Protein AF-A0A9P0IDN2-F1 (afdb_monomer_lite)

Organism: Spodoptera littoralis (NCBI:txid7109)

Secondary structure (DSSP, 8-state):
--------------------------SPPTTEEEEEEEEEEEEEEETTS-EEEEEEEEEEEEEEEETTEEEEEEEEEEEEEEEE---TT-PPPTT---EEPTT----EEEEEETTEEEEEEEETT--HHHHHHHHHHHHHH----SSTTB---TT-EEETTTTEEEEEEEEEETTEEEEEEEEEEE--TTHHHH-GGGTTSPPPEEEEEEEEEEEEEEE------PPTTEESSS--SSSS-EESEEEEEEEEEEE-TTS-EEEEEEEEEEEE-SSTTSS--EEEEEEEEEEEEEEEE--SPPPPPPSSEEEE---SPPSSSPPP----TTS--S--------------------------------TTS--------TTS--HHHHHT--S----HHHHHHHHHHHHHHHHHHHTTGGGGGGGTHHHHHHHHHHHHHT--HHHHHHHHHHHHTTTT-S-HHHHHHHHHHHHHHHHH--HHHHHHHHHHHHTTSS-HHHHHHHHHHHHHH-S---HHHHHHHHHHHHSHHHHTSTTHHHHHHHHHHHHHHTT-

pLDDT: mean 77.58, std 22.06, range [21.7, 98.25]

InterPro domains:
  IPR001747 Vitellogenin, N-terminal [PF01347] (28-548)
  IPR001747 Vitellogenin, N-terminal [PS51211] (28-552)
  IPR001747 Vitellogenin, N-terminal [SM00638] (28-552)
  IPR011030 Lipovitellin-phosvitin complex, superhelical domain [G3DSA:1.25.10.20] (389-549)
  IPR011030 Lipovitellin-phosvitin complex, superhelical domain [SSF48431] (395-548)
  IPR015816 Vitellinogen, beta-sheet N-terminal [G3DSA:2.30.230.10] (28-312)
  IPR015819 Lipid transport protein, beta-sheet shell [SSF56968] (28-318)
  IPR050733 Vitellogenin/Apolipophorin [PTHR23345] (3-548)

Sequence (552 aa):
MKLLVLAAFIAVVSSGNLSEPQQIQWPWQTGKLYRYDVNTHTLARHQEGASSGTAFKGEFIVRVKSPGRLQAKLEKPQHAQIHEQLPNDMAMPKDLKYETVQNLDQIFEISVEGGRVLSVNLPSTLLLSHENLLKGLISTLQVDLSTHSSTNNREDFLDREREQGLFKKMETDVTGNCETMYTIVPVAAEWRRELPQFASEEDPMEITKSKNYGHCHHRVAYHFGVPEGAEWTGTAHSNEEKQFISHSAVSRLLVGKQGPIYKAETTSTVSVHPLIYGKQKAQVHSRVQFTLLSVEQDNAPEWHSPQSTRQINTLLYSVTTKQMAILDKTSNLLQSSESHEHLNNVETQRENALNEDVSRSSSSDSLSAYVNEDVPNMNEPAYAALYMSVQSRGDKKQNAMNVQKLLQDMAQQLQNHNNMPKADFLSKFNILVRIIASMSTEQLAQISRGIEVGKSSNNNVKADMWMIFRDAVVQAGTPPAFAQIKTWIKNKKLQNEEAAQVVSSLARTIRYPSKEIMTQFFDLAMSPEVQQQKGLNTSALIAATRLITWLR

Radius of gyration: 30.21 Å; chains: 1; bounding box: 65×74×119 Å

Foldseek 3Di:
DDDDDDDDDDDDDDPDPPPDPPPQLAQDDAQKKWKKWKKKWKWKDKPPAWIWTKIKIFIKIWHHHDRQKIKIFTHQIWMFIGTGHAPPVRDDDPPTDIDTDPPRGDIKMFGDDQQATQKIKAFPPDDLVSLLVVQQQSQLSRDHPDCPQFPPDPQFDDDLVQQFTWGWGFHFGAFARFIKIKTKHFDPLVVCVVPVVCSVADGWIKIKIKTDQQGGLEGADADADADPQEDDTHDQPDPSYAHQKDKIKMKIWTAGSSHDTQKIKMKIKIWGDPPSPDPIIMIIIIMMMIGTDDMDRRPDDDDDHHPHIDMARGSYRDLDPDHDDDPPPPDDPDDDDDDDDDDDDDDDDDDDDDDDDDPDPPPPPCPPHYDNPDQDDLFAFDSVLVVVQPDDPDPLVRLLVLLVVLLLLLLVVVVVVVCCVVSCSVVSLVNNLSSLSRHGLVSLVVSCVVLLVLCPDPPSSSVSSNVSNLVSLLLNQGSSSLVVLLVCLVVVVAAAPRLLVSLLSSLRRNSRLDPVSLVVLVVSLVDPSQCVHPNSNVSSVVSSVSSVVVSD

Structure (mmCIF, N/CA/C/O backbone):
data_AF-A0A9P0IDN2-F1
#
_entry.id   AF-A0A9P0IDN2-F1
#
loop_
_atom_site.group_PDB
_atom_site.id
_atom_site.type_symbol
_atom_site.label_atom_id
_atom_site.label_alt_id
_atom_site.label_comp_id
_atom_site.label_asym_id
_atom_site.label_entity_id
_atom_site.label_seq_id
_atom_site.pdbx_PDB_ins_code
_atom_site.Cartn_x
_atom_site.Cartn_y
_atom_site.Cartn_z
_atom_site.occupancy
_atom_site.B_iso_or_equiv
_atom_site.auth_seq_id
_atom_site.auth_comp_id
_atom_site.auth_asym_id
_atom_site.auth_atom_id
_atom_site.pdbx_PDB_model_num
ATOM 1 N N . MET A 1 1 ? -13.634 40.346 -80.097 1.00 36.09 1 MET A N 1
ATOM 2 C CA . MET A 1 1 ? -13.607 38.869 -80.028 1.00 36.09 1 MET A CA 1
ATOM 3 C C . MET A 1 1 ? -12.361 38.472 -79.247 1.00 36.09 1 MET A C 1
ATOM 5 O O . MET A 1 1 ? -11.324 39.078 -79.454 1.00 36.09 1 MET A O 1
ATOM 9 N N . LYS A 1 2 ? -12.542 37.578 -78.275 1.00 30.81 2 LYS A N 1
ATOM 10 C CA . LYS A 1 2 ? -11.619 37.077 -77.241 1.00 30.81 2 LYS A CA 1
ATOM 11 C C . LYS A 1 2 ? -10.143 36.931 -77.672 1.00 30.81 2 LYS A C 1
ATOM 13 O O . LYS A 1 2 ? -9.899 36.302 -78.690 1.00 30.81 2 LYS A O 1
ATOM 18 N N . LEU A 1 3 ? -9.191 37.370 -76.840 1.00 31.12 3 LEU A N 1
ATOM 19 C CA . LEU A 1 3 ? -8.437 36.487 -75.928 1.00 31.12 3 LEU A CA 1
ATOM 20 C C . LEU A 1 3 ? -7.430 37.279 -75.070 1.00 31.12 3 LEU A C 1
ATOM 22 O O . LEU A 1 3 ? -6.563 37.983 -75.574 1.00 31.12 3 LEU A O 1
ATOM 26 N N . LEU A 1 4 ? -7.603 37.131 -73.757 1.00 33.19 4 LEU A N 1
ATOM 27 C CA . LEU A 1 4 ? -6.693 37.501 -72.677 1.00 33.19 4 LEU A CA 1
ATOM 28 C C . LEU A 1 4 ? -5.493 36.547 -72.644 1.00 33.19 4 LEU A C 1
ATOM 30 O O . LEU A 1 4 ? -5.703 35.337 -72.669 1.00 33.19 4 LEU A O 1
ATOM 34 N N . VAL A 1 5 ? -4.284 37.072 -72.431 1.00 32.94 5 VAL A N 1
ATOM 35 C CA . VAL A 1 5 ? -3.227 36.356 -71.699 1.00 32.94 5 VAL A CA 1
ATOM 36 C C . VAL A 1 5 ? -2.587 37.343 -70.727 1.00 32.94 5 VAL A C 1
ATOM 38 O O . VAL A 1 5 ? -1.927 38.301 -71.122 1.00 32.94 5 VAL A O 1
ATOM 41 N N . LEU A 1 6 ? -2.865 37.118 -69.445 1.00 31.33 6 LEU A N 1
ATOM 42 C CA . LEU A 1 6 ? -2.316 37.825 -68.297 1.00 31.33 6 LEU A CA 1
ATOM 43 C C . LEU A 1 6 ? -0.974 37.164 -67.943 1.00 31.33 6 LEU A C 1
ATOM 45 O O . LEU A 1 6 ? -0.936 35.961 -67.686 1.00 31.33 6 LEU A O 1
ATOM 49 N N . ALA A 1 7 ? 0.115 37.929 -67.932 1.00 31.64 7 ALA A N 1
ATOM 50 C CA . ALA A 1 7 ? 1.398 37.481 -67.404 1.00 31.64 7 ALA A CA 1
ATOM 51 C C . ALA A 1 7 ? 1.439 37.756 -65.893 1.00 31.64 7 ALA A C 1
ATOM 53 O O . ALA A 1 7 ? 1.370 38.910 -65.474 1.00 31.64 7 ALA A O 1
ATOM 54 N N . ALA A 1 8 ? 1.555 36.704 -65.083 1.00 30.33 8 ALA A N 1
ATOM 55 C CA . ALA A 1 8 ? 1.842 36.798 -63.656 1.00 30.33 8 ALA A CA 1
ATOM 56 C C . ALA A 1 8 ? 3.174 36.090 -63.378 1.00 30.33 8 ALA A C 1
ATOM 58 O O . ALA A 1 8 ? 3.327 34.900 -63.651 1.00 30.33 8 ALA A O 1
ATOM 59 N N . PHE A 1 9 ? 4.143 36.847 -62.867 1.00 29.75 9 PHE A N 1
ATOM 60 C CA . PHE A 1 9 ? 5.413 36.339 -62.357 1.00 29.75 9 PHE A CA 1
ATOM 61 C C . PHE A 1 9 ? 5.162 35.488 -61.105 1.00 29.75 9 PHE A C 1
ATOM 63 O O . PHE A 1 9 ? 4.613 35.986 -60.125 1.00 29.75 9 PHE A O 1
ATOM 70 N N . ILE A 1 10 ? 5.600 34.227 -61.118 1.00 30.41 10 ILE A N 1
ATOM 71 C CA . ILE A 1 10 ? 5.696 33.391 -59.917 1.00 30.41 10 ILE A CA 1
ATOM 72 C C . ILE A 1 10 ? 7.165 33.364 -59.498 1.00 30.41 10 ILE A C 1
ATOM 74 O O . ILE A 1 10 ? 8.006 32.768 -60.170 1.00 30.41 10 ILE A O 1
ATOM 78 N N . ALA A 1 11 ? 7.467 34.022 -58.380 1.00 28.31 11 ALA A N 1
ATOM 79 C CA . ALA A 1 11 ? 8.684 33.776 -57.624 1.00 28.31 11 ALA A CA 1
ATOM 80 C C . ALA A 1 11 ? 8.545 32.411 -56.934 1.00 28.31 11 ALA A C 1
ATOM 82 O O . ALA A 1 11 ? 7.664 32.214 -56.097 1.00 28.31 11 ALA A O 1
ATOM 83 N N . VAL A 1 12 ? 9.399 31.459 -57.304 1.00 27.25 12 VAL A N 1
ATOM 84 C CA . VAL A 1 12 ? 9.523 30.174 -56.612 1.00 27.25 12 VAL A CA 1
ATOM 85 C C . VAL A 1 12 ? 10.277 30.430 -55.309 1.00 27.25 12 VAL A C 1
ATOM 87 O O . VAL A 1 12 ? 11.502 30.501 -55.290 1.00 27.25 12 VAL A O 1
ATOM 90 N N . VAL A 1 13 ? 9.535 30.611 -54.218 1.00 29.92 13 VAL A N 1
ATOM 91 C CA . VAL A 1 13 ? 10.073 30.498 -52.861 1.00 29.92 13 VAL A CA 1
ATOM 92 C C . VAL A 1 13 ? 9.946 29.032 -52.476 1.00 29.92 13 VAL A C 1
ATOM 94 O O . VAL A 1 13 ? 8.844 28.505 -52.341 1.00 29.92 13 VAL A O 1
ATOM 97 N N . SER A 1 14 ? 11.083 28.355 -52.355 1.00 30.89 14 SER A N 1
ATOM 98 C CA . SER A 1 14 ? 11.181 26.989 -51.855 1.00 30.89 14 SER A CA 1
ATOM 99 C C . SER A 1 14 ? 10.753 26.943 -50.387 1.00 30.89 14 SER A C 1
ATOM 101 O O . SER A 1 14 ? 11.559 27.166 -49.484 1.00 30.89 14 SER A O 1
ATOM 103 N N . SER A 1 15 ? 9.480 26.661 -50.137 1.00 29.69 15 SER A N 1
ATOM 104 C CA . SER A 1 15 ? 9.001 26.227 -48.830 1.00 29.69 15 SER A CA 1
ATOM 105 C C . SER A 1 15 ? 9.478 24.794 -48.599 1.00 29.69 15 SER A C 1
ATOM 107 O O . SER A 1 15 ? 8.883 23.839 -49.099 1.00 29.69 15 SER A O 1
ATOM 109 N N . GLY A 1 16 ? 10.595 24.651 -47.882 1.00 27.84 16 GLY A N 1
ATOM 110 C CA . GLY A 1 16 ? 10.983 23.378 -47.290 1.00 27.84 16 GLY A CA 1
ATOM 111 C C . GLY A 1 16 ? 9.866 22.899 -46.367 1.00 27.84 16 GLY A C 1
ATOM 112 O O . GLY A 1 16 ? 9.385 23.660 -45.528 1.00 27.84 16 GLY A O 1
ATOM 113 N N . ASN A 1 17 ? 9.439 21.652 -46.555 1.00 28.58 17 ASN A N 1
ATOM 114 C CA . ASN A 1 17 ? 8.548 20.971 -45.631 1.00 28.58 17 ASN A CA 1
ATOM 115 C C . ASN A 1 17 ? 9.181 21.014 -44.236 1.00 28.58 17 ASN A C 1
ATOM 117 O O . ASN A 1 17 ? 10.202 20.370 -43.996 1.00 28.58 17 ASN A O 1
ATOM 121 N N . LEU A 1 18 ? 8.569 21.776 -43.329 1.00 30.73 18 LEU A N 1
ATOM 122 C CA . LEU A 1 18 ? 8.699 21.569 -41.895 1.00 30.73 18 LEU A CA 1
ATOM 123 C C . LEU A 1 18 ? 8.201 20.150 -41.628 1.00 30.73 18 LEU A C 1
ATOM 125 O O . LEU A 1 18 ? 7.000 19.899 -41.578 1.00 30.73 18 LEU A O 1
ATOM 129 N N . SER A 1 19 ? 9.137 19.212 -41.548 1.00 29.91 19 SER A N 1
ATOM 130 C CA . SER A 1 19 ? 8.902 17.892 -40.986 1.00 29.91 19 SER A CA 1
ATOM 131 C C . SER A 1 19 ? 8.235 18.071 -39.625 1.00 29.91 19 SER A C 1
ATOM 133 O O . SER A 1 19 ? 8.804 18.724 -38.746 1.00 29.91 19 SER A O 1
ATOM 135 N N . GLU A 1 20 ? 7.029 17.519 -39.474 1.00 29.09 20 GLU A N 1
ATOM 136 C CA . GLU A 1 20 ? 6.387 17.328 -38.174 1.00 29.09 20 GLU A CA 1
ATOM 137 C C . GLU A 1 20 ? 7.425 16.750 -37.200 1.00 29.09 20 GLU A C 1
ATOM 139 O O . GLU A 1 20 ? 8.158 15.827 -37.579 1.00 29.09 20 GLU A O 1
ATOM 144 N N . PRO A 1 21 ? 7.552 17.283 -35.971 1.00 34.78 21 PRO A N 1
ATOM 145 C CA . PRO A 1 21 ? 8.484 16.724 -35.010 1.00 34.78 21 PRO A CA 1
ATOM 146 C C . PRO A 1 21 ? 8.082 15.270 -34.764 1.00 34.78 21 PRO A C 1
ATOM 148 O O . PRO A 1 21 ? 6.987 14.999 -34.271 1.00 34.78 21 PRO A O 1
ATOM 151 N N . GLN A 1 22 ? 8.956 14.334 -35.144 1.00 38.22 22 GLN A N 1
ATOM 152 C CA . GLN A 1 22 ? 8.798 12.917 -34.839 1.00 38.22 22 GLN A CA 1
ATOM 153 C C . GLN A 1 22 ? 8.499 12.792 -33.343 1.00 38.22 22 GLN A C 1
ATOM 155 O O . GLN A 1 22 ? 9.340 13.125 -32.509 1.00 38.22 22 GLN A O 1
ATOM 160 N N . GLN A 1 23 ? 7.285 12.355 -33.001 1.00 50.25 23 GLN A N 1
ATOM 161 C CA . GLN A 1 23 ? 6.913 12.027 -31.630 1.00 50.25 23 GLN A CA 1
ATOM 162 C C . GLN A 1 23 ? 7.887 10.955 -31.137 1.00 50.25 23 GLN A C 1
ATOM 164 O O . GLN A 1 23 ? 7.806 9.794 -31.541 1.00 50.25 23 GLN A O 1
ATOM 169 N N . ILE A 1 24 ? 8.839 11.354 -30.296 1.00 56.00 24 ILE A N 1
ATOM 170 C CA . ILE A 1 24 ? 9.791 10.443 -29.669 1.00 56.00 24 ILE A CA 1
ATOM 171 C C . ILE A 1 24 ? 8.974 9.493 -28.784 1.00 56.00 24 ILE A C 1
ATOM 173 O O . ILE A 1 24 ? 8.478 9.885 -27.728 1.00 56.00 24 ILE A O 1
ATOM 177 N N . GLN A 1 25 ? 8.788 8.252 -29.240 1.00 69.88 25 GLN A N 1
ATOM 178 C CA . GLN A 1 25 ? 8.106 7.203 -28.484 1.00 69.88 25 GLN A CA 1
ATOM 179 C C . GLN A 1 25 ? 9.052 6.669 -27.411 1.00 69.88 25 GLN A C 1
ATOM 181 O O . GLN A 1 25 ? 9.829 5.746 -27.642 1.00 69.88 25 GLN A O 1
ATOM 186 N N . TRP A 1 26 ? 9.005 7.299 -26.242 1.00 82.94 26 TRP A N 1
ATOM 187 C CA . TRP A 1 26 ? 9.827 6.962 -25.088 1.00 82.94 26 TRP A CA 1
ATOM 188 C C . TRP A 1 26 ? 8.928 6.754 -23.857 1.00 82.94 26 TRP A C 1
ATOM 190 O O . TRP A 1 26 ? 7.981 7.523 -23.672 1.00 82.94 26 TRP A O 1
ATOM 200 N N . PRO A 1 27 ? 9.175 5.738 -23.009 1.00 88.44 27 PRO A N 1
ATOM 201 C CA . PRO A 1 27 ? 10.176 4.673 -23.163 1.00 88.44 27 PRO A CA 1
ATOM 202 C C . PRO A 1 27 ? 9.713 3.512 -24.076 1.00 88.44 27 PRO A C 1
ATOM 204 O O . PRO A 1 27 ? 10.509 2.661 -24.466 1.00 88.44 27 PRO A O 1
ATOM 207 N N . TRP A 1 28 ? 8.424 3.465 -24.430 1.00 92.81 28 TRP A N 1
ATOM 208 C CA . TRP A 1 28 ? 7.795 2.323 -25.103 1.00 92.81 28 TRP A CA 1
ATOM 209 C C . TRP A 1 28 ? 7.688 2.516 -26.620 1.00 92.81 28 TRP A C 1
ATOM 211 O O . TRP A 1 28 ? 6.954 3.390 -27.080 1.00 92.81 28 TRP A O 1
ATOM 221 N N . GLN A 1 29 ? 8.361 1.663 -27.396 1.00 92.25 29 GLN A N 1
ATOM 222 C CA . GLN A 1 29 ? 8.357 1.713 -28.863 1.00 92.25 29 GLN A CA 1
ATOM 223 C C . GLN A 1 29 ? 7.248 0.839 -29.458 1.00 92.25 29 GLN A C 1
ATOM 225 O O . GLN A 1 29 ? 7.122 -0.335 -29.111 1.00 92.25 29 GLN A O 1
ATOM 230 N N . THR A 1 30 ? 6.476 1.383 -30.400 1.00 92.81 30 THR A N 1
ATOM 231 C CA . THR A 1 30 ? 5.383 0.659 -31.073 1.00 92.81 30 THR A CA 1
ATOM 232 C C . THR A 1 30 ? 5.896 -0.545 -31.866 1.00 92.81 30 THR A C 1
ATOM 234 O O . THR A 1 30 ? 6.924 -0.481 -32.538 1.00 92.81 30 THR A O 1
ATOM 237 N N . GLY A 1 31 ? 5.155 -1.655 -31.813 1.00 92.81 31 GLY A N 1
ATOM 238 C CA . GLY A 1 31 ? 5.500 -2.893 -32.511 1.00 92.81 31 GLY A CA 1
ATOM 239 C C . GLY A 1 31 ? 6.597 -3.702 -31.821 1.00 92.81 31 GLY A C 1
ATOM 240 O O . GLY A 1 31 ? 7.164 -4.599 -32.441 1.00 92.81 31 GLY A O 1
ATOM 241 N N . LYS A 1 32 ? 6.914 -3.401 -30.557 1.00 94.62 32 LYS A N 1
ATOM 242 C CA . LYS A 1 32 ? 7.862 -4.171 -29.746 1.00 94.62 32 LYS A CA 1
ATOM 243 C C . LYS A 1 32 ? 7.163 -4.981 -28.658 1.00 94.62 32 LYS A C 1
ATOM 245 O O . LYS A 1 32 ? 6.127 -4.580 -28.118 1.00 94.62 32 LYS A O 1
ATOM 250 N N . LEU A 1 33 ? 7.777 -6.112 -28.326 1.00 96.38 33 LEU A N 1
ATOM 251 C CA . LEU A 1 33 ? 7.477 -6.934 -27.163 1.00 96.38 33 LEU A CA 1
ATOM 252 C C . LEU A 1 33 ? 8.673 -6.882 -26.216 1.00 96.38 33 LEU A C 1
ATOM 254 O O . LEU A 1 33 ? 9.793 -7.192 -26.606 1.00 96.38 33 LEU A O 1
ATOM 258 N N . TYR A 1 34 ? 8.414 -6.512 -24.969 1.00 97.06 34 TYR A N 1
ATOM 259 C CA . TYR A 1 34 ? 9.388 -6.470 -23.891 1.00 97.06 34 TYR A CA 1
ATOM 260 C C . TYR A 1 34 ? 9.084 -7.600 -22.918 1.00 97.06 34 TYR A C 1
ATOM 262 O O . TYR A 1 34 ? 7.949 -7.735 -22.449 1.00 97.06 34 TYR A O 1
ATOM 270 N N . ARG A 1 35 ? 10.094 -8.406 -22.605 1.00 97.88 35 ARG A N 1
ATOM 271 C CA . ARG A 1 35 ? 10.005 -9.465 -21.598 1.00 97.88 35 ARG A CA 1
ATOM 272 C C . ARG A 1 35 ? 10.885 -9.085 -20.421 1.00 97.88 35 ARG A C 1
ATOM 274 O O . ARG A 1 35 ? 12.077 -8.880 -20.609 1.00 97.88 35 ARG A O 1
ATOM 281 N N . TYR A 1 36 ? 10.314 -9.004 -19.227 1.00 98.25 36 TYR A N 1
ATOM 282 C CA . TYR A 1 36 ? 11.038 -8.691 -17.999 1.00 98.25 36 TYR A CA 1
ATOM 283 C C . TYR A 1 36 ? 11.026 -9.870 -17.038 1.00 98.25 36 TYR A C 1
ATOM 285 O O . TYR A 1 36 ? 9.978 -10.471 -16.828 1.00 98.25 36 TYR A O 1
ATOM 293 N N . ASP A 1 37 ? 12.157 -10.138 -16.398 1.00 97.75 37 ASP A N 1
ATOM 294 C CA . ASP A 1 37 ? 12.207 -10.909 -15.162 1.00 97.75 37 ASP A CA 1
ATOM 295 C C . ASP A 1 37 ? 11.855 -9.991 -13.990 1.00 97.75 37 ASP A C 1
ATOM 297 O O . ASP A 1 37 ? 12.406 -8.891 -13.860 1.00 97.75 37 ASP A O 1
ATOM 301 N N . VAL A 1 38 ? 10.918 -10.429 -13.155 1.00 97.62 38 VAL A N 1
ATOM 302 C CA . VAL A 1 38 ? 10.446 -9.688 -11.987 1.00 97.62 38 VAL A CA 1
ATOM 303 C C . VAL A 1 38 ? 10.819 -10.455 -10.739 1.00 97.62 38 VAL A C 1
ATOM 305 O O . VAL A 1 38 ? 10.417 -11.603 -10.570 1.00 97.62 38 VAL A O 1
ATOM 308 N N . ASN A 1 39 ? 11.520 -9.787 -9.828 1.00 96.19 39 ASN A N 1
ATOM 309 C CA . ASN A 1 39 ? 11.819 -10.305 -8.501 1.00 96.19 39 ASN A CA 1
ATOM 310 C C . ASN A 1 39 ? 11.459 -9.254 -7.463 1.00 96.19 39 ASN A C 1
ATOM 312 O O . ASN A 1 39 ? 11.932 -8.118 -7.517 1.00 96.19 39 ASN A O 1
ATOM 316 N N . THR A 1 40 ? 10.633 -9.631 -6.498 1.00 95.94 40 THR A N 1
ATOM 317 C CA . THR A 1 40 ? 10.236 -8.745 -5.412 1.00 95.94 40 THR A CA 1
ATOM 318 C C . THR A 1 40 ? 10.310 -9.459 -4.075 1.00 95.94 40 THR A C 1
ATOM 320 O O . THR A 1 40 ? 10.190 -10.685 -3.987 1.00 95.94 40 THR A O 1
ATOM 323 N N . HIS A 1 41 ? 10.510 -8.687 -3.016 1.00 94.31 41 HIS A N 1
ATOM 324 C CA . HIS A 1 41 ? 10.332 -9.172 -1.659 1.00 94.31 41 HIS A CA 1
ATOM 325 C C . HIS A 1 41 ? 9.891 -8.047 -0.731 1.00 94.31 41 HIS A C 1
ATOM 327 O O . HIS A 1 41 ? 10.239 -6.883 -0.928 1.00 94.31 41 HIS A O 1
ATOM 333 N N . THR A 1 42 ? 9.171 -8.421 0.318 1.00 94.50 42 THR A N 1
ATOM 334 C CA . THR A 1 42 ? 8.843 -7.559 1.452 1.00 94.50 42 THR A CA 1
ATOM 335 C C . THR A 1 42 ? 9.167 -8.319 2.724 1.00 94.50 42 THR A C 1
ATOM 337 O O . THR A 1 42 ? 8.696 -9.437 2.911 1.00 94.50 42 THR A O 1
ATOM 340 N N . LEU A 1 43 ? 9.974 -7.716 3.589 1.00 92.50 43 LEU A N 1
ATOM 341 C CA . LEU A 1 43 ? 10.551 -8.316 4.783 1.00 92.50 43 LEU A CA 1
ATOM 342 C C . LEU A 1 4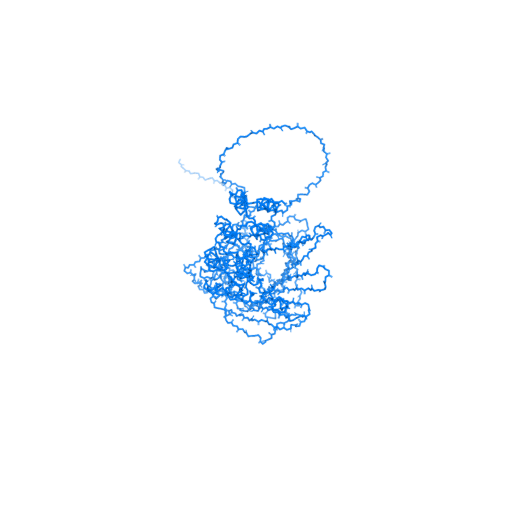3 ? 10.303 -7.408 5.983 1.00 92.50 43 LEU A C 1
ATOM 344 O O . LEU A 1 43 ? 10.711 -6.249 5.983 1.00 92.50 43 LEU A O 1
ATOM 348 N N . ALA A 1 44 ? 9.677 -7.942 7.022 1.00 91.50 44 ALA A N 1
ATOM 349 C CA . ALA A 1 44 ? 9.619 -7.338 8.341 1.00 91.50 44 ALA A CA 1
ATOM 350 C C . ALA A 1 44 ? 10.738 -7.918 9.212 1.00 91.50 44 ALA A C 1
ATOM 352 O O . ALA A 1 44 ? 10.915 -9.136 9.279 1.00 91.50 44 ALA A O 1
ATOM 353 N N . ARG A 1 45 ? 11.485 -7.054 9.899 1.00 85.38 45 ARG A N 1
ATOM 354 C CA . ARG A 1 45 ? 12.569 -7.467 10.792 1.00 85.38 45 ARG A CA 1
ATOM 355 C C . ARG A 1 45 ? 12.684 -6.573 12.016 1.00 85.38 45 ARG A C 1
ATOM 357 O O . ARG A 1 45 ? 12.348 -5.388 11.986 1.00 85.38 45 ARG A O 1
ATOM 364 N N . HIS A 1 46 ? 13.244 -7.148 13.069 1.00 82.19 46 HIS A N 1
ATOM 365 C CA . HIS A 1 46 ? 13.823 -6.409 14.183 1.00 82.19 46 HIS A CA 1
ATOM 366 C C . HIS A 1 46 ? 15.348 -6.377 14.010 1.00 82.19 46 HIS A C 1
ATOM 368 O O . HIS A 1 46 ? 15.909 -7.302 13.427 1.00 82.19 46 HIS A O 1
ATOM 374 N N . GLN A 1 47 ? 16.023 -5.337 14.508 1.00 70.19 47 GLN A N 1
ATOM 375 C CA . GLN A 1 47 ? 17.471 -5.146 14.319 1.00 70.19 47 GLN A CA 1
ATOM 376 C C . GLN A 1 47 ? 18.331 -6.359 14.744 1.00 70.19 47 GLN A C 1
ATOM 378 O O . GLN A 1 47 ? 19.384 -6.593 14.162 1.00 70.19 47 GLN A O 1
ATOM 383 N N . GLU A 1 48 ? 17.864 -7.140 15.719 1.00 71.50 48 GLU A N 1
ATOM 384 C CA . GLU A 1 48 ? 18.564 -8.305 16.288 1.00 71.50 48 GLU A CA 1
ATOM 385 C C . GLU A 1 48 ? 17.843 -9.643 16.008 1.00 71.50 48 GLU A C 1
ATOM 387 O O . GLU A 1 48 ? 18.117 -10.643 16.665 1.00 71.50 48 GLU A O 1
ATOM 392 N N . GLY A 1 49 ? 16.872 -9.670 15.085 1.00 75.25 49 GLY A N 1
ATOM 393 C CA . GLY A 1 49 ? 15.972 -10.814 14.894 1.00 75.25 49 GLY A CA 1
ATOM 394 C C . GLY A 1 49 ? 15.953 -11.399 13.483 1.00 75.25 49 GLY A C 1
ATOM 395 O O . GLY A 1 49 ? 16.471 -10.820 12.528 1.00 75.25 49 GLY A O 1
ATOM 396 N N . ALA A 1 50 ? 15.291 -12.552 13.355 1.00 83.50 50 ALA A N 1
ATOM 397 C CA . ALA A 1 50 ? 14.958 -13.134 12.060 1.00 83.50 50 ALA A CA 1
ATOM 398 C C . ALA A 1 50 ? 14.049 -12.196 11.249 1.00 83.50 50 ALA A C 1
ATOM 400 O O . ALA A 1 50 ? 13.263 -11.419 11.799 1.00 83.50 50 ALA A O 1
ATOM 401 N N . SER A 1 51 ? 14.154 -12.284 9.926 1.00 88.69 51 SER A N 1
ATOM 402 C CA . SER A 1 51 ? 13.279 -11.578 8.997 1.00 88.69 51 SER A CA 1
ATOM 403 C C . SER A 1 51 ? 12.112 -12.480 8.615 1.00 88.69 51 SER A C 1
ATOM 405 O O . SER A 1 51 ? 12.278 -13.677 8.395 1.00 88.69 51 SER A O 1
ATOM 407 N N . SER A 1 52 ? 10.914 -11.910 8.550 1.00 91.31 52 SER A N 1
ATOM 408 C CA . SER A 1 52 ? 9.707 -12.613 8.111 1.00 91.31 52 SER A CA 1
ATOM 409 C C . SER A 1 52 ? 9.034 -11.839 6.997 1.00 91.31 52 SER A C 1
ATOM 411 O O . SER A 1 52 ? 8.948 -10.615 7.070 1.00 91.31 52 SER A O 1
ATOM 413 N N . GLY A 1 53 ? 8.539 -12.517 5.972 1.00 92.31 53 GLY A N 1
ATOM 414 C CA . GLY A 1 53 ? 7.952 -11.816 4.844 1.00 92.31 53 GLY A CA 1
ATOM 415 C C . GLY A 1 53 ? 7.620 -12.702 3.662 1.00 92.31 53 GLY A C 1
ATOM 416 O O . GLY A 1 53 ? 7.478 -13.914 3.794 1.00 92.31 53 GLY A O 1
ATOM 417 N N . THR A 1 54 ? 7.506 -12.078 2.498 1.00 93.19 54 THR A N 1
ATOM 418 C CA . THR A 1 54 ? 7.110 -12.739 1.254 1.00 93.19 54 THR A CA 1
ATOM 419 C C . THR A 1 54 ? 8.033 -12.347 0.117 1.00 93.19 54 THR A C 1
ATOM 421 O O . THR A 1 54 ? 8.373 -11.171 -0.014 1.00 93.19 54 THR A O 1
ATOM 424 N N . ALA A 1 55 ? 8.376 -13.304 -0.738 1.00 95.06 55 ALA A N 1
ATOM 425 C CA . ALA A 1 55 ? 8.975 -13.057 -2.043 1.00 95.06 55 ALA A CA 1
ATOM 426 C C . ALA A 1 55 ? 7.971 -13.362 -3.150 1.00 95.06 55 ALA A C 1
ATOM 428 O O . ALA A 1 55 ? 7.145 -14.266 -3.019 1.00 95.06 55 ALA A O 1
ATOM 429 N N . PHE A 1 56 ? 8.084 -12.642 -4.258 1.00 95.94 56 PHE A N 1
ATOM 430 C CA . PHE A 1 56 ? 7.337 -12.897 -5.480 1.00 95.94 56 PHE A CA 1
ATOM 431 C C . PHE A 1 56 ? 8.281 -12.850 -6.678 1.00 95.94 56 PHE A C 1
ATOM 433 O O . PHE A 1 56 ? 9.211 -12.045 -6.717 1.00 95.94 56 PHE A O 1
ATOM 440 N N . LYS A 1 57 ? 8.047 -13.725 -7.652 1.00 96.38 57 LYS A N 1
ATOM 441 C CA . LYS A 1 57 ? 8.767 -13.717 -8.923 1.00 96.38 57 LYS A CA 1
ATOM 442 C C . LYS A 1 57 ? 7.869 -14.110 -10.087 1.00 96.38 57 LYS A C 1
ATOM 444 O O . LYS A 1 57 ? 6.849 -14.769 -9.889 1.00 96.38 57 LYS A O 1
ATOM 449 N N . GLY A 1 58 ? 8.263 -13.733 -11.293 1.00 96.81 58 GLY A N 1
ATOM 450 C CA . GLY A 1 58 ? 7.569 -14.093 -12.525 1.00 96.81 58 GLY A CA 1
ATOM 451 C C . GLY A 1 58 ? 8.124 -13.327 -13.716 1.00 96.81 58 GLY A C 1
ATOM 452 O O . GLY A 1 58 ? 9.040 -12.523 -13.571 1.00 96.81 58 GLY A O 1
ATOM 453 N N . GLU A 1 59 ? 7.544 -13.545 -14.890 1.00 98.19 59 GLU A N 1
ATOM 454 C CA . GLU A 1 59 ? 7.918 -12.819 -16.102 1.00 98.19 59 GLU A CA 1
ATOM 455 C C . GLU A 1 59 ? 6.825 -11.797 -16.447 1.00 98.19 59 GLU A C 1
ATOM 457 O O . GLU A 1 59 ? 5.658 -12.156 -16.583 1.00 98.19 59 GLU A O 1
ATOM 462 N N . PHE A 1 60 ? 7.171 -10.519 -16.586 1.00 98.25 60 PHE A N 1
ATOM 463 C CA . PHE A 1 60 ? 6.227 -9.458 -16.948 1.00 98.25 60 PHE A CA 1
ATOM 464 C C . PHE A 1 60 ? 6.400 -9.100 -18.420 1.00 98.25 60 PHE A C 1
ATOM 466 O O . PHE A 1 60 ? 7.457 -8.627 -18.841 1.00 98.25 60 PHE A O 1
ATOM 473 N N . ILE A 1 61 ? 5.362 -9.358 -19.212 1.00 97.94 61 ILE A N 1
ATOM 474 C CA . ILE A 1 61 ? 5.389 -9.177 -20.664 1.00 97.94 61 ILE A CA 1
ATOM 475 C C . ILE A 1 61 ? 4.626 -7.912 -21.015 1.00 97.94 61 ILE A C 1
ATOM 477 O O . ILE A 1 61 ? 3.483 -7.764 -20.591 1.00 97.94 61 ILE A O 1
ATOM 481 N N . VAL A 1 62 ? 5.228 -7.041 -21.824 1.00 97.31 62 VAL A N 1
ATOM 482 C CA . VAL A 1 62 ? 4.615 -5.803 -22.322 1.00 97.31 62 VAL A CA 1
ATOM 483 C C . VAL A 1 62 ? 4.674 -5.789 -23.843 1.00 97.31 62 VAL A C 1
ATOM 485 O O . VAL A 1 62 ? 5.747 -5.888 -24.427 1.00 97.31 62 VAL A O 1
ATOM 488 N N . ARG A 1 63 ? 3.525 -5.646 -24.499 1.00 96.00 63 ARG A N 1
ATOM 489 C CA . ARG A 1 63 ? 3.396 -5.478 -25.951 1.00 96.00 63 ARG A CA 1
ATOM 490 C C . ARG A 1 63 ? 2.902 -4.073 -26.245 1.00 96.00 63 ARG A C 1
ATOM 492 O O . ARG A 1 63 ? 1.875 -3.659 -25.709 1.00 96.00 63 ARG A O 1
ATOM 499 N N . VAL A 1 64 ? 3.600 -3.352 -27.113 1.00 94.88 64 VAL A N 1
ATOM 500 C CA . VAL A 1 64 ? 3.241 -1.977 -27.484 1.00 94.88 64 VAL A CA 1
ATOM 501 C C . VAL A 1 64 ? 2.507 -2.009 -28.816 1.00 94.88 64 VAL A C 1
ATOM 503 O O . VAL A 1 64 ? 3.121 -2.171 -29.872 1.00 94.88 64 VAL A O 1
ATOM 506 N N . LYS A 1 65 ? 1.178 -1.902 -28.775 1.00 88.94 65 LYS A N 1
ATOM 507 C CA . LYS A 1 65 ? 0.334 -2.058 -29.971 1.00 88.94 65 LYS A CA 1
ATOM 508 C C . LYS A 1 65 ? 0.142 -0.766 -30.739 1.00 88.94 65 LYS A C 1
ATOM 510 O O . LYS A 1 65 ? 0.190 -0.763 -31.965 1.00 88.94 65 LYS A O 1
ATOM 515 N N . SER A 1 66 ? -0.011 0.329 -30.015 1.00 91.19 66 SER A N 1
ATOM 516 C CA . SER A 1 66 ? -0.079 1.672 -30.571 1.00 91.19 66 SER A CA 1
ATOM 517 C C . SER A 1 66 ? 0.592 2.650 -29.606 1.00 91.19 66 SER A C 1
ATOM 519 O O . SER A 1 66 ? 0.798 2.301 -28.436 1.00 91.19 66 SER A O 1
ATOM 521 N N . PRO A 1 67 ? 0.916 3.876 -30.051 1.00 90.88 67 PRO A N 1
ATOM 522 C CA . PRO A 1 67 ? 1.464 4.898 -29.168 1.00 90.88 67 PRO A CA 1
ATOM 523 C C . PRO A 1 67 ? 0.568 5.066 -27.936 1.00 90.88 67 PRO A C 1
ATOM 525 O O . PRO A 1 67 ? -0.647 5.214 -28.064 1.00 90.88 67 PRO A O 1
ATOM 528 N N . GLY A 1 68 ? 1.157 4.967 -26.745 1.00 89.94 68 GLY A N 1
ATOM 529 C CA . GLY A 1 68 ? 0.438 5.129 -25.481 1.00 89.94 68 GLY A CA 1
ATOM 530 C C . GLY A 1 68 ? -0.470 3.968 -25.048 1.00 89.94 68 GLY A C 1
ATOM 531 O O . GLY A 1 68 ? -1.072 4.066 -23.982 1.00 89.94 68 GLY A O 1
ATOM 532 N N . ARG A 1 69 ? -0.569 2.861 -25.802 1.00 94.00 69 ARG A N 1
ATOM 533 C CA . ARG A 1 69 ? -1.389 1.685 -25.436 1.00 94.00 69 ARG A CA 1
ATOM 534 C C . ARG A 1 69 ? -0.534 0.426 -25.333 1.00 94.00 69 ARG A C 1
ATOM 536 O O . ARG A 1 69 ? -0.016 -0.083 -26.332 1.00 94.00 69 ARG A O 1
ATOM 543 N N . LEU A 1 70 ? -0.431 -0.099 -24.116 1.00 95.25 70 LEU A N 1
ATOM 544 C CA . LEU A 1 70 ? 0.338 -1.297 -23.792 1.00 95.25 70 LEU A CA 1
ATOM 545 C C . LEU A 1 70 ? -0.611 -2.448 -23.438 1.00 95.25 70 LEU A C 1
ATOM 547 O O . LEU A 1 70 ? -1.522 -2.262 -22.635 1.00 95.25 70 LEU A O 1
ATOM 551 N N . GLN A 1 71 ? -0.377 -3.642 -23.979 1.00 95.94 71 GLN A N 1
ATOM 552 C CA . GLN A 1 71 ? -0.984 -4.883 -23.487 1.00 95.94 71 GLN A CA 1
ATOM 553 C C . GLN A 1 71 ? 0.034 -5.617 -22.620 1.00 95.94 71 GLN A C 1
ATOM 555 O O . GLN A 1 71 ? 1.165 -5.834 -23.054 1.00 95.94 71 GLN A O 1
ATOM 560 N N . ALA A 1 72 ? -0.353 -6.021 -21.414 1.00 96.88 72 ALA A N 1
ATOM 561 C CA . ALA A 1 72 ? 0.547 -6.677 -20.481 1.00 96.88 72 ALA A CA 1
ATOM 562 C C . ALA A 1 72 ? -0.073 -7.917 -19.833 1.00 96.88 72 ALA A C 1
ATOM 564 O O . ALA A 1 72 ? -1.293 -8.077 -19.780 1.00 96.88 72 ALA A O 1
ATOM 565 N N . LYS A 1 73 ? 0.795 -8.819 -19.371 1.00 96.12 73 LYS A N 1
ATOM 566 C CA . LYS A 1 73 ? 0.434 -9.990 -18.562 1.00 96.12 73 LYS A CA 1
ATOM 567 C C . LYS A 1 73 ? 1.633 -10.465 -17.743 1.00 96.12 73 LYS A C 1
ATOM 569 O O . LYS A 1 73 ? 2.780 -10.200 -18.106 1.00 96.12 73 LYS A O 1
ATOM 574 N N . LEU A 1 74 ? 1.357 -11.212 -16.679 1.00 96.81 74 LEU A N 1
ATOM 575 C CA . LEU A 1 74 ? 2.365 -11.971 -15.941 1.00 96.81 74 LEU A CA 1
ATOM 576 C C . LEU A 1 74 ? 2.393 -13.421 -16.437 1.00 96.81 74 LEU A C 1
ATOM 578 O O . LEU A 1 74 ? 1.353 -14.049 -16.596 1.00 96.81 74 LEU A O 1
ATOM 582 N N . GLU A 1 75 ? 3.577 -13.978 -16.648 1.00 96.38 75 GLU A N 1
ATOM 583 C CA . GLU A 1 75 ? 3.776 -15.401 -16.909 1.00 96.38 75 GLU A CA 1
ATOM 584 C C . GLU A 1 75 ? 4.466 -16.053 -15.707 1.00 96.38 75 GLU A C 1
ATOM 586 O O . GLU A 1 75 ? 5.379 -15.487 -15.105 1.00 96.38 75 GLU A O 1
ATOM 591 N N . LYS A 1 76 ? 4.008 -17.260 -15.350 1.00 95.19 76 LYS A N 1
ATOM 592 C CA . LYS A 1 76 ? 4.537 -18.070 -14.237 1.00 95.19 76 LYS A CA 1
ATOM 593 C C . LYS A 1 76 ? 4.683 -17.289 -12.911 1.00 95.19 76 LYS A C 1
ATOM 595 O O . LYS A 1 76 ? 5.743 -17.366 -12.287 1.00 95.19 76 LYS A O 1
ATOM 600 N N . PRO A 1 77 ? 3.658 -16.545 -12.453 1.00 96.62 77 PRO A N 1
ATOM 601 C CA . PRO A 1 77 ? 3.747 -15.839 -11.183 1.00 96.62 77 PRO A CA 1
ATOM 602 C C . PRO A 1 77 ? 3.867 -16.837 -10.025 1.00 96.62 77 PRO A C 1
ATOM 604 O O . PRO A 1 77 ? 3.066 -17.764 -9.883 1.00 96.62 77 PRO A O 1
ATOM 607 N N . GLN A 1 78 ? 4.870 -16.640 -9.180 1.00 96.38 78 GLN A N 1
ATOM 608 C CA . GLN A 1 78 ? 5.178 -17.495 -8.043 1.00 96.38 78 GLN A CA 1
ATOM 609 C C . GLN A 1 78 ? 5.434 -16.654 -6.798 1.00 96.38 78 GLN A C 1
ATOM 611 O O . GLN A 1 78 ? 5.998 -15.566 -6.877 1.00 96.38 78 GLN A O 1
ATOM 616 N N . HIS A 1 79 ? 5.072 -17.182 -5.634 1.00 95.31 79 HIS A N 1
ATOM 617 C CA . HIS A 1 79 ? 5.319 -16.544 -4.346 1.00 95.31 79 HIS A CA 1
ATOM 618 C C . HIS A 1 79 ? 5.924 -17.528 -3.346 1.00 95.31 79 HIS A C 1
ATOM 620 O O . HIS A 1 79 ? 5.716 -18.731 -3.462 1.00 95.31 79 HIS A O 1
ATOM 626 N N . ALA A 1 80 ? 6.678 -17.026 -2.376 1.00 94.81 80 ALA A N 1
ATOM 627 C CA . ALA A 1 80 ? 7.259 -17.817 -1.298 1.00 94.81 80 ALA A CA 1
ATOM 628 C C . ALA A 1 80 ? 7.155 -17.056 0.025 1.00 94.81 80 ALA A C 1
ATOM 630 O O . ALA A 1 80 ? 7.261 -15.828 0.052 1.00 94.81 80 ALA A O 1
ATOM 631 N N . GLN A 1 81 ? 6.970 -17.789 1.120 1.00 93.56 81 GLN A N 1
ATOM 632 C CA . GLN A 1 81 ? 7.074 -17.245 2.474 1.00 93.56 81 GLN A CA 1
ATOM 633 C C . GLN A 1 81 ? 8.523 -17.320 2.950 1.00 93.56 81 GLN A C 1
ATOM 635 O O . GLN A 1 81 ? 9.246 -18.259 2.623 1.00 93.56 81 GLN A O 1
ATOM 640 N N . ILE A 1 82 ? 8.934 -16.330 3.732 1.00 90.69 82 ILE A N 1
ATOM 641 C CA . ILE A 1 82 ? 10.282 -16.210 4.286 1.00 90.69 82 ILE A CA 1
ATOM 642 C C . ILE A 1 82 ? 10.142 -16.092 5.797 1.00 90.69 82 ILE A C 1
ATOM 644 O O . ILE A 1 82 ? 9.362 -15.270 6.281 1.00 90.69 82 ILE A O 1
ATOM 648 N N . HIS A 1 83 ? 10.897 -16.895 6.539 1.00 90.31 83 HIS A N 1
ATOM 649 C CA . HIS A 1 83 ? 10.965 -16.813 7.995 1.00 90.31 83 HIS A CA 1
ATOM 650 C C . HIS A 1 83 ? 12.337 -17.282 8.483 1.00 90.31 83 HIS A C 1
ATOM 652 O O . HIS A 1 83 ? 12.484 -18.379 9.017 1.00 90.31 83 HIS A O 1
ATOM 658 N N . GLU A 1 84 ? 13.363 -16.473 8.226 1.00 86.62 84 GLU A N 1
ATOM 659 C CA . GLU A 1 84 ? 14.762 -16.854 8.435 1.00 86.62 84 GLU A CA 1
ATOM 660 C C . GLU A 1 84 ? 15.624 -15.638 8.787 1.00 86.62 84 GLU A C 1
ATOM 662 O O . GLU A 1 84 ? 15.261 -14.484 8.539 1.00 86.62 84 GLU A O 1
ATOM 667 N N . GLN A 1 85 ? 16.789 -15.880 9.386 1.00 85.06 85 GLN A N 1
ATOM 668 C CA . GLN A 1 85 ? 17.761 -14.823 9.638 1.00 85.06 85 GLN A CA 1
ATOM 669 C C . GLN A 1 85 ? 18.553 -14.541 8.362 1.00 85.06 85 GLN A C 1
ATOM 671 O O . GLN A 1 85 ? 19.325 -15.376 7.899 1.00 85.06 85 GLN A O 1
ATOM 676 N N . LEU A 1 86 ? 18.346 -13.352 7.800 1.00 82.75 86 LEU A N 1
ATOM 677 C CA . LEU A 1 86 ? 19.006 -12.931 6.571 1.00 82.75 86 LEU A CA 1
ATOM 678 C C . LEU A 1 86 ? 20.361 -12.270 6.858 1.00 82.75 86 LEU A C 1
ATOM 680 O O . LEU A 1 86 ? 20.534 -11.657 7.917 1.00 82.75 86 LEU A O 1
ATOM 684 N N . PRO A 1 87 ? 21.311 -12.361 5.912 1.00 80.25 87 PRO A N 1
ATOM 685 C CA . PRO A 1 87 ? 22.556 -11.605 5.969 1.00 80.25 87 PRO A CA 1
ATOM 686 C C . PRO A 1 87 ? 22.309 -10.086 5.959 1.00 80.25 87 PRO A C 1
ATOM 688 O O . PRO A 1 87 ? 21.223 -9.602 5.634 1.00 80.25 87 PRO A O 1
ATOM 691 N N . ASN A 1 88 ? 23.335 -9.312 6.326 1.00 73.25 88 ASN A N 1
ATOM 692 C CA . ASN A 1 88 ? 23.232 -7.850 6.445 1.00 73.25 88 ASN A CA 1
ATOM 693 C C . ASN A 1 88 ? 22.865 -7.149 5.128 1.00 73.25 88 ASN A C 1
ATOM 695 O O . ASN A 1 88 ? 22.243 -6.090 5.159 1.00 73.25 88 ASN A O 1
ATOM 699 N N . ASP A 1 89 ? 23.242 -7.739 3.995 1.00 72.69 89 ASP A N 1
ATOM 700 C CA . ASP A 1 89 ? 22.919 -7.272 2.643 1.00 72.69 89 ASP A CA 1
ATOM 701 C C . ASP A 1 89 ? 21.492 -7.642 2.197 1.00 72.69 89 ASP A C 1
ATOM 703 O O . ASP A 1 89 ? 21.084 -7.291 1.093 1.00 72.69 89 ASP A O 1
ATOM 707 N N . MET A 1 90 ? 20.727 -8.332 3.054 1.00 75.44 90 MET A N 1
ATOM 708 C CA . MET A 1 90 ? 19.376 -8.829 2.778 1.00 75.44 90 MET A CA 1
ATOM 709 C C . MET A 1 90 ? 19.297 -9.722 1.534 1.00 75.44 90 MET A C 1
ATOM 711 O O . MET A 1 90 ? 18.256 -9.788 0.876 1.00 75.44 90 MET A O 1
ATOM 715 N N . ALA A 1 91 ? 20.386 -10.419 1.199 1.00 80.56 91 ALA A N 1
ATOM 716 C CA . ALA A 1 91 ? 20.373 -11.371 0.102 1.00 80.56 91 ALA A CA 1
ATOM 717 C C . ALA A 1 91 ? 19.337 -12.480 0.354 1.00 80.56 91 ALA A C 1
ATOM 719 O O . ALA A 1 91 ? 19.261 -13.066 1.436 1.00 80.56 91 ALA A O 1
ATOM 720 N N . MET A 1 92 ? 18.534 -12.764 -0.673 1.00 84.75 92 MET A N 1
ATOM 721 C CA . MET A 1 92 ? 17.470 -13.763 -0.612 1.00 84.75 92 MET A CA 1
ATOM 722 C C . MET A 1 92 ? 18.037 -15.195 -0.560 1.00 84.75 92 MET A C 1
ATOM 724 O O . MET A 1 92 ? 18.962 -15.495 -1.324 1.00 84.75 92 MET A O 1
ATOM 728 N N . PRO A 1 93 ? 17.474 -16.106 0.264 1.00 84.38 93 PRO A N 1
ATOM 729 C CA . PRO A 1 93 ? 17.865 -17.514 0.262 1.00 84.38 93 PRO A CA 1
ATOM 730 C C . PRO A 1 93 ? 17.590 -18.169 -1.096 1.00 84.38 93 PRO A C 1
ATOM 732 O O . PRO A 1 93 ? 16.603 -17.859 -1.769 1.00 84.38 93 PRO A O 1
ATOM 735 N N . LYS A 1 94 ? 18.468 -19.084 -1.518 1.00 83.75 94 LYS A N 1
ATOM 736 C CA . LYS A 1 94 ? 18.375 -19.742 -2.837 1.00 83.75 94 LYS A CA 1
ATOM 737 C C . LYS A 1 94 ? 17.357 -20.886 -2.869 1.00 83.75 94 LYS A C 1
ATOM 739 O O . LYS A 1 94 ? 16.916 -21.281 -3.943 1.00 83.75 94 LYS A O 1
ATOM 744 N N . ASP A 1 95 ? 16.997 -21.412 -1.709 1.00 86.38 95 ASP A N 1
ATOM 745 C CA . ASP A 1 95 ? 16.195 -22.615 -1.480 1.00 86.38 95 ASP A CA 1
ATOM 746 C C . ASP A 1 95 ? 14.747 -22.317 -1.050 1.00 86.38 95 ASP A C 1
ATOM 748 O O . ASP A 1 95 ? 14.041 -23.188 -0.537 1.00 86.38 95 ASP A O 1
ATOM 752 N N . LEU A 1 96 ? 14.266 -21.099 -1.318 1.00 89.44 96 LEU A N 1
ATOM 753 C CA . LEU A 1 96 ? 12.878 -20.724 -1.062 1.00 89.44 96 LEU A CA 1
ATOM 754 C C . LEU A 1 96 ? 11.888 -21.609 -1.828 1.00 89.44 96 LEU A C 1
ATOM 756 O O . LEU A 1 96 ? 12.001 -21.836 -3.036 1.00 89.44 96 LEU A O 1
ATOM 760 N N . LYS A 1 97 ? 10.854 -22.058 -1.114 1.00 93.00 97 LYS A N 1
ATOM 761 C CA . LYS A 1 97 ? 9.767 -22.869 -1.669 1.00 93.00 97 LYS A CA 1
ATOM 762 C C . LYS A 1 97 ? 8.732 -21.966 -2.327 1.00 93.00 97 LYS A C 1
ATOM 764 O O . LYS A 1 97 ? 7.919 -21.345 -1.649 1.00 93.00 97 LYS A O 1
ATOM 769 N N . TYR A 1 98 ? 8.791 -21.897 -3.651 1.00 94.62 98 TYR A N 1
ATOM 770 C CA . TYR A 1 98 ? 7.869 -21.106 -4.456 1.00 94.62 98 TYR A CA 1
ATOM 771 C C . TYR A 1 98 ? 6.602 -21.884 -4.816 1.00 94.62 98 TYR A C 1
ATOM 773 O O . TYR A 1 98 ? 6.663 -23.007 -5.315 1.00 94.62 98 TYR A O 1
ATOM 781 N N . GLU A 1 99 ? 5.458 -21.233 -4.642 1.00 95.81 99 GLU A N 1
ATOM 782 C CA . GLU A 1 99 ? 4.129 -21.715 -4.998 1.00 95.81 99 GLU A CA 1
ATOM 783 C C . GLU A 1 99 ? 3.507 -20.823 -6.075 1.00 95.81 99 GLU A C 1
ATOM 785 O O . GLU A 1 99 ? 3.618 -19.594 -6.035 1.00 95.81 99 GLU A O 1
ATOM 790 N N . THR A 1 100 ? 2.826 -21.439 -7.041 1.00 95.12 100 THR A N 1
ATOM 791 C CA . THR A 1 100 ? 2.204 -20.722 -8.166 1.00 95.12 100 THR A CA 1
ATOM 792 C C . THR A 1 100 ? 1.011 -19.895 -7.697 1.00 95.12 100 THR A C 1
ATOM 794 O O . THR A 1 100 ? 0.135 -20.400 -6.994 1.00 95.12 100 THR A O 1
ATOM 797 N N . VAL A 1 101 ? 0.945 -18.638 -8.134 1.00 93.06 101 VAL A N 1
ATOM 798 C CA . VAL A 1 101 ? -0.180 -17.739 -7.861 1.00 93.06 101 VAL A CA 1
ATOM 799 C C . VAL A 1 101 ? -1.239 -17.911 -8.948 1.00 93.06 101 VAL A C 1
ATOM 801 O O . VAL A 1 101 ? -0.990 -17.655 -10.122 1.00 93.06 101 VAL A O 1
ATOM 804 N N . GLN A 1 102 ? -2.434 -18.350 -8.562 1.00 90.81 102 GLN A N 1
ATOM 805 C CA . GLN A 1 102 ? -3.532 -18.602 -9.499 1.00 90.81 102 GLN A CA 1
ATOM 806 C C . GLN A 1 102 ? -4.201 -17.297 -9.958 1.00 90.81 102 GLN A C 1
ATOM 808 O O . GLN A 1 102 ? -4.342 -16.360 -9.173 1.00 90.81 102 GLN A O 1
ATOM 813 N N . ASN A 1 103 ? -4.695 -17.261 -11.201 1.00 87.44 103 ASN A N 1
ATOM 814 C CA . ASN A 1 103 ? -5.500 -16.166 -11.769 1.00 87.44 103 ASN A CA 1
ATOM 815 C C . ASN A 1 103 ? -4.814 -14.783 -11.826 1.00 87.44 103 ASN A C 1
ATOM 817 O O . ASN A 1 103 ? -5.508 -13.760 -11.861 1.00 87.44 103 ASN A O 1
ATOM 821 N N . LEU A 1 104 ? -3.479 -14.731 -11.811 1.00 91.31 104 LEU A N 1
ATOM 822 C CA . LEU A 1 104 ? -2.685 -13.498 -11.940 1.00 91.31 104 LEU A CA 1
ATOM 823 C C . LEU A 1 104 ? -2.047 -13.344 -13.339 1.00 91.31 104 LEU A C 1
ATOM 825 O O . LEU A 1 104 ? -1.486 -12.304 -13.659 1.00 91.31 104 LEU A O 1
ATOM 829 N N . ASP A 1 105 ? -2.180 -14.356 -14.192 1.00 91.12 105 ASP A N 1
ATOM 830 C CA . ASP A 1 105 ? -1.675 -14.434 -15.568 1.00 91.12 105 ASP A CA 1
ATOM 831 C C . ASP A 1 105 ? -2.623 -13.837 -16.625 1.00 91.12 105 ASP A C 1
ATOM 833 O O . ASP A 1 105 ? -2.371 -13.902 -17.831 1.00 91.12 105 ASP A O 1
ATOM 837 N N . GLN A 1 106 ? -3.723 -13.234 -16.172 1.00 92.19 106 GLN A N 1
ATOM 838 C CA . GLN A 1 106 ? -4.710 -12.596 -17.032 1.00 92.19 106 GLN A CA 1
ATOM 839 C C . GLN A 1 106 ? -4.126 -11.368 -17.742 1.00 92.19 106 GLN A C 1
ATOM 841 O O . GLN A 1 106 ? -3.310 -10.629 -17.191 1.00 92.19 106 GLN A O 1
ATOM 846 N N . ILE A 1 107 ? -4.593 -11.134 -18.968 1.00 94.31 107 ILE A N 1
ATOM 847 C CA . ILE A 1 107 ? -4.193 -9.988 -19.787 1.00 94.31 107 ILE A CA 1
ATOM 848 C C . ILE A 1 107 ? -4.891 -8.719 -19.293 1.00 94.31 107 ILE A C 1
ATOM 850 O O . ILE A 1 107 ? -6.077 -8.737 -18.956 1.00 94.31 107 ILE A O 1
ATOM 854 N N . PHE A 1 108 ? -4.161 -7.610 -19.306 1.00 95.38 108 PHE A N 1
ATOM 855 C CA . PHE A 1 108 ? -4.665 -6.277 -18.999 1.00 95.38 108 PHE A CA 1
ATOM 856 C C . PHE A 1 108 ? -4.021 -5.225 -19.906 1.00 95.38 108 PHE A C 1
ATOM 858 O O . PHE A 1 108 ? -3.016 -5.490 -20.568 1.00 95.38 108 PHE A O 1
ATOM 865 N N . GLU A 1 109 ? -4.603 -4.028 -19.949 1.00 95.88 109 GLU A N 1
ATOM 866 C CA . GLU A 1 109 ? -4.071 -2.919 -20.749 1.00 95.88 109 GLU A CA 1
ATOM 867 C C . GLU A 1 109 ? -3.638 -1.754 -19.867 1.00 95.88 109 GLU A C 1
ATOM 869 O O . GLU A 1 109 ? -4.269 -1.471 -18.851 1.00 95.88 109 GLU A O 1
ATOM 874 N N . ILE A 1 110 ? -2.566 -1.073 -20.265 1.00 96.44 110 ILE A N 1
ATOM 875 C CA . ILE A 1 110 ? -2.033 0.114 -19.598 1.00 96.44 110 ILE A CA 1
ATOM 876 C C . ILE A 1 110 ? -2.033 1.253 -20.616 1.00 96.44 110 ILE A C 1
ATOM 878 O O . ILE A 1 110 ? -1.429 1.138 -21.685 1.00 96.44 110 ILE A O 1
ATOM 882 N N . SER A 1 111 ? -2.689 2.354 -20.266 1.00 95.62 111 SER A N 1
ATOM 883 C CA . SER A 1 111 ? -2.653 3.599 -21.031 1.00 95.62 111 SER A CA 1
ATOM 884 C C . SER A 1 111 ? -1.557 4.495 -20.472 1.00 95.62 111 SER A C 1
ATOM 886 O O . SER A 1 111 ? -1.535 4.758 -19.267 1.00 95.62 111 SER A O 1
ATOM 888 N N . VAL A 1 112 ? -0.660 4.970 -21.333 1.00 93.94 112 VAL A N 1
ATOM 889 C CA . VAL A 1 112 ? 0.495 5.786 -20.948 1.00 93.94 112 VAL A CA 1
ATOM 890 C C . VAL A 1 112 ? 0.655 7.025 -21.824 1.00 93.94 112 VAL A C 1
ATOM 892 O O . VAL A 1 112 ? 0.352 7.004 -23.013 1.00 93.94 112 VAL A O 1
ATOM 895 N N . GLU A 1 113 ? 1.204 8.087 -21.248 1.00 90.88 113 GLU A N 1
ATOM 896 C CA . GLU A 1 113 ? 1.553 9.330 -21.938 1.00 90.88 113 GLU A CA 1
ATOM 897 C C . GLU A 1 113 ? 2.933 9.792 -21.468 1.00 90.88 113 GLU A C 1
ATOM 899 O O . GLU A 1 113 ? 3.142 10.008 -20.278 1.00 90.88 113 GLU A O 1
ATOM 904 N N . GLY A 1 114 ? 3.911 9.873 -22.375 1.00 84.19 114 GLY A N 1
ATOM 905 C CA . GLY A 1 114 ? 5.290 10.247 -22.017 1.00 84.19 114 GLY A CA 1
ATOM 906 C C . GLY A 1 114 ? 5.952 9.334 -20.970 1.00 84.19 114 GLY A C 1
ATOM 907 O O . GLY A 1 114 ? 6.911 9.746 -20.325 1.00 84.19 114 GLY A O 1
ATOM 908 N N . GLY A 1 115 ? 5.415 8.120 -20.778 1.00 88.56 115 GLY A N 1
ATOM 909 C CA . GLY A 1 115 ? 5.825 7.152 -19.755 1.00 88.56 115 GLY A CA 1
ATOM 910 C C . GLY A 1 115 ? 5.098 7.269 -18.402 1.00 88.56 115 GLY A C 1
ATOM 911 O O . GLY A 1 115 ? 5.272 6.400 -17.545 1.00 88.56 115 GLY A O 1
ATOM 912 N N . ARG A 1 116 ? 4.212 8.262 -18.234 1.00 92.19 116 ARG A N 1
ATOM 913 C CA . ARG A 1 116 ? 3.246 8.362 -17.125 1.00 92.19 116 ARG A CA 1
ATOM 914 C C . ARG A 1 116 ? 2.069 7.428 -17.368 1.00 92.19 116 ARG A C 1
ATOM 916 O O . ARG A 1 116 ? 1.552 7.384 -18.480 1.00 92.19 116 ARG A O 1
ATOM 923 N N . VAL A 1 117 ? 1.601 6.725 -16.341 1.00 94.94 117 VAL A N 1
ATOM 924 C CA . VAL A 1 117 ? 0.409 5.875 -16.438 1.00 94.94 117 VAL A CA 1
ATOM 925 C C . VAL A 1 117 ? -0.845 6.715 -16.218 1.00 94.94 117 VAL A C 1
ATOM 927 O O . VAL A 1 117 ? -0.975 7.392 -15.203 1.00 94.94 117 VAL A O 1
ATOM 930 N N . LEU A 1 118 ? -1.773 6.658 -17.172 1.00 92.06 118 LEU A N 1
ATOM 931 C CA . LEU A 1 118 ? -3.061 7.355 -17.112 1.00 92.06 118 LEU A CA 1
ATOM 932 C C . LEU A 1 118 ? -4.159 6.460 -16.539 1.00 92.06 118 LEU A C 1
ATOM 934 O O . LEU A 1 118 ? -4.946 6.874 -15.694 1.00 92.06 118 LEU A O 1
ATOM 938 N N . SER A 1 119 ? -4.221 5.217 -17.015 1.00 93.94 119 SER A N 1
ATOM 939 C CA . SER A 1 119 ? -5.233 4.255 -16.592 1.00 93.94 119 SER A CA 1
ATOM 940 C C . SER A 1 119 ? -4.784 2.824 -16.844 1.00 93.94 119 SER A C 1
ATOM 942 O O . SER A 1 119 ? -3.946 2.570 -17.709 1.00 93.94 119 SER A O 1
ATOM 944 N N . VAL A 1 120 ? -5.393 1.877 -16.137 1.00 94.94 120 VAL A N 1
ATOM 945 C CA . VAL A 1 120 ? -5.208 0.440 -16.356 1.00 94.94 120 VAL A CA 1
ATOM 946 C C . VAL A 1 120 ? -6.576 -0.211 -16.552 1.00 94.94 120 VAL A C 1
ATOM 948 O O . VAL A 1 120 ? -7.486 -0.010 -15.752 1.00 94.94 120 VAL A O 1
ATOM 951 N N . ASN A 1 121 ? -6.737 -1.004 -17.605 1.00 94.31 121 ASN A N 1
ATOM 952 C CA . ASN A 1 121 ? -7.943 -1.789 -17.855 1.00 94.31 121 ASN A CA 1
ATOM 953 C C . ASN A 1 121 ? -7.710 -3.221 -17.384 1.00 94.31 121 ASN A C 1
ATOM 955 O O . ASN A 1 121 ? -6.946 -3.964 -17.998 1.00 94.31 121 ASN A O 1
ATOM 959 N N . LEU A 1 122 ? -8.370 -3.603 -16.291 1.00 93.06 122 LEU A N 1
ATOM 960 C CA . LEU A 1 122 ? -8.198 -4.896 -15.630 1.00 93.06 122 LEU A CA 1
ATOM 961 C C . LEU A 1 122 ? -9.418 -5.804 -15.851 1.00 93.06 122 LEU A C 1
ATOM 963 O O . LEU A 1 122 ? -10.542 -5.301 -15.932 1.00 93.06 122 LEU A O 1
ATOM 967 N N . PRO A 1 123 ? -9.252 -7.138 -15.866 1.00 92.19 123 PRO A N 1
ATOM 968 C CA . PRO A 1 123 ? -10.378 -8.067 -15.817 1.00 92.19 123 PRO A CA 1
ATOM 969 C C . PRO A 1 123 ? -11.257 -7.826 -14.582 1.00 92.19 123 PRO A C 1
ATOM 971 O O . PRO A 1 123 ? -10.757 -7.681 -13.462 1.00 92.19 123 PRO A O 1
ATOM 974 N N . SER A 1 124 ? -12.582 -7.837 -14.747 1.00 88.31 124 SER A N 1
ATOM 975 C CA . SER A 1 124 ? -13.520 -7.641 -13.626 1.00 88.31 124 SER A CA 1
ATOM 976 C C . SER A 1 124 ? -13.455 -8.762 -12.578 1.00 88.31 124 SER A C 1
ATOM 978 O O . SER A 1 124 ? -13.852 -8.556 -11.435 1.00 88.31 124 SER A O 1
ATOM 980 N N . THR A 1 125 ? -12.939 -9.935 -12.950 1.00 88.69 125 THR A N 1
ATOM 981 C CA . THR A 1 125 ? -12.734 -11.104 -12.078 1.00 88.69 125 THR A CA 1
ATOM 982 C C . THR A 1 125 ? -11.460 -11.018 -11.230 1.00 88.69 125 THR A C 1
ATOM 984 O O . THR A 1 125 ? -11.261 -11.852 -10.345 1.00 88.69 125 THR A O 1
ATOM 987 N N . LEU A 1 126 ? -10.579 -10.042 -11.487 1.00 88.75 126 LEU A N 1
ATOM 988 C CA . LEU A 1 126 ? -9.298 -9.915 -10.797 1.00 88.75 126 LEU A CA 1
ATOM 989 C C . LEU A 1 126 ? -9.490 -9.486 -9.333 1.00 88.75 126 LEU A C 1
ATOM 991 O O . LEU A 1 126 ? -10.152 -8.486 -9.043 1.00 88.75 126 LEU A O 1
ATOM 995 N N . LEU A 1 127 ? -8.856 -10.218 -8.413 1.00 88.75 127 LEU A N 1
ATOM 996 C CA . LEU A 1 127 ? -8.864 -9.905 -6.983 1.00 88.75 127 LEU A CA 1
ATOM 997 C C . LEU A 1 127 ? -8.202 -8.547 -6.699 1.00 88.75 127 LEU A C 1
ATOM 999 O O . LEU A 1 127 ? -7.198 -8.193 -7.311 1.00 88.75 127 LEU A O 1
ATOM 1003 N N . LEU A 1 128 ? -8.707 -7.824 -5.696 1.00 84.69 128 LEU A N 1
ATOM 1004 C CA . LEU A 1 128 ? -8.162 -6.523 -5.281 1.00 84.69 128 LEU A CA 1
ATOM 1005 C C . LEU A 1 128 ? -6.682 -6.597 -4.855 1.00 84.69 128 LEU A C 1
ATOM 1007 O O . LEU A 1 128 ? -5.901 -5.701 -5.155 1.00 84.69 128 LEU A O 1
ATOM 1011 N N . SER A 1 129 ? -6.266 -7.686 -4.201 1.00 86.94 129 SER A N 1
ATOM 1012 C CA . SER A 1 129 ? -4.857 -7.910 -3.846 1.00 86.94 129 SER A CA 1
ATOM 1013 C C . SER A 1 129 ? -3.961 -8.038 -5.080 1.00 86.94 129 SER A C 1
ATOM 1015 O O . SER A 1 129 ? -2.848 -7.520 -5.084 1.00 86.94 129 SER A O 1
ATOM 1017 N N . HIS A 1 130 ? -4.453 -8.692 -6.135 1.00 91.88 130 HIS A N 1
ATOM 1018 C CA . HIS A 1 130 ? -3.749 -8.821 -7.409 1.00 91.88 130 HIS A CA 1
ATOM 1019 C C . HIS A 1 130 ? -3.692 -7.484 -8.150 1.00 91.88 130 HIS A C 1
ATOM 1021 O O . HIS A 1 130 ? -2.644 -7.136 -8.678 1.00 91.88 130 HIS A O 1
ATOM 1027 N N . GLU A 1 131 ? -4.771 -6.697 -8.130 1.00 92.06 131 GLU A N 1
ATOM 1028 C CA . GLU A 1 131 ? -4.749 -5.320 -8.638 1.00 92.06 131 GLU A CA 1
ATOM 1029 C C . GLU A 1 131 ? -3.671 -4.482 -7.941 1.00 92.06 131 GLU A C 1
ATOM 1031 O O . GLU A 1 131 ? -2.866 -3.851 -8.618 1.00 92.06 131 GLU A O 1
ATOM 1036 N N . ASN A 1 132 ? -3.627 -4.482 -6.607 1.00 92.38 132 ASN A N 1
ATOM 1037 C CA . ASN A 1 132 ? -2.648 -3.687 -5.864 1.00 92.38 132 ASN A CA 1
ATOM 1038 C C . ASN A 1 132 ? -1.207 -4.158 -6.106 1.00 92.38 132 ASN A C 1
ATOM 1040 O O . ASN A 1 132 ? -0.298 -3.331 -6.181 1.00 92.38 132 ASN A O 1
ATOM 1044 N N . LEU A 1 133 ? -0.996 -5.466 -6.291 1.00 94.25 133 LEU A N 1
ATOM 1045 C CA . LEU A 1 133 ? 0.292 -6.002 -6.730 1.00 94.25 133 LEU A CA 1
ATOM 1046 C C . LEU A 1 133 ? 0.669 -5.459 -8.117 1.00 94.25 133 LEU A C 1
ATOM 1048 O O . LEU A 1 133 ? 1.771 -4.941 -8.281 1.00 94.25 133 LEU A O 1
ATOM 1052 N N . LEU A 1 134 ? -0.246 -5.516 -9.093 1.00 96.12 134 LEU A N 1
ATOM 1053 C CA . LEU A 1 134 ? -0.012 -4.970 -10.435 1.00 96.12 134 LEU A CA 1
ATOM 1054 C C . LEU A 1 134 ? 0.267 -3.465 -10.392 1.00 96.12 134 LEU A C 1
ATOM 1056 O O . LEU A 1 134 ? 1.201 -3.013 -11.043 1.00 96.12 134 LEU A O 1
ATOM 1060 N N . LYS A 1 135 ? -0.469 -2.692 -9.587 1.00 95.69 135 LYS A N 1
ATOM 1061 C CA . LYS A 1 135 ? -0.206 -1.260 -9.377 1.00 95.69 135 LYS A CA 1
ATOM 1062 C C . LYS A 1 135 ? 1.207 -1.009 -8.857 1.00 95.69 135 LYS A C 1
ATOM 1064 O O . LYS A 1 135 ? 1.884 -0.122 -9.371 1.00 95.69 135 LYS A O 1
ATOM 1069 N N . GLY A 1 136 ? 1.672 -1.800 -7.888 1.00 95.50 136 GLY A N 1
ATOM 1070 C CA . GLY A 1 136 ? 3.042 -1.719 -7.376 1.00 95.50 136 GLY A CA 1
ATOM 1071 C C . GLY A 1 136 ? 4.095 -2.047 -8.438 1.00 95.50 136 GLY A C 1
ATOM 1072 O O . GLY A 1 136 ? 5.061 -1.307 -8.592 1.00 95.50 136 GLY A O 1
ATOM 1073 N N . LEU A 1 137 ? 3.870 -3.102 -9.222 1.00 97.62 137 LEU A N 1
ATOM 1074 C CA . LEU A 1 137 ? 4.743 -3.496 -10.332 1.00 97.62 137 LEU A CA 1
ATOM 1075 C C . LEU A 1 137 ? 4.818 -2.420 -11.430 1.00 97.62 137 LEU A C 1
ATOM 1077 O O . LEU A 1 137 ? 5.905 -2.031 -11.851 1.00 97.62 137 LEU A O 1
ATOM 1081 N N . ILE A 1 138 ? 3.666 -1.902 -11.859 1.00 97.38 138 ILE A N 1
ATOM 1082 C CA . ILE A 1 138 ? 3.555 -0.861 -12.888 1.00 97.38 138 ILE A CA 1
ATOM 1083 C C . ILE A 1 138 ? 4.198 0.448 -12.405 1.00 97.38 138 ILE A C 1
ATOM 1085 O O . ILE A 1 138 ? 4.889 1.111 -13.175 1.00 97.38 138 ILE A O 1
ATOM 1089 N N . SER A 1 139 ? 4.040 0.787 -11.122 1.00 96.50 139 SER A N 1
ATOM 1090 C CA . SER A 1 139 ? 4.653 1.975 -10.510 1.00 96.50 139 SER A CA 1
ATOM 1091 C C . SER A 1 139 ? 6.182 1.995 -10.640 1.00 96.50 139 SER A C 1
ATOM 1093 O O . SER A 1 139 ? 6.764 3.055 -10.863 1.00 96.50 139 SER A O 1
ATOM 1095 N N . THR A 1 140 ? 6.843 0.835 -10.542 1.00 96.62 140 THR A N 1
ATOM 1096 C CA . THR A 1 140 ? 8.305 0.723 -10.697 1.00 96.62 140 THR A CA 1
ATOM 1097 C C . THR A 1 140 ? 8.768 0.993 -12.130 1.00 96.62 140 THR A C 1
ATOM 1099 O O . THR A 1 140 ? 9.865 1.514 -12.319 1.00 96.62 140 THR A O 1
ATOM 1102 N N . LEU A 1 141 ? 7.942 0.690 -13.136 1.00 96.38 141 LEU A N 1
ATOM 1103 C CA . LEU A 1 141 ? 8.246 0.955 -14.548 1.00 96.38 141 LEU A CA 1
ATOM 1104 C C . LEU A 1 141 ? 7.833 2.359 -15.013 1.00 96.38 141 LEU A C 1
ATOM 1106 O O . LEU A 1 141 ? 8.209 2.772 -16.108 1.00 96.38 141 LEU A O 1
ATOM 1110 N N . GLN A 1 142 ? 7.059 3.094 -14.212 1.00 94.94 142 GLN A N 1
ATOM 1111 C CA . GLN A 1 142 ? 6.630 4.445 -14.553 1.00 94.94 142 GLN A CA 1
ATOM 1112 C C . GLN A 1 142 ? 7.818 5.410 -14.514 1.00 94.94 142 GLN A C 1
ATOM 1114 O O . GLN A 1 142 ? 8.460 5.585 -13.476 1.00 94.94 142 GLN A O 1
ATOM 1119 N N . VAL A 1 143 ? 8.072 6.090 -15.627 1.00 93.00 143 VAL A N 1
ATOM 1120 C CA . VAL A 1 143 ? 9.052 7.174 -15.714 1.00 93.00 143 VAL A CA 1
ATOM 1121 C C . VAL A 1 143 ? 8.498 8.217 -16.650 1.00 93.00 143 VAL A C 1
ATOM 1123 O O . VAL A 1 143 ? 8.151 7.897 -17.778 1.00 93.00 143 VAL A O 1
ATOM 1126 N N . ASP A 1 144 ? 8.440 9.461 -16.202 1.00 89.81 144 ASP A N 1
ATOM 1127 C CA . ASP A 1 144 ? 7.948 10.550 -17.032 1.00 89.81 144 ASP A CA 1
ATOM 1128 C C . ASP A 1 144 ? 8.917 11.731 -16.944 1.00 89.81 144 ASP A C 1
ATOM 1130 O O . ASP A 1 144 ? 9.138 12.301 -15.876 1.00 89.81 144 ASP A O 1
ATOM 1134 N N . LEU A 1 145 ? 9.532 12.050 -18.081 1.00 87.56 145 LEU A N 1
ATOM 1135 C CA . LEU A 1 145 ? 10.519 13.123 -18.236 1.00 87.56 145 LEU A CA 1
ATOM 1136 C C . LEU A 1 145 ? 9.912 14.381 -18.879 1.00 87.56 145 LEU A C 1
ATOM 1138 O O . LEU A 1 145 ? 10.637 15.220 -19.423 1.00 87.56 145 LEU A O 1
ATOM 1142 N N . SER A 1 146 ? 8.582 14.480 -18.912 1.00 83.44 146 SER A N 1
ATOM 1143 C CA . SER A 1 146 ? 7.878 15.684 -19.346 1.00 83.44 146 SER A CA 1
ATOM 1144 C C . SER A 1 146 ? 7.836 16.737 -18.233 1.00 83.44 146 SER A C 1
ATOM 1146 O O . SER A 1 146 ? 8.141 16.470 -17.072 1.00 83.44 146 SER A O 1
ATOM 1148 N N . THR A 1 147 ? 7.428 17.954 -18.593 1.00 74.12 147 THR A N 1
ATOM 1149 C CA . THR A 1 147 ? 7.211 19.061 -17.649 1.00 74.12 147 THR A CA 1
ATOM 1150 C C . THR A 1 147 ? 5.883 18.954 -16.890 1.00 74.12 147 THR A C 1
ATOM 1152 O O . THR A 1 147 ? 5.557 19.830 -16.086 1.00 74.12 147 THR A O 1
ATOM 1155 N N . HIS A 1 148 ? 5.095 17.901 -17.131 1.00 74.00 148 HIS A N 1
ATOM 1156 C CA . HIS A 1 148 ? 3.808 17.702 -16.476 1.00 74.00 148 HIS A CA 1
ATOM 1157 C C . HIS A 1 148 ? 3.975 17.586 -14.952 1.00 74.00 148 HIS A C 1
ATOM 1159 O O . HIS A 1 148 ? 4.865 16.895 -14.457 1.00 74.00 148 HIS A O 1
ATOM 1165 N N . SER A 1 149 ? 3.092 18.244 -14.196 1.00 74.31 149 SER A N 1
ATOM 1166 C CA . SER A 1 149 ? 3.115 18.278 -12.722 1.00 74.31 149 SER A CA 1
ATOM 1167 C C . SER A 1 149 ? 4.417 18.802 -12.096 1.00 74.31 149 SER A C 1
ATOM 1169 O O . SER A 1 149 ? 4.671 18.526 -10.919 1.00 74.31 149 SER A O 1
ATOM 1171 N N . SER A 1 150 ? 5.241 19.539 -12.850 1.00 75.62 150 SER A N 1
ATOM 1172 C CA . SER A 1 150 ? 6.459 20.155 -12.317 1.00 75.62 150 SER A CA 1
ATOM 1173 C C . SER A 1 150 ? 6.119 21.118 -11.182 1.00 75.62 150 SER A C 1
ATOM 1175 O O . SER A 1 150 ? 5.217 21.955 -11.283 1.00 75.62 150 SER A O 1
ATOM 1177 N N . THR A 1 151 ? 6.849 20.991 -10.079 1.00 67.75 151 THR A N 1
ATOM 1178 C CA . THR A 1 151 ? 6.837 21.996 -9.022 1.00 67.75 151 THR A CA 1
ATOM 1179 C C . THR A 1 151 ? 7.761 23.114 -9.488 1.00 67.75 151 THR A C 1
ATOM 1181 O O . THR A 1 151 ? 8.965 22.906 -9.497 1.00 67.75 151 THR A O 1
ATOM 1184 N N . ASN A 1 152 ? 7.226 24.258 -9.930 1.00 63.78 152 ASN A N 1
ATOM 1185 C CA . ASN A 1 152 ? 8.014 25.387 -10.451 1.00 63.78 152 ASN A CA 1
ATOM 1186 C C . ASN A 1 152 ? 9.123 25.812 -9.468 1.00 63.78 152 ASN A C 1
ATOM 1188 O O . ASN A 1 152 ? 8.902 26.654 -8.596 1.00 63.78 152 ASN A O 1
ATOM 1192 N N . ASN A 1 153 ? 10.316 25.246 -9.619 1.00 67.75 153 ASN A N 1
ATOM 1193 C CA . ASN A 1 153 ? 11.461 25.486 -8.761 1.00 67.75 153 ASN A CA 1
ATOM 1194 C C . ASN A 1 153 ? 12.623 25.975 -9.627 1.00 67.75 153 ASN A C 1
ATOM 1196 O O . ASN A 1 153 ? 12.884 25.442 -10.701 1.00 67.75 153 ASN A O 1
ATOM 1200 N N . ARG A 1 154 ? 13.309 27.034 -9.188 1.00 63.56 154 ARG A N 1
ATOM 1201 C CA . ARG A 1 154 ? 14.330 27.719 -10.007 1.00 63.56 154 ARG A CA 1
ATOM 1202 C C . ARG A 1 154 ? 15.561 26.860 -10.306 1.00 63.56 154 ARG A C 1
ATOM 1204 O O . ARG A 1 154 ? 16.306 27.189 -11.221 1.00 63.56 154 ARG A O 1
ATOM 1211 N N . GLU A 1 155 ? 15.773 25.812 -9.519 1.00 77.06 155 GLU A N 1
ATOM 1212 C CA . GLU A 1 155 ? 16.904 24.890 -9.635 1.00 77.06 155 GLU A CA 1
ATOM 1213 C C . GLU A 1 155 ? 16.593 23.669 -10.511 1.00 77.06 155 GLU A C 1
ATOM 1215 O O . GLU A 1 155 ? 17.491 22.870 -10.769 1.00 77.06 155 GLU A O 1
ATOM 1220 N N . ASP A 1 156 ? 15.350 23.523 -10.977 1.00 85.25 156 ASP A N 1
ATOM 1221 C CA . ASP A 1 156 ? 14.954 22.389 -11.802 1.00 85.25 156 ASP A CA 1
ATOM 1222 C C . ASP A 1 156 ? 15.505 22.549 -13.226 1.00 85.25 156 ASP A C 1
ATOM 1224 O O . ASP A 1 156 ? 15.286 23.565 -13.892 1.00 85.25 156 ASP A O 1
ATOM 1228 N N . PHE A 1 157 ? 16.205 21.531 -13.721 1.00 86.06 157 PHE A N 1
ATOM 1229 C CA . PHE A 1 157 ? 16.713 21.503 -15.089 1.00 86.06 157 PHE A CA 1
ATOM 1230 C C . PHE A 1 157 ? 16.706 20.089 -15.671 1.00 86.06 157 PHE A C 1
ATOM 1232 O O . PHE A 1 157 ? 16.831 19.086 -14.965 1.00 86.06 157 PHE A O 1
ATOM 1239 N N . LEU A 1 158 ? 16.598 20.022 -16.995 1.00 86.00 158 LEU A N 1
ATOM 1240 C CA . LEU A 1 158 ? 16.717 18.793 -17.767 1.00 86.00 158 LEU A CA 1
ATOM 1241 C C . LEU A 1 158 ? 17.451 19.093 -19.074 1.00 86.00 158 LEU A C 1
ATOM 1243 O O . LEU A 1 158 ? 16.898 19.718 -19.977 1.00 86.00 158 LEU A O 1
ATOM 1247 N N . ASP A 1 159 ? 18.688 18.627 -19.171 1.00 84.88 159 ASP A N 1
ATOM 1248 C CA . ASP A 1 159 ? 19.504 18.660 -20.376 1.00 84.88 159 ASP A CA 1
ATOM 1249 C C . ASP A 1 159 ? 19.406 17.303 -21.087 1.00 84.88 159 ASP A C 1
ATOM 1251 O O . ASP A 1 159 ? 19.985 16.298 -20.665 1.00 84.88 159 ASP A O 1
ATOM 1255 N N . ARG A 1 160 ? 18.635 17.275 -22.179 1.00 81.31 160 ARG A N 1
ATOM 1256 C CA . ARG A 1 160 ? 18.436 16.068 -22.993 1.00 81.31 160 ARG A CA 1
ATOM 1257 C C . ARG A 1 160 ? 19.654 15.710 -23.842 1.00 81.31 160 ARG A C 1
ATOM 1259 O O . ARG A 1 160 ? 19.778 14.549 -24.208 1.00 81.31 160 ARG A O 1
ATOM 1266 N N . GLU A 1 161 ? 20.526 16.667 -24.155 1.00 81.88 161 GLU A N 1
ATOM 1267 C CA . GLU A 1 161 ? 21.728 16.412 -24.958 1.00 81.88 161 GLU A CA 1
ATOM 1268 C C . GLU A 1 161 ? 22.826 15.775 -24.109 1.00 81.88 161 GLU A C 1
ATOM 1270 O O . GLU A 1 161 ? 23.528 14.873 -24.563 1.00 81.88 161 GLU A O 1
ATOM 1275 N N . ARG A 1 162 ? 22.959 16.229 -22.858 1.00 82.50 162 ARG A N 1
ATOM 1276 C CA . ARG A 1 162 ? 23.939 15.694 -21.900 1.00 82.50 162 ARG A CA 1
ATOM 1277 C C . ARG A 1 162 ? 23.415 14.545 -21.053 1.00 82.50 162 ARG A C 1
ATOM 1279 O O . ARG A 1 162 ? 24.187 13.988 -20.278 1.00 82.50 162 ARG A O 1
ATOM 1286 N N . GLU A 1 163 ? 22.133 14.209 -21.189 1.00 84.19 163 GLU A N 1
ATOM 1287 C CA . GLU A 1 163 ? 21.456 13.165 -20.408 1.00 84.19 163 GLU A CA 1
ATOM 1288 C C . GLU A 1 163 ? 21.584 13.424 -18.900 1.00 84.19 163 GLU A C 1
ATOM 1290 O O . GLU A 1 163 ? 21.854 12.528 -18.101 1.00 84.19 163 GLU A O 1
ATOM 1295 N N . GLN A 1 164 ? 21.423 14.692 -18.517 1.00 89.38 164 GLN A N 1
ATOM 1296 C CA . GLN A 1 164 ? 21.578 15.164 -17.146 1.00 89.38 164 GLN A CA 1
ATOM 1297 C C . GLN A 1 164 ? 20.363 15.969 -16.718 1.00 89.38 164 GLN A C 1
ATOM 1299 O O . GLN A 1 164 ? 19.855 16.798 -17.466 1.00 89.38 164 GLN A O 1
ATOM 1304 N N . GLY A 1 165 ? 19.902 15.766 -15.492 1.00 90.62 165 GLY A N 1
ATOM 1305 C CA . GLY A 1 165 ? 18.773 16.529 -14.981 1.00 90.62 165 GLY A CA 1
ATOM 1306 C C . GLY A 1 165 ? 18.577 16.363 -13.490 1.00 90.62 165 GLY A C 1
ATOM 1307 O O . GLY A 1 165 ? 18.887 15.319 -12.917 1.00 90.62 165 GLY A O 1
ATOM 1308 N N . LEU A 1 166 ? 18.038 17.403 -12.874 1.00 93.44 166 LEU A N 1
ATOM 1309 C CA . LEU A 1 166 ? 17.581 17.404 -11.496 1.00 93.44 166 LEU A CA 1
ATOM 1310 C C . LEU A 1 166 ? 16.296 18.216 -11.460 1.00 93.44 166 LEU A C 1
ATOM 1312 O O . LEU A 1 166 ? 16.323 19.398 -11.780 1.00 93.44 166 LEU A O 1
ATOM 1316 N N . PHE A 1 167 ? 15.175 17.593 -11.118 1.00 92.75 167 PHE A N 1
ATOM 1317 C CA . PHE A 1 167 ? 13.900 18.302 -11.028 1.00 92.75 167 PHE A CA 1
ATOM 1318 C C . PHE A 1 167 ? 12.934 17.605 -10.081 1.00 92.75 167 PHE A C 1
ATOM 1320 O O . PHE A 1 167 ? 13.093 16.424 -9.758 1.00 92.75 167 PHE A O 1
ATOM 1327 N N . LYS A 1 168 ? 11.909 18.332 -9.643 1.00 92.44 168 LYS A N 1
ATOM 1328 C CA . LYS A 1 168 ? 10.852 17.807 -8.782 1.00 92.44 168 LYS A CA 1
ATOM 1329 C C . LYS A 1 168 ? 9.499 17.910 -9.468 1.00 92.44 168 LYS A C 1
ATOM 1331 O O . LYS A 1 168 ? 9.200 18.843 -10.215 1.00 92.44 168 LYS A O 1
ATOM 1336 N N . LYS A 1 169 ? 8.651 16.924 -9.202 1.00 91.56 169 LYS A N 1
ATOM 1337 C CA . LYS A 1 169 ? 7.262 16.930 -9.661 1.00 91.56 169 LYS A CA 1
ATOM 1338 C C . LYS A 1 169 ? 6.370 16.097 -8.760 1.00 91.56 169 LYS A C 1
ATOM 1340 O O . LYS A 1 169 ? 6.853 15.230 -8.032 1.00 91.56 169 LYS A O 1
ATOM 1345 N N . MET A 1 170 ? 5.065 16.319 -8.854 1.00 91.88 170 MET A N 1
ATOM 1346 C CA . MET A 1 170 ? 4.087 15.425 -8.236 1.00 91.88 170 MET A CA 1
ATOM 1347 C C . MET A 1 170 ? 3.936 14.152 -9.072 1.00 91.88 170 MET A C 1
ATOM 1349 O O . MET A 1 170 ? 3.626 14.215 -10.263 1.00 91.88 170 MET A O 1
ATOM 1353 N N . GLU A 1 171 ? 4.149 12.997 -8.446 1.00 92.94 171 GLU A N 1
ATOM 1354 C CA . GLU A 1 171 ? 4.021 11.681 -9.069 1.00 92.94 171 GLU A CA 1
ATOM 1355 C C . GLU A 1 171 ? 3.093 10.784 -8.252 1.00 92.94 171 GLU A C 1
ATOM 1357 O O . GLU A 1 171 ? 3.246 10.640 -7.037 1.00 92.94 171 GLU A O 1
ATOM 1362 N N . THR A 1 172 ? 2.141 10.159 -8.948 1.00 92.50 172 THR A N 1
ATOM 1363 C CA . THR A 1 172 ? 1.236 9.162 -8.373 1.00 92.50 172 THR A CA 1
ATOM 1364 C C . THR A 1 172 ? 1.779 7.762 -8.596 1.00 92.50 172 THR A C 1
ATOM 1366 O O . THR A 1 172 ? 2.085 7.377 -9.725 1.00 92.50 172 THR A O 1
ATOM 1369 N N . ASP A 1 173 ? 1.841 6.987 -7.522 1.00 92.44 173 ASP A N 1
ATOM 1370 C CA . ASP A 1 173 ? 2.156 5.565 -7.551 1.00 92.44 173 ASP A CA 1
ATOM 1371 C C . ASP A 1 173 ? 1.287 4.786 -6.551 1.00 92.44 173 ASP A C 1
ATOM 1373 O O . ASP A 1 173 ? 0.335 5.324 -5.990 1.00 92.44 173 ASP A O 1
ATOM 1377 N N . VAL A 1 174 ? 1.620 3.520 -6.291 1.00 92.00 174 VAL A N 1
ATOM 1378 C CA . VAL A 1 174 ? 0.876 2.673 -5.342 1.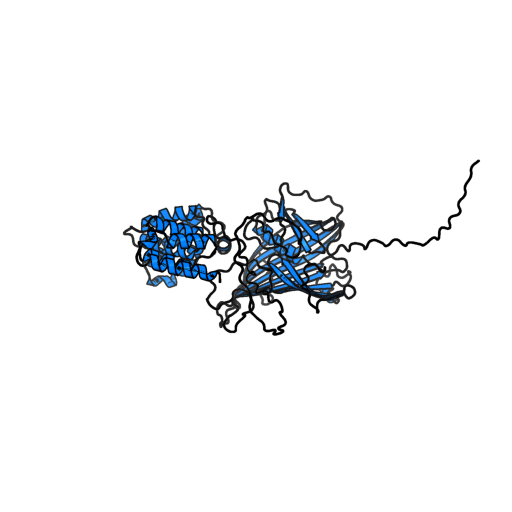00 92.00 174 VAL A CA 1
ATOM 1379 C C . VAL A 1 174 ? 0.788 3.220 -3.912 1.00 92.00 174 VAL A C 1
ATOM 1381 O O . VAL A 1 174 ? -0.152 2.898 -3.193 1.00 92.00 174 VAL A O 1
ATOM 1384 N N . THR A 1 175 ? 1.717 4.067 -3.481 1.00 89.12 175 THR A N 1
ATOM 1385 C CA . THR A 1 175 ? 1.778 4.582 -2.102 1.00 89.12 175 THR A CA 1
ATOM 1386 C C . THR A 1 175 ? 1.115 5.949 -1.921 1.00 89.12 175 THR A C 1
ATOM 1388 O O . THR A 1 175 ? 0.719 6.294 -0.805 1.00 89.12 175 THR A O 1
ATOM 1391 N N . GLY A 1 176 ? 0.998 6.746 -2.985 1.00 88.50 176 GLY A N 1
ATOM 1392 C CA . GLY A 1 176 ? 0.499 8.116 -2.890 1.00 88.50 176 GLY A CA 1
ATOM 1393 C C . GLY A 1 176 ? 0.788 8.964 -4.126 1.00 88.50 176 GLY A C 1
ATOM 1394 O O . GLY A 1 176 ? 1.557 8.569 -5.000 1.00 88.50 176 GLY A O 1
ATOM 1395 N N . ASN A 1 177 ? 0.187 10.153 -4.154 1.00 89.81 177 ASN A N 1
ATOM 1396 C CA . ASN A 1 177 ? 0.532 11.256 -5.044 1.00 89.81 177 ASN A CA 1
ATOM 1397 C C . ASN A 1 177 ? 1.424 12.242 -4.281 1.00 89.81 177 ASN A C 1
ATOM 1399 O O . ASN A 1 177 ? 0.927 13.059 -3.497 1.00 89.81 177 ASN A O 1
ATOM 1403 N N . CYS A 1 178 ? 2.737 12.127 -4.479 1.00 90.06 178 CYS A N 1
ATOM 1404 C CA . CYS A 1 178 ? 3.744 12.821 -3.679 1.00 90.06 178 CYS A CA 1
ATOM 1405 C C . CYS A 1 178 ? 4.795 13.517 -4.537 1.00 90.06 178 CYS A C 1
ATOM 1407 O O . CYS A 1 178 ? 5.088 13.091 -5.658 1.00 90.06 178 CYS A O 1
ATOM 1409 N N . GLU A 1 179 ? 5.407 14.554 -3.972 1.00 92.06 179 GLU A N 1
ATOM 1410 C CA . GLU A 1 179 ? 6.576 15.192 -4.559 1.00 92.06 179 GLU A CA 1
ATOM 1411 C C . GLU A 1 179 ? 7.701 14.160 -4.685 1.00 92.06 179 GLU A C 1
ATOM 1413 O O . GLU A 1 179 ? 8.098 13.494 -3.723 1.00 92.06 179 GLU A O 1
ATOM 1418 N N . THR A 1 180 ? 8.202 14.017 -5.903 1.00 94.19 180 THR A N 1
ATOM 1419 C CA . THR A 1 180 ? 9.246 13.070 -6.267 1.00 94.19 180 THR A CA 1
ATOM 1420 C C . THR A 1 180 ? 10.360 13.826 -6.967 1.00 94.19 180 THR A C 1
ATOM 1422 O O . THR A 1 180 ? 10.136 14.509 -7.967 1.00 94.19 180 THR A O 1
ATOM 1425 N N . MET A 1 181 ? 11.568 13.702 -6.425 1.00 94.69 181 MET A N 1
ATOM 1426 C CA . MET A 1 181 ? 12.777 14.262 -7.005 1.00 94.69 181 MET A CA 1
ATOM 1427 C C . MET A 1 181 ? 13.385 13.267 -7.984 1.00 94.69 181 MET A C 1
ATOM 1429 O O . MET A 1 181 ? 13.653 12.122 -7.623 1.00 94.69 181 MET A O 1
ATOM 1433 N N . TYR A 1 182 ? 13.605 13.733 -9.202 1.00 95.75 182 TYR A N 1
ATOM 1434 C CA . TYR A 1 182 ? 14.261 13.029 -10.286 1.00 95.75 182 TYR A CA 1
ATOM 1435 C C . TYR A 1 182 ? 15.708 13.491 -10.397 1.00 95.75 182 TYR A C 1
ATOM 1437 O O . TYR A 1 182 ? 15.979 14.687 -10.427 1.00 95.75 182 TYR A O 1
ATOM 1445 N N . THR A 1 183 ? 16.631 12.543 -10.502 1.00 95.56 183 THR A N 1
ATOM 1446 C CA . THR A 1 183 ? 18.041 12.788 -10.810 1.00 95.56 183 THR A CA 1
ATOM 1447 C C . THR A 1 183 ? 18.431 11.903 -11.979 1.00 95.56 183 THR A C 1
ATOM 1449 O O . THR A 1 183 ? 18.265 10.688 -11.910 1.00 95.56 183 THR A O 1
ATOM 1452 N N . ILE A 1 184 ? 18.922 12.511 -13.050 1.00 94.94 184 ILE A N 1
ATOM 1453 C CA . ILE A 1 184 ? 19.282 11.834 -14.293 1.00 94.94 184 ILE A CA 1
ATOM 1454 C C . ILE A 1 184 ? 20.763 12.058 -14.523 1.00 94.94 184 ILE A C 1
ATOM 1456 O O . ILE A 1 184 ? 21.227 13.201 -14.482 1.00 94.94 184 ILE A O 1
ATOM 1460 N N . VAL A 1 185 ? 21.496 10.968 -14.724 1.00 94.06 185 VAL A N 1
ATOM 1461 C CA . VAL A 1 185 ? 22.936 10.995 -14.970 1.00 94.06 185 VAL A CA 1
ATOM 1462 C C . VAL A 1 185 ? 23.313 9.976 -16.048 1.00 94.06 185 VAL A C 1
ATOM 1464 O O . VAL A 1 185 ? 22.757 8.876 -16.061 1.00 94.06 185 VAL A O 1
ATOM 1467 N N . PRO A 1 186 ? 24.272 10.280 -16.935 1.00 91.31 186 PRO A N 1
ATOM 1468 C CA . PRO A 1 186 ? 24.819 9.285 -17.849 1.00 91.31 186 PRO A CA 1
ATOM 1469 C C . PRO A 1 186 ? 25.634 8.249 -17.065 1.00 91.31 186 PRO A C 1
ATOM 1471 O O . PRO A 1 186 ? 26.332 8.592 -16.105 1.00 91.31 186 PRO A O 1
ATOM 1474 N N . VAL A 1 187 ? 25.569 6.979 -17.469 1.00 87.88 187 VAL A N 1
ATOM 1475 C CA . VAL A 1 187 ? 26.241 5.883 -16.752 1.00 87.88 187 VAL A CA 1
ATOM 1476 C C . VAL A 1 187 ? 27.494 5.439 -17.492 1.00 87.88 187 VAL A C 1
ATOM 1478 O O . VAL A 1 187 ? 27.452 5.089 -18.667 1.00 87.88 187 VAL A O 1
ATOM 1481 N N . ALA A 1 188 ? 28.622 5.402 -16.781 1.00 81.38 188 ALA A N 1
ATOM 1482 C CA . ALA A 1 188 ? 29.874 4.857 -17.301 1.00 81.38 188 ALA A CA 1
ATOM 1483 C C . ALA A 1 188 ? 29.828 3.320 -17.422 1.00 81.38 188 ALA A C 1
ATOM 1485 O O . ALA A 1 188 ? 28.948 2.661 -16.878 1.00 81.38 188 ALA A O 1
ATOM 1486 N N . ALA A 1 189 ? 30.826 2.722 -18.074 1.00 80.38 189 ALA A N 1
ATOM 1487 C CA . ALA A 1 189 ? 30.815 1.329 -18.535 1.00 80.38 189 ALA A CA 1
ATOM 1488 C C . ALA A 1 189 ? 30.554 0.207 -17.499 1.00 80.38 189 ALA A C 1
ATOM 1490 O O . ALA A 1 189 ? 30.339 -0.934 -17.907 1.00 80.38 189 ALA A O 1
ATOM 1491 N N . GLU A 1 190 ? 30.539 0.491 -16.194 1.00 83.44 190 GLU A N 1
ATOM 1492 C CA . GLU A 1 190 ? 30.256 -0.481 -15.126 1.00 83.44 190 GLU A CA 1
ATOM 1493 C C . GLU A 1 190 ? 28.866 -1.136 -15.251 1.00 83.44 190 GLU A C 1
ATOM 1495 O O . GLU A 1 190 ? 28.703 -2.303 -14.889 1.00 83.44 190 GLU A O 1
ATOM 1500 N N . TRP A 1 191 ? 27.883 -0.455 -15.855 1.00 85.94 191 TRP A N 1
ATOM 1501 C CA . TRP A 1 191 ? 26.546 -1.023 -16.098 1.00 85.94 191 TRP A CA 1
ATOM 1502 C C . TRP A 1 191 ? 26.586 -2.307 -16.947 1.00 85.94 191 TRP A C 1
ATOM 1504 O O . TRP A 1 191 ? 25.739 -3.186 -16.785 1.00 85.94 191 TRP A O 1
ATOM 1514 N N . ARG A 1 192 ? 27.604 -2.461 -17.808 1.00 87.38 192 ARG A N 1
ATOM 1515 C CA . ARG A 1 192 ? 27.792 -3.649 -18.657 1.00 87.38 192 ARG A CA 1
ATOM 1516 C C . ARG A 1 192 ? 28.053 -4.913 -17.840 1.00 87.38 192 ARG A C 1
ATOM 1518 O O . ARG A 1 192 ? 27.747 -6.008 -18.301 1.00 87.38 192 ARG A O 1
ATOM 1525 N N . ARG A 1 193 ? 28.604 -4.777 -16.627 1.00 88.00 193 ARG A N 1
ATOM 1526 C CA . ARG A 1 193 ? 28.766 -5.898 -15.688 1.00 88.00 193 ARG A CA 1
ATOM 1527 C C . ARG A 1 193 ? 27.443 -6.274 -15.031 1.00 88.00 193 ARG A C 1
ATOM 1529 O O . ARG A 1 193 ? 27.212 -7.453 -14.784 1.00 88.00 193 ARG A O 1
ATOM 1536 N N . GLU A 1 194 ? 26.583 -5.290 -14.761 1.00 86.19 194 GLU A N 1
ATOM 1537 C CA . GLU A 1 194 ? 25.248 -5.538 -14.208 1.00 86.19 194 GLU A CA 1
ATOM 1538 C C . GLU A 1 194 ? 24.320 -6.224 -15.226 1.00 86.19 194 GLU A C 1
ATOM 1540 O O . GLU A 1 194 ? 23.500 -7.051 -14.831 1.00 86.19 194 GLU A O 1
ATOM 1545 N N . LEU A 1 195 ? 24.436 -5.883 -16.517 1.00 88.75 195 LEU A N 1
ATOM 1546 C CA . LEU A 1 195 ? 23.546 -6.342 -17.592 1.00 88.75 195 LEU A CA 1
ATOM 1547 C C . LEU A 1 195 ? 24.341 -6.804 -18.830 1.00 88.75 195 LEU A C 1
ATOM 1549 O O . LEU A 1 195 ? 24.304 -6.150 -19.876 1.00 88.75 195 LEU A O 1
ATOM 1553 N N . PRO A 1 196 ? 25.046 -7.947 -18.751 1.00 87.81 196 PRO A N 1
ATOM 1554 C CA . PRO A 1 196 ? 25.957 -8.393 -19.809 1.00 87.81 196 PRO A CA 1
ATOM 1555 C C . PRO A 1 196 ? 25.264 -8.639 -21.155 1.00 87.81 196 PRO A C 1
ATOM 1557 O O . PRO A 1 196 ? 25.870 -8.438 -22.203 1.00 87.81 196 PRO A O 1
ATOM 1560 N N . GLN A 1 197 ? 23.985 -9.021 -21.145 1.00 88.38 197 GLN A N 1
ATOM 1561 C CA . GLN A 1 197 ? 23.201 -9.280 -22.359 1.00 88.38 197 GLN A CA 1
ATOM 1562 C C . GLN A 1 197 ? 22.920 -8.036 -23.213 1.00 88.38 197 GLN A C 1
ATOM 1564 O O . GLN A 1 197 ? 22.622 -8.175 -24.393 1.00 88.38 197 GLN A O 1
ATOM 1569 N N . PHE A 1 198 ? 23.052 -6.838 -22.638 1.00 87.06 198 PHE A N 1
ATOM 1570 C CA . PHE A 1 198 ? 22.917 -5.571 -23.359 1.00 87.06 198 PHE A CA 1
ATOM 1571 C C . PHE A 1 198 ? 24.247 -4.827 -23.463 1.00 87.06 198 PHE A C 1
ATOM 1573 O O . PHE A 1 198 ? 24.259 -3.680 -23.874 1.00 87.06 198 PHE A O 1
ATOM 1580 N N . ALA A 1 199 ? 25.383 -5.444 -23.121 1.00 84.81 199 ALA A N 1
ATOM 1581 C CA . ALA A 1 199 ? 26.670 -4.748 -23.055 1.00 84.81 199 ALA A CA 1
ATOM 1582 C C . ALA A 1 199 ? 27.144 -4.141 -24.394 1.00 84.81 199 ALA A C 1
ATOM 1584 O O . ALA A 1 199 ? 28.005 -3.257 -24.387 1.00 84.81 199 ALA A O 1
ATOM 1585 N N . SER A 1 200 ? 26.604 -4.621 -25.522 1.00 84.69 200 SER A N 1
ATOM 1586 C CA . SER A 1 200 ? 26.842 -4.094 -26.872 1.00 84.69 200 SER A CA 1
ATOM 1587 C C . SER A 1 200 ? 26.036 -2.838 -27.204 1.00 84.69 200 SER A C 1
ATOM 1589 O O . SER A 1 200 ? 26.326 -2.198 -28.210 1.00 84.69 200 SER A O 1
ATOM 1591 N N . GLU A 1 201 ? 25.030 -2.505 -26.399 1.00 86.19 201 GLU A N 1
ATOM 1592 C CA . GLU A 1 201 ? 24.215 -1.310 -26.582 1.00 86.19 201 GLU A CA 1
ATOM 1593 C C . GLU A 1 201 ? 24.975 -0.045 -26.155 1.00 86.19 201 GLU A C 1
ATOM 1595 O O . GLU A 1 201 ? 25.993 -0.084 -25.447 1.00 86.19 201 GLU A O 1
ATOM 1600 N N . GLU A 1 202 ? 24.462 1.102 -26.596 1.00 87.38 202 GLU A N 1
ATOM 1601 C CA . GLU A 1 202 ? 24.955 2.410 -26.168 1.00 87.38 202 GLU A CA 1
ATOM 1602 C C . GLU A 1 202 ? 24.809 2.599 -24.654 1.00 87.38 202 GLU A C 1
ATOM 1604 O O . GLU A 1 202 ? 23.925 2.021 -24.016 1.00 87.38 202 GLU A O 1
ATOM 1609 N N . ASP A 1 203 ? 25.679 3.439 -24.083 1.00 88.44 203 ASP A N 1
ATOM 1610 C CA . ASP A 1 203 ? 25.632 3.746 -22.656 1.00 88.44 203 ASP A CA 1
ATOM 1611 C C . ASP A 1 203 ? 24.253 4.330 -22.278 1.00 88.44 203 ASP A C 1
ATOM 1613 O O . ASP A 1 203 ? 23.811 5.304 -22.899 1.00 88.44 203 ASP A O 1
ATOM 1617 N N . PRO A 1 204 ? 23.547 3.726 -21.302 1.00 91.69 204 PRO A N 1
ATOM 1618 C CA . PRO A 1 204 ? 22.256 4.195 -20.841 1.00 91.69 204 PRO A CA 1
ATOM 1619 C C . PRO A 1 204 ? 22.409 5.392 -19.902 1.00 91.69 204 PRO A C 1
ATOM 1621 O O . PRO A 1 204 ? 23.478 5.668 -19.350 1.00 91.69 204 PRO A O 1
ATOM 1624 N N . MET A 1 205 ? 21.278 6.036 -19.640 1.00 92.69 205 MET A N 1
ATOM 1625 C CA . MET A 1 205 ? 21.136 6.973 -18.533 1.00 92.69 205 MET A CA 1
ATOM 1626 C C . MET A 1 205 ? 20.583 6.258 -17.299 1.00 92.69 205 MET A C 1
ATOM 1628 O O . MET A 1 205 ? 19.753 5.348 -17.396 1.00 92.69 205 MET A O 1
ATOM 1632 N N . GLU A 1 206 ? 21.028 6.693 -16.127 1.00 94.94 206 GLU A N 1
ATOM 1633 C CA . GLU A 1 206 ? 20.470 6.304 -14.844 1.00 94.94 206 GLU A CA 1
ATOM 1634 C C . GLU A 1 206 ? 19.509 7.381 -14.367 1.00 94.94 206 GLU A C 1
ATOM 1636 O O . GLU A 1 206 ? 19.854 8.558 -14.288 1.00 94.94 206 GLU A O 1
ATOM 1641 N N . ILE A 1 207 ? 18.301 6.952 -14.027 1.00 95.81 207 ILE A N 1
ATOM 1642 C CA . ILE A 1 207 ? 17.255 7.792 -13.466 1.00 95.81 207 ILE A CA 1
ATOM 1643 C C . ILE A 1 207 ? 17.025 7.325 -12.036 1.00 95.81 207 ILE A C 1
ATOM 1645 O O . ILE A 1 207 ? 16.550 6.212 -11.801 1.00 95.81 207 ILE A O 1
ATOM 1649 N N . THR A 1 208 ? 17.343 8.185 -11.076 1.00 97.19 208 THR A N 1
ATOM 1650 C CA . THR A 1 208 ? 17.026 7.979 -9.666 1.00 97.19 208 THR A CA 1
ATOM 1651 C C . THR A 1 208 ? 15.818 8.821 -9.280 1.00 97.19 208 THR A C 1
ATOM 1653 O O . THR A 1 208 ? 15.760 10.012 -9.575 1.00 97.19 208 THR A O 1
ATOM 1656 N N . LYS A 1 209 ? 14.851 8.202 -8.603 1.00 97.19 209 LYS A N 1
ATOM 1657 C CA . LYS A 1 209 ? 13.654 8.851 -8.063 1.00 97.19 209 LYS A CA 1
ATOM 1658 C C . LYS A 1 209 ? 13.671 8.745 -6.546 1.00 97.19 209 LYS A C 1
ATOM 1660 O O . LYS A 1 209 ? 13.738 7.634 -6.026 1.00 97.19 209 LYS A O 1
ATOM 1665 N N . SER A 1 210 ? 13.579 9.864 -5.839 1.00 95.62 210 SER A N 1
ATOM 1666 C CA . SER A 1 210 ? 13.455 9.905 -4.378 1.00 95.62 210 SER A CA 1
ATOM 1667 C C . SER A 1 210 ? 12.153 10.585 -3.990 1.00 95.62 210 SER A C 1
ATOM 1669 O O . SER A 1 210 ? 11.865 11.687 -4.459 1.00 95.62 210 SER A O 1
ATOM 1671 N N . LYS A 1 211 ? 11.353 9.933 -3.148 1.00 91.75 211 LYS A N 1
ATOM 1672 C CA . LYS A 1 211 ? 10.033 10.441 -2.775 1.00 91.75 211 LYS A CA 1
ATOM 1673 C C . LYS A 1 211 ? 10.041 11.171 -1.441 1.00 91.75 211 LYS A C 1
ATOM 1675 O O . LYS A 1 211 ? 10.541 10.653 -0.442 1.00 91.75 211 LYS A O 1
ATOM 1680 N N . ASN A 1 212 ? 9.376 12.320 -1.413 1.00 87.69 212 ASN A N 1
ATOM 1681 C CA . ASN A 1 212 ? 9.125 13.087 -0.208 1.00 87.69 212 ASN A CA 1
ATOM 1682 C C . ASN A 1 212 ? 7.728 12.778 0.360 1.00 87.69 212 ASN A C 1
ATOM 1684 O O . ASN A 1 212 ? 6.732 13.385 -0.024 1.00 87.69 212 ASN A O 1
ATOM 1688 N N . TYR A 1 213 ? 7.651 11.851 1.319 1.00 83.88 213 TYR A N 1
ATOM 1689 C CA . TYR A 1 213 ? 6.389 11.517 1.999 1.00 83.88 213 TYR A CA 1
ATOM 1690 C C . TYR A 1 213 ? 5.865 12.611 2.944 1.00 83.88 213 TYR A C 1
ATOM 1692 O O . TYR A 1 213 ? 4.748 12.478 3.443 1.00 83.88 213 TYR A O 1
ATOM 1700 N N . GLY A 1 214 ? 6.658 13.655 3.213 1.00 77.69 214 GLY A N 1
ATOM 1701 C CA . GLY A 1 214 ? 6.210 14.854 3.923 1.00 77.69 214 GLY A CA 1
ATOM 1702 C C . GLY A 1 214 ? 5.479 15.848 3.018 1.00 77.69 214 GLY A C 1
ATOM 1703 O O . GLY A 1 214 ? 4.796 16.730 3.523 1.00 77.69 214 GLY A O 1
ATOM 1704 N N . HIS A 1 215 ? 5.581 15.698 1.691 1.00 83.25 215 HIS A N 1
ATOM 1705 C CA . HIS A 1 215 ? 4.915 16.562 0.720 1.00 83.25 215 HIS A CA 1
ATOM 1706 C C . HIS A 1 215 ? 4.097 15.720 -0.268 1.00 83.25 215 HIS A C 1
ATOM 1708 O O . HIS A 1 215 ? 4.538 15.387 -1.369 1.00 83.25 215 HIS A O 1
ATOM 1714 N N . CYS A 1 216 ? 2.890 15.340 0.158 1.00 82.75 216 CYS A N 1
ATOM 1715 C CA . CYS A 1 216 ? 1.945 14.573 -0.647 1.00 82.75 216 CYS A CA 1
ATOM 1716 C C . CYS A 1 216 ? 0.607 15.297 -0.751 1.00 82.75 216 CYS A C 1
ATOM 1718 O O . CYS A 1 216 ? 0.075 15.767 0.251 1.00 82.75 216 CYS A O 1
ATOM 1720 N N . HIS A 1 217 ? 0.031 15.322 -1.953 1.00 82.69 217 HIS A N 1
ATOM 1721 C CA . HIS A 1 217 ? -1.367 15.708 -2.117 1.00 82.69 217 HIS A CA 1
ATOM 1722 C C . HIS A 1 217 ? -2.283 14.626 -1.556 1.00 82.69 217 HIS A C 1
ATOM 1724 O O . HIS A 1 217 ? -3.272 14.949 -0.910 1.00 82.69 217 HIS A O 1
ATOM 1730 N N . HIS A 1 218 ? -1.965 13.355 -1.819 1.00 78.31 218 HIS A N 1
ATOM 1731 C CA . HIS A 1 218 ? -2.695 12.192 -1.313 1.00 78.31 218 HIS A CA 1
ATOM 1732 C C . HIS A 1 218 ? -1.700 11.121 -0.883 1.00 78.31 218 HIS A C 1
ATOM 1734 O O . HIS A 1 218 ? -0.762 10.806 -1.618 1.00 78.31 218 HIS A O 1
ATOM 1740 N N . ARG A 1 219 ? -1.927 10.512 0.279 1.00 76.81 219 ARG A N 1
ATOM 1741 C CA . ARG A 1 219 ? -1.144 9.375 0.757 1.00 76.81 219 ARG A CA 1
ATOM 1742 C C . ARG A 1 219 ? -2.073 8.253 1.181 1.00 76.81 219 ARG A C 1
ATOM 1744 O O . ARG A 1 219 ? -2.961 8.463 2.001 1.00 76.81 219 ARG A O 1
ATOM 1751 N N . VAL A 1 220 ? -1.820 7.047 0.675 1.00 75.69 220 VAL A N 1
ATOM 1752 C CA . VAL A 1 220 ? -2.594 5.875 1.082 1.00 75.69 220 VAL A CA 1
ATOM 1753 C C . VAL A 1 220 ? -2.028 5.355 2.396 1.00 75.69 220 VAL A C 1
ATOM 1755 O O . VAL A 1 220 ? -1.021 4.649 2.432 1.00 75.69 220 VAL A O 1
ATOM 1758 N N . ALA A 1 221 ? -2.664 5.738 3.497 1.00 71.00 221 ALA A N 1
ATOM 1759 C CA . ALA A 1 221 ? -2.314 5.272 4.828 1.00 71.00 221 ALA A CA 1
ATOM 1760 C C . ALA A 1 221 ? -3.565 5.166 5.703 1.00 71.00 221 ALA A C 1
ATOM 1762 O O . ALA A 1 221 ? -4.529 5.904 5.528 1.00 71.00 221 ALA A O 1
ATOM 1763 N N . TYR A 1 222 ? -3.519 4.254 6.670 1.00 71.75 222 TYR A N 1
ATOM 1764 C CA . TYR A 1 222 ? -4.483 4.189 7.761 1.00 71.75 222 TYR A CA 1
ATOM 1765 C C . TYR A 1 222 ? -3.723 4.233 9.081 1.00 71.75 222 TYR A C 1
ATOM 1767 O O . TYR A 1 222 ? -2.839 3.406 9.316 1.00 71.75 222 TYR A O 1
ATOM 1775 N N . HIS A 1 223 ? -4.083 5.178 9.943 1.00 70.31 223 HIS A N 1
ATOM 1776 C CA . HIS A 1 223 ? -3.506 5.325 11.274 1.00 70.31 223 HIS A CA 1
ATOM 1777 C C . HIS A 1 223 ? -4.612 5.409 12.329 1.00 70.31 223 HIS A C 1
ATOM 1779 O O . HIS A 1 223 ? -5.653 6.033 12.132 1.00 70.31 223 HIS A O 1
ATOM 1785 N N . PHE A 1 224 ? -4.383 4.781 13.478 1.00 71.62 224 PHE A N 1
ATOM 1786 C CA . PHE A 1 224 ? -5.281 4.838 14.628 1.00 71.62 224 PHE A CA 1
ATOM 1787 C C . PHE A 1 224 ? -4.487 4.615 15.917 1.00 71.62 224 PHE A C 1
ATOM 1789 O O . PHE A 1 224 ? -3.556 3.811 15.933 1.00 71.62 224 PHE A O 1
ATOM 1796 N N . GLY A 1 225 ? -4.881 5.291 17.001 1.00 68.50 225 GLY A N 1
ATOM 1797 C CA . GLY A 1 225 ? -4.241 5.135 18.310 1.00 68.50 225 GLY A CA 1
ATOM 1798 C C . GLY A 1 225 ? -2.900 5.858 18.429 1.00 68.50 225 GLY A C 1
ATOM 1799 O O . GLY A 1 225 ? -1.974 5.334 19.042 1.00 68.50 225 GLY A O 1
ATOM 1800 N N . VAL A 1 226 ? -2.784 7.041 17.821 1.00 65.38 226 VAL A N 1
ATOM 1801 C CA . VAL A 1 226 ? -1.605 7.903 17.953 1.00 65.38 226 VAL A CA 1
ATOM 1802 C C . VAL A 1 226 ? -1.430 8.328 19.415 1.00 65.38 226 VAL A C 1
ATOM 1804 O O . VAL A 1 226 ? -2.370 8.902 19.969 1.00 65.38 226 VAL A O 1
ATOM 1807 N N . PRO A 1 227 ? -0.277 8.055 20.059 1.00 66.50 227 PRO A N 1
ATOM 1808 C CA . PRO A 1 227 ? 0.014 8.626 21.367 1.00 66.50 227 PRO A CA 1
ATOM 1809 C C . PRO A 1 227 ? 0.014 10.155 21.295 1.00 66.50 227 PRO A C 1
ATOM 1811 O O . PRO A 1 227 ? 0.491 10.733 20.323 1.00 66.50 227 PRO A O 1
ATOM 1814 N N . GLU A 1 228 ? -0.504 10.810 22.328 1.00 63.94 228 GLU A N 1
ATOM 1815 C CA . GLU A 1 228 ? -0.445 12.269 22.445 1.00 63.94 228 GLU A CA 1
ATOM 1816 C C . GLU A 1 228 ? 1.017 12.750 22.356 1.00 63.94 228 GLU A C 1
ATOM 1818 O O . GLU A 1 228 ? 1.899 12.167 22.990 1.00 63.94 228 GLU A O 1
ATOM 1823 N N . GLY A 1 229 ? 1.283 13.761 21.520 1.00 60.66 229 GLY A N 1
ATOM 1824 C CA . GLY A 1 229 ? 2.637 14.267 21.244 1.00 60.66 229 GLY A CA 1
ATOM 1825 C C . GLY A 1 229 ? 3.466 13.447 20.240 1.00 60.66 229 GLY A C 1
ATOM 1826 O O . GLY A 1 229 ? 4.648 13.729 20.051 1.00 60.66 229 GLY A O 1
ATOM 1827 N N . ALA A 1 230 ? 2.890 12.429 19.591 1.00 60.72 230 ALA A N 1
ATOM 1828 C CA . ALA A 1 230 ? 3.553 11.679 18.524 1.00 60.72 230 ALA A CA 1
ATOM 1829 C C . ALA A 1 230 ? 2.999 12.047 17.143 1.00 60.72 230 ALA A C 1
ATOM 1831 O O . ALA A 1 230 ? 1.788 12.149 16.956 1.00 60.72 230 ALA A O 1
ATOM 1832 N N . GLU A 1 231 ? 3.883 12.135 16.150 1.00 61.34 231 GLU A N 1
ATOM 1833 C CA . GLU A 1 231 ? 3.496 12.303 14.750 1.00 61.34 231 GLU A CA 1
ATOM 1834 C C . GLU A 1 231 ? 3.732 10.987 13.993 1.00 61.34 231 GLU A C 1
ATOM 1836 O O . GLU A 1 231 ? 4.845 10.442 13.975 1.00 61.34 231 GLU A O 1
ATOM 1841 N N . TRP A 1 232 ? 2.668 10.426 13.399 1.00 57.81 232 TRP A N 1
ATOM 1842 C CA . TRP A 1 232 ? 2.759 9.156 12.661 1.00 57.81 232 TRP A CA 1
ATOM 1843 C C . TRP A 1 232 ? 3.570 9.291 11.386 1.00 57.81 232 TRP A C 1
ATOM 1845 O O . TRP A 1 232 ? 4.263 8.359 10.992 1.00 57.81 232 TRP A O 1
ATOM 1855 N N . THR A 1 233 ? 3.440 10.421 10.708 1.00 51.53 233 THR A N 1
ATOM 1856 C CA . THR A 1 233 ? 3.850 10.553 9.321 1.00 51.53 233 THR A CA 1
ATOM 1857 C C . THR A 1 233 ? 4.146 12.015 9.031 1.00 51.53 233 THR A C 1
ATOM 1859 O O . THR A 1 233 ? 3.223 12.810 8.913 1.00 51.53 233 THR A O 1
ATOM 1862 N N . GLY A 1 234 ? 5.425 12.354 8.904 1.00 53.97 234 GLY A N 1
ATOM 1863 C CA . GLY A 1 234 ? 5.847 13.734 8.694 1.00 53.97 234 GLY A CA 1
ATOM 1864 C C . GLY A 1 234 ? 7.221 14.009 9.285 1.00 53.97 234 GLY A C 1
ATOM 1865 O O . GLY A 1 234 ? 7.887 13.109 9.809 1.00 53.97 234 GLY A O 1
ATOM 1866 N N . THR A 1 235 ? 7.645 15.256 9.149 1.00 49.56 235 THR A N 1
ATOM 1867 C CA . THR A 1 235 ? 8.759 15.837 9.894 1.00 49.56 235 THR A CA 1
ATOM 1868 C C . THR A 1 235 ? 8.184 16.470 11.146 1.00 49.56 235 THR A C 1
ATOM 1870 O O . THR A 1 235 ? 7.388 17.385 10.997 1.00 49.56 235 THR A O 1
ATOM 1873 N N . ALA A 1 236 ? 8.625 16.039 12.331 1.00 51.25 236 ALA A N 1
ATOM 1874 C CA . ALA A 1 236 ? 8.242 16.685 13.585 1.00 51.25 236 ALA A CA 1
ATOM 1875 C C . ALA A 1 236 ? 8.389 18.209 13.459 1.00 51.25 236 ALA A C 1
ATOM 1877 O O . ALA A 1 236 ? 9.487 18.709 13.191 1.00 51.25 236 ALA A O 1
ATOM 1878 N N . HIS A 1 237 ? 7.277 18.927 13.595 1.00 51.00 237 HIS A N 1
ATOM 1879 C CA . HIS A 1 237 ? 7.222 20.371 13.378 1.00 51.00 237 HIS A CA 1
ATOM 1880 C C . HIS A 1 237 ? 7.573 21.158 14.648 1.00 51.00 237 HIS A C 1
ATOM 1882 O O . HIS A 1 237 ? 7.811 22.366 14.594 1.00 51.00 237 HIS A O 1
ATOM 1888 N N . SER A 1 238 ? 7.675 20.466 15.784 1.00 51.72 238 SER A N 1
ATOM 1889 C CA . SER A 1 238 ? 8.115 21.003 17.067 1.00 51.72 238 SER A CA 1
ATOM 1890 C C . SER A 1 238 ? 9.186 20.123 17.723 1.00 51.72 238 SER A C 1
ATOM 1892 O O . SER A 1 238 ? 9.323 18.940 17.424 1.00 51.72 238 SER A O 1
ATOM 1894 N N . ASN A 1 239 ? 9.934 20.692 18.673 1.00 53.41 239 ASN A N 1
ATOM 1895 C CA . ASN A 1 239 ? 10.929 19.950 19.463 1.00 53.41 239 ASN A CA 1
ATOM 1896 C C . ASN A 1 239 ? 10.298 18.901 20.405 1.00 53.41 239 ASN A C 1
ATOM 1898 O O . ASN A 1 239 ? 11.011 18.056 20.954 1.00 53.41 239 ASN A O 1
ATOM 1902 N N . GLU A 1 240 ? 8.986 18.989 20.631 1.00 54.00 240 GLU A N 1
ATOM 1903 C CA . GLU A 1 240 ? 8.224 18.095 21.506 1.00 54.00 240 GLU A CA 1
ATOM 1904 C C . GLU A 1 240 ? 7.612 16.918 20.733 1.00 54.00 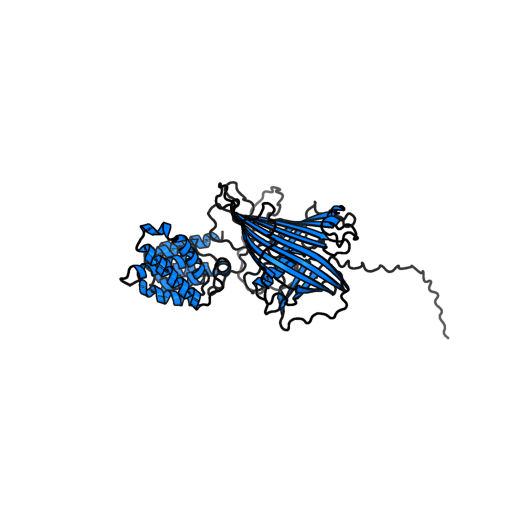240 GLU A C 1
ATOM 1906 O O . GLU A 1 240 ? 7.483 15.826 21.289 1.00 54.00 240 GLU A O 1
ATOM 1911 N N . GLU A 1 241 ? 7.316 17.105 19.443 1.00 57.38 241 GLU A N 1
ATOM 1912 C CA . GLU A 1 241 ? 6.839 16.055 18.547 1.00 57.38 241 GLU A CA 1
ATOM 1913 C C . GLU A 1 241 ? 7.969 15.131 18.113 1.00 57.38 241 GLU A C 1
ATOM 1915 O O . GLU A 1 241 ? 9.105 15.536 17.853 1.00 57.38 241 GLU A O 1
ATOM 1920 N N . LYS A 1 242 ? 7.661 13.838 18.034 1.00 63.78 242 LYS A N 1
ATOM 1921 C CA . LYS A 1 242 ? 8.648 12.831 17.651 1.00 63.78 242 LYS A CA 1
ATOM 1922 C C . LYS A 1 242 ? 8.102 11.907 16.591 1.00 63.78 242 LYS A C 1
ATOM 1924 O O . LYS A 1 242 ? 7.014 11.348 16.729 1.00 63.78 242 LYS A O 1
ATOM 1929 N N . GLN A 1 243 ? 8.908 11.733 15.548 1.00 67.56 243 GLN A N 1
ATOM 1930 C CA . GLN A 1 243 ? 8.580 10.887 14.416 1.00 67.56 243 GLN A CA 1
ATOM 1931 C C . GLN A 1 243 ? 8.579 9.418 14.846 1.00 67.56 243 GLN A C 1
ATOM 1933 O O . GLN A 1 243 ? 9.629 8.818 15.093 1.00 67.56 243 GLN A O 1
ATOM 1938 N N . PHE A 1 244 ? 7.386 8.834 14.925 1.00 75.00 244 PHE A N 1
ATOM 1939 C CA . PHE A 1 244 ? 7.212 7.435 15.314 1.00 75.00 244 PHE A CA 1
ATOM 1940 C C . PHE A 1 244 ? 7.529 6.479 14.156 1.00 75.00 244 PHE A C 1
ATOM 1942 O O . PHE A 1 244 ? 8.146 5.426 14.357 1.00 75.00 244 PHE A O 1
ATOM 1949 N N . ILE A 1 245 ? 7.143 6.871 12.935 1.00 78.56 245 ILE A N 1
ATOM 1950 C CA . ILE A 1 245 ? 7.403 6.131 11.698 1.00 78.56 245 ILE A CA 1
ATOM 1951 C C . ILE A 1 245 ? 8.119 7.027 10.698 1.00 78.56 245 ILE A C 1
ATOM 1953 O O . ILE A 1 245 ? 7.665 8.126 10.378 1.00 78.56 245 ILE A O 1
ATOM 1957 N N . SER A 1 246 ? 9.217 6.518 10.149 1.00 80.12 246 SER A N 1
ATOM 1958 C CA . SER A 1 246 ? 9.861 7.101 8.978 1.00 80.12 246 SER A CA 1
ATOM 1959 C C . SER A 1 246 ? 9.673 6.198 7.768 1.00 80.12 246 SER A C 1
ATOM 1961 O O . SER A 1 246 ? 9.711 4.971 7.867 1.00 80.12 246 SER A O 1
ATOM 1963 N N . HIS A 1 247 ? 9.440 6.812 6.611 1.00 86.06 247 HIS A N 1
ATOM 1964 C CA . HIS A 1 247 ? 9.244 6.113 5.347 1.00 86.06 247 HIS A CA 1
ATOM 1965 C C . HIS A 1 247 ? 10.137 6.756 4.294 1.00 86.06 247 HIS A C 1
ATOM 1967 O O . HIS A 1 247 ? 10.055 7.959 4.067 1.00 86.06 247 HIS A O 1
ATOM 1973 N N . SER A 1 248 ? 10.992 5.955 3.668 1.00 88.81 248 SER A N 1
ATOM 1974 C CA . SER A 1 248 ? 11.790 6.350 2.513 1.00 88.81 248 SER A CA 1
ATOM 1975 C C . SER A 1 248 ? 11.529 5.401 1.350 1.00 88.81 248 SER A C 1
ATOM 1977 O O . SER A 1 248 ? 11.350 4.197 1.542 1.00 88.81 248 SER A O 1
ATOM 1979 N N . ALA A 1 249 ? 11.491 5.941 0.136 1.00 93.50 249 ALA A N 1
ATOM 1980 C CA . ALA A 1 249 ? 11.415 5.150 -1.082 1.00 93.50 249 ALA A CA 1
ATOM 1981 C C . ALA A 1 249 ? 12.325 5.762 -2.143 1.00 93.50 249 ALA A C 1
ATOM 1983 O O . ALA A 1 249 ? 12.251 6.963 -2.413 1.00 93.50 249 ALA A O 1
ATOM 1984 N N . VAL A 1 250 ? 13.175 4.919 -2.724 1.00 96.38 250 VAL A N 1
ATOM 1985 C CA . VAL A 1 250 ? 14.116 5.283 -3.781 1.00 96.38 250 VAL A CA 1
ATOM 1986 C C . VAL A 1 250 ? 13.936 4.306 -4.930 1.00 96.38 250 VAL A C 1
ATOM 1988 O O . VAL A 1 250 ? 13.881 3.097 -4.709 1.00 96.38 250 VAL A O 1
ATOM 1991 N N . SER A 1 251 ? 13.833 4.821 -6.150 1.00 97.44 251 SER A N 1
ATOM 1992 C CA . SER A 1 251 ? 13.874 4.004 -7.362 1.00 97.44 251 SER A CA 1
ATOM 1993 C C . SER A 1 251 ? 15.107 4.332 -8.184 1.00 97.44 251 SER A C 1
ATOM 1995 O O . SER A 1 251 ? 15.451 5.500 -8.299 1.00 97.44 251 SER A O 1
ATOM 1997 N N . ARG A 1 252 ? 15.737 3.322 -8.775 1.00 96.94 252 ARG A N 1
ATOM 1998 C CA . ARG A 1 252 ? 16.856 3.434 -9.711 1.00 96.94 252 ARG A CA 1
ATOM 1999 C C . ARG A 1 252 ? 16.466 2.725 -10.998 1.00 96.94 252 ARG A C 1
ATOM 2001 O O . ARG A 1 252 ? 16.076 1.559 -10.962 1.00 96.94 252 ARG A O 1
ATOM 2008 N N . LEU A 1 253 ? 16.569 3.411 -12.126 1.00 96.75 253 LEU A N 1
ATOM 2009 C CA . LEU A 1 253 ? 16.285 2.851 -13.439 1.00 96.75 253 LEU A CA 1
ATOM 20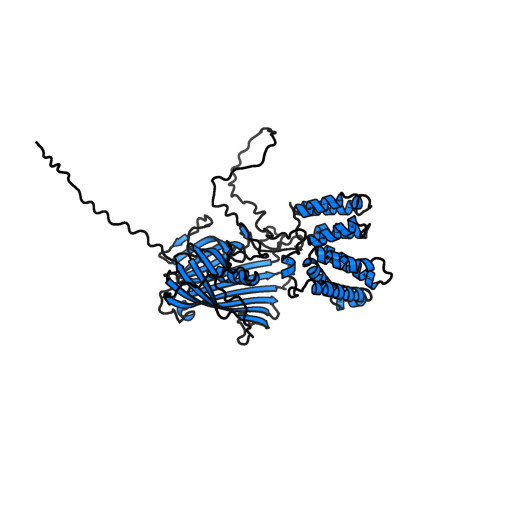10 C C . LEU A 1 253 ? 17.470 3.068 -14.370 1.00 96.75 253 LEU A C 1
ATOM 2012 O O . LEU A 1 253 ? 18.011 4.165 -14.420 1.00 96.75 253 LEU A O 1
ATOM 2016 N N . LEU A 1 254 ? 17.837 2.036 -15.123 1.00 95.25 254 LEU A N 1
ATOM 2017 C CA . LEU A 1 254 ? 18.794 2.106 -16.223 1.00 95.25 254 LEU A CA 1
ATOM 2018 C C . LEU A 1 254 ? 18.007 2.069 -17.527 1.00 95.25 254 LEU A C 1
ATOM 2020 O O . LEU A 1 254 ? 17.359 1.061 -17.827 1.00 95.25 254 LEU A O 1
ATOM 2024 N N . VAL A 1 255 ? 18.038 3.165 -18.280 1.00 93.31 255 VAL A N 1
ATOM 2025 C CA . VAL A 1 255 ? 17.206 3.354 -19.471 1.00 93.31 255 VAL A CA 1
ATOM 2026 C C . VAL A 1 255 ? 18.089 3.640 -20.679 1.00 93.31 255 VAL A C 1
ATOM 2028 O O . VAL A 1 255 ? 18.923 4.543 -20.653 1.00 93.31 255 VAL A O 1
ATOM 2031 N N . GLY A 1 256 ? 17.914 2.860 -21.745 1.00 90.19 256 GLY A N 1
ATOM 2032 C CA . GLY A 1 256 ? 18.610 3.080 -23.008 1.00 90.19 256 GLY A CA 1
ATOM 2033 C C . GLY A 1 256 ? 18.142 4.362 -23.696 1.00 90.19 256 GLY A C 1
ATOM 2034 O O . GLY A 1 256 ? 16.995 4.787 -23.539 1.00 90.19 256 GLY A O 1
ATOM 2035 N N . LYS A 1 257 ? 19.004 4.959 -24.524 1.00 82.19 257 LYS A N 1
ATOM 2036 C CA . LYS A 1 257 ? 18.707 6.219 -25.233 1.00 82.19 257 LYS A CA 1
ATOM 2037 C C . LYS A 1 257 ? 17.468 6.136 -26.120 1.00 82.19 257 LYS A C 1
ATOM 2039 O O . LYS A 1 257 ? 16.691 7.080 -26.211 1.00 82.19 257 LYS A O 1
ATOM 2044 N N . GLN A 1 258 ? 17.242 4.968 -26.719 1.00 79.50 258 GLN A N 1
ATOM 2045 C CA . GLN A 1 258 ? 16.068 4.694 -27.547 1.00 79.50 258 GLN A CA 1
ATOM 2046 C C . GLN A 1 258 ? 14.807 4.342 -26.732 1.00 79.50 258 GLN A C 1
ATOM 2048 O O . GLN A 1 258 ? 13.778 4.010 -27.312 1.00 79.50 258 GLN A O 1
ATOM 2053 N N . GLY A 1 259 ? 14.866 4.395 -25.399 1.00 81.81 259 GLY A N 1
ATOM 2054 C CA . GLY A 1 259 ? 13.731 4.168 -24.508 1.00 81.81 259 GLY A CA 1
ATOM 2055 C C . GLY A 1 259 ? 13.651 2.851 -23.730 1.00 81.81 259 GLY A C 1
ATOM 2056 O O . GLY A 1 259 ? 13.005 2.892 -22.684 1.00 81.81 259 GLY A O 1
ATOM 2057 N N . PRO A 1 260 ? 14.263 1.704 -24.108 1.00 91.50 260 PRO A N 1
ATOM 2058 C CA . PRO A 1 260 ? 14.049 0.483 -23.339 1.00 91.50 260 PRO A CA 1
ATOM 2059 C C . PRO A 1 260 ? 14.573 0.651 -21.911 1.00 91.50 260 PRO A C 1
ATOM 2061 O O . PRO A 1 260 ? 15.723 1.028 -21.686 1.00 91.50 260 PRO A O 1
ATOM 2064 N N . ILE A 1 261 ? 13.725 0.344 -20.935 1.00 95.69 261 ILE A N 1
ATOM 2065 C CA . ILE A 1 261 ? 14.131 0.273 -19.534 1.00 95.69 261 ILE A CA 1
ATOM 2066 C C . ILE A 1 261 ? 14.842 -1.068 -19.365 1.00 95.69 261 ILE A C 1
ATOM 2068 O O . ILE A 1 261 ? 14.182 -2.105 -19.394 1.00 95.69 261 ILE A O 1
ATOM 2072 N N . TYR A 1 262 ? 16.168 -1.070 -19.228 1.00 95.44 262 TYR A N 1
ATOM 2073 C CA . TYR A 1 262 ? 16.958 -2.296 -19.088 1.00 95.44 262 TYR A CA 1
ATOM 2074 C C . TYR A 1 262 ? 16.837 -2.901 -17.689 1.00 95.44 262 TYR A C 1
ATOM 2076 O O . TYR A 1 262 ? 16.769 -4.120 -17.526 1.00 95.44 262 TYR A O 1
ATOM 2084 N N . LYS A 1 263 ? 16.787 -2.046 -16.668 1.00 96.31 263 LYS A N 1
ATOM 2085 C CA . LYS A 1 263 ? 16.611 -2.448 -15.272 1.00 96.31 263 LYS A CA 1
ATOM 2086 C C . LYS A 1 263 ? 15.856 -1.362 -14.529 1.00 96.31 263 LYS A C 1
ATOM 2088 O O . LYS A 1 263 ? 16.141 -0.185 -14.716 1.00 96.31 263 LYS A O 1
ATOM 2093 N N . ALA A 1 264 ? 14.918 -1.760 -13.683 1.00 97.81 264 ALA A N 1
ATOM 2094 C CA . ALA A 1 264 ? 14.213 -0.856 -12.786 1.00 97.81 264 ALA A CA 1
ATOM 2095 C C . ALA A 1 264 ? 14.162 -1.480 -11.402 1.00 97.81 264 ALA A C 1
ATOM 2097 O O . ALA A 1 264 ? 13.830 -2.654 -11.259 1.00 97.81 264 ALA A O 1
ATOM 2098 N N . GLU A 1 265 ? 14.500 -0.709 -10.384 1.00 97.12 265 GLU A N 1
ATOM 2099 C CA . GLU A 1 265 ? 14.515 -1.178 -9.013 1.00 97.12 265 GLU A CA 1
ATOM 2100 C C . GLU A 1 265 ? 13.910 -0.122 -8.103 1.00 97.12 265 GLU A C 1
ATOM 2102 O O . GLU A 1 265 ? 14.374 1.011 -8.091 1.00 97.12 265 GLU A O 1
ATOM 2107 N N . THR A 1 266 ? 12.905 -0.490 -7.316 1.00 97.38 266 THR A N 1
ATOM 2108 C CA . THR A 1 266 ? 12.330 0.361 -6.274 1.00 97.38 266 THR A CA 1
ATOM 2109 C C . THR A 1 266 ? 12.556 -0.287 -4.920 1.00 97.38 266 THR A C 1
ATOM 2111 O O . THR A 1 266 ? 12.107 -1.407 -4.681 1.00 97.38 266 THR A O 1
ATOM 2114 N N . THR A 1 267 ? 13.198 0.447 -4.018 1.00 95.81 267 THR A N 1
ATOM 2115 C CA . THR A 1 267 ? 13.409 0.053 -2.628 1.00 95.81 267 THR A CA 1
ATOM 2116 C C . THR A 1 267 ? 12.639 0.995 -1.712 1.00 95.81 267 THR A C 1
ATOM 2118 O O . THR A 1 267 ? 12.823 2.209 -1.752 1.00 95.81 267 THR A O 1
ATOM 2121 N N . SER A 1 268 ? 11.785 0.434 -0.860 1.00 94.19 268 SER A N 1
ATOM 2122 C CA . SER A 1 268 ? 10.997 1.155 0.139 1.00 94.19 268 SER A CA 1
ATOM 2123 C C . SER A 1 268 ? 11.330 0.638 1.531 1.00 94.19 268 SER A C 1
ATOM 2125 O O . SER A 1 268 ? 11.296 -0.564 1.784 1.00 94.19 268 SER A O 1
ATOM 2127 N N . THR A 1 269 ? 11.635 1.544 2.453 1.00 91.38 269 THR A N 1
ATOM 2128 C CA . THR A 1 269 ? 11.938 1.225 3.846 1.00 91.38 269 THR A CA 1
ATOM 2129 C C . THR A 1 269 ? 11.020 2.008 4.771 1.00 91.38 269 THR A C 1
ATOM 2131 O O . THR A 1 269 ? 11.008 3.237 4.762 1.00 91.38 269 THR A O 1
ATOM 2134 N N . VAL A 1 270 ? 10.273 1.283 5.599 1.00 89.25 270 VAL A N 1
ATOM 2135 C CA . VAL A 1 270 ? 9.461 1.835 6.685 1.00 89.25 270 VAL A CA 1
ATOM 2136 C C . VAL A 1 270 ? 10.120 1.445 7.999 1.00 89.25 270 VAL A C 1
ATOM 2138 O O . VAL A 1 270 ? 10.285 0.257 8.269 1.00 89.25 270 VAL A O 1
ATOM 2141 N N . SER A 1 271 ? 10.515 2.422 8.810 1.00 86.00 271 SER A N 1
ATOM 2142 C CA . SER A 1 271 ? 11.127 2.192 10.123 1.00 86.00 271 SER A CA 1
ATOM 2143 C C . SER A 1 271 ? 10.201 2.677 11.225 1.00 86.00 271 SER A C 1
ATOM 2145 O O . SER A 1 271 ? 9.667 3.779 11.141 1.00 86.00 271 SER A O 1
ATOM 2147 N N . VAL A 1 272 ? 10.038 1.870 12.269 1.00 82.25 272 VAL A N 1
ATOM 2148 C CA . VAL A 1 272 ? 9.199 2.169 13.432 1.00 82.25 272 VAL A CA 1
ATOM 2149 C C . VAL A 1 272 ? 10.072 2.232 14.678 1.00 82.25 272 VAL A C 1
ATOM 2151 O O . VAL A 1 272 ? 10.870 1.323 14.935 1.00 82.25 272 VAL A O 1
ATOM 2154 N N . HIS A 1 273 ? 9.885 3.295 15.460 1.00 78.38 273 HIS A N 1
ATOM 2155 C CA . HIS A 1 273 ? 10.602 3.559 16.706 1.00 78.38 273 HIS A CA 1
ATOM 2156 C C . HIS A 1 273 ? 9.623 3.489 17.892 1.00 78.38 273 HIS A C 1
ATOM 2158 O O . HIS A 1 273 ? 9.187 4.524 18.395 1.00 78.38 273 HIS A O 1
ATOM 2164 N N . PRO A 1 274 ? 9.244 2.273 18.343 1.00 66.75 274 PRO A N 1
ATOM 2165 C CA . PRO A 1 274 ? 8.224 2.091 19.378 1.00 66.75 274 PRO A CA 1
ATOM 2166 C C . PRO A 1 274 ? 8.621 2.711 20.721 1.00 66.75 274 PRO A C 1
ATOM 2168 O O . PRO A 1 274 ? 7.776 3.213 21.457 1.00 66.75 274 PRO A O 1
ATOM 2171 N N . LEU A 1 275 ? 9.918 2.697 21.030 1.00 67.00 275 LEU A N 1
ATOM 2172 C CA . LEU A 1 275 ? 10.491 3.418 22.153 1.00 67.00 275 LEU A CA 1
ATOM 2173 C C . LEU A 1 275 ? 11.123 4.688 21.599 1.00 67.00 275 LEU A C 1
ATOM 2175 O O . LEU A 1 275 ? 12.200 4.639 21.013 1.00 67.00 275 LEU A O 1
ATOM 2179 N N . ILE A 1 276 ? 10.473 5.821 21.838 1.00 58.16 276 ILE A N 1
ATOM 2180 C CA . ILE A 1 276 ? 10.902 7.160 21.413 1.00 58.16 276 ILE A CA 1
ATOM 2181 C C . ILE A 1 276 ? 12.386 7.459 21.753 1.00 58.16 276 ILE A C 1
ATOM 2183 O O . ILE A 1 276 ? 13.043 8.236 21.065 1.00 58.16 276 ILE A O 1
ATOM 2187 N N . TYR A 1 277 ? 12.927 6.814 22.794 1.00 56.59 277 TYR A N 1
ATOM 2188 C CA . TYR A 1 277 ? 14.327 6.909 23.235 1.00 56.59 277 TYR A CA 1
ATOM 2189 C C . TYR A 1 277 ? 15.075 5.562 23.236 1.00 56.59 277 TYR A C 1
ATOM 2191 O O . TYR A 1 277 ? 16.207 5.474 23.711 1.00 56.59 277 TYR A O 1
ATOM 2199 N N . GLY A 1 278 ? 14.440 4.483 22.776 1.00 58.78 278 GLY A N 1
ATOM 2200 C CA . GLY A 1 278 ? 15.007 3.140 22.829 1.00 58.78 278 GLY A CA 1
ATOM 2201 C C . GLY A 1 278 ? 15.793 2.779 21.573 1.00 58.78 278 GLY A C 1
ATOM 2202 O O . GLY A 1 278 ? 15.585 3.320 20.491 1.00 58.78 278 GLY A O 1
ATOM 2203 N N . LYS A 1 279 ? 16.688 1.799 21.714 1.00 62.41 279 LYS A N 1
ATOM 2204 C CA . LYS A 1 279 ? 17.441 1.223 20.588 1.00 62.41 279 LYS A CA 1
ATOM 2205 C C . LYS A 1 279 ? 16.612 0.258 19.735 1.00 62.41 279 LYS A C 1
ATOM 2207 O O . LYS A 1 279 ? 17.068 -0.138 18.671 1.00 62.41 279 LYS A O 1
ATOM 2212 N N . GLN A 1 280 ? 15.424 -0.135 20.200 1.00 62.66 280 GLN A N 1
ATOM 2213 C CA . GLN A 1 280 ? 14.562 -1.065 19.478 1.00 62.66 280 GLN A CA 1
ATOM 2214 C C . GLN A 1 280 ? 14.006 -0.395 18.226 1.00 62.66 280 GLN A C 1
ATOM 2216 O O . GLN A 1 280 ? 13.215 0.544 18.308 1.00 62.66 280 GLN A O 1
ATOM 2221 N N . LYS A 1 281 ? 14.434 -0.902 17.071 1.00 75.56 281 LYS A N 1
ATOM 2222 C CA . LYS A 1 281 ? 13.978 -0.471 15.754 1.00 75.56 281 LYS A CA 1
ATOM 2223 C C . LYS A 1 281 ? 13.398 -1.672 15.030 1.00 75.56 281 LYS A C 1
ATOM 2225 O O . LYS A 1 281 ? 14.058 -2.705 14.888 1.00 75.56 281 LYS A O 1
ATOM 2230 N N . ALA A 1 282 ? 12.160 -1.524 14.582 1.00 85.12 282 ALA A N 1
ATOM 2231 C CA . ALA A 1 282 ? 11.539 -2.457 13.658 1.00 85.12 282 ALA A CA 1
ATOM 2232 C C . ALA A 1 282 ? 11.538 -1.832 12.265 1.00 85.12 282 ALA A C 1
ATOM 2234 O O . ALA A 1 282 ? 11.356 -0.624 12.116 1.00 85.12 282 ALA A O 1
ATOM 2235 N N . GLN A 1 283 ? 11.753 -2.653 11.247 1.00 88.44 283 GLN A N 1
ATOM 2236 C CA . GLN A 1 283 ? 11.823 -2.210 9.865 1.00 88.44 283 GLN A CA 1
ATOM 2237 C C . GLN A 1 283 ? 10.985 -3.130 8.988 1.00 88.44 283 GLN A C 1
ATOM 2239 O O . GLN A 1 283 ? 11.069 -4.351 9.112 1.00 88.44 283 GLN A O 1
ATOM 2244 N N . VAL A 1 284 ? 10.245 -2.540 8.055 1.00 91.81 284 VAL A N 1
ATOM 2245 C CA . VAL A 1 284 ? 9.738 -3.227 6.870 1.00 91.81 284 VAL A CA 1
ATOM 2246 C C . VAL A 1 284 ? 10.540 -2.742 5.670 1.00 91.81 284 VAL A C 1
ATOM 2248 O O . VAL A 1 284 ? 10.546 -1.553 5.353 1.00 91.81 284 VAL A O 1
ATOM 2251 N N . HIS A 1 285 ? 11.244 -3.660 5.022 1.00 92.06 285 HIS A N 1
ATOM 2252 C CA . HIS A 1 285 ? 11.998 -3.422 3.800 1.00 92.06 285 HIS A CA 1
ATOM 2253 C C . HIS A 1 285 ? 11.270 -4.076 2.630 1.00 92.06 285 HIS A C 1
ATOM 2255 O O . HIS A 1 285 ? 10.879 -5.235 2.722 1.00 92.06 285 HIS A O 1
ATOM 2261 N N . SER A 1 286 ? 11.057 -3.342 1.546 1.00 94.62 286 SER A N 1
ATOM 2262 C CA . SER A 1 286 ? 10.458 -3.861 0.318 1.00 94.62 286 SER A CA 1
ATOM 2263 C C . SER A 1 286 ? 11.323 -3.509 -0.874 1.00 94.62 286 SER A C 1
ATOM 2265 O O . SER A 1 286 ? 11.777 -2.371 -0.980 1.00 94.62 286 SER A O 1
ATOM 2267 N N . ARG A 1 287 ? 11.495 -4.463 -1.783 1.00 95.81 287 ARG A N 1
ATOM 2268 C CA . ARG A 1 287 ? 12.254 -4.306 -3.019 1.00 95.81 287 ARG A CA 1
ATOM 2269 C C . ARG A 1 287 ? 11.447 -4.865 -4.181 1.00 95.81 287 ARG A C 1
ATOM 2271 O O . ARG A 1 287 ? 10.948 -5.985 -4.098 1.00 95.81 287 ARG A O 1
ATOM 2278 N N . VAL A 1 288 ? 11.333 -4.098 -5.257 1.00 97.50 288 VAL A N 1
ATOM 2279 C CA . VAL A 1 288 ? 10.729 -4.508 -6.530 1.00 97.50 288 VAL A CA 1
ATOM 2280 C C . VAL A 1 288 ? 11.780 -4.321 -7.606 1.00 97.50 288 VAL A C 1
ATOM 2282 O O . VAL A 1 288 ? 12.259 -3.208 -7.787 1.00 97.50 288 VAL A O 1
ATOM 2285 N N . GLN A 1 289 ? 12.152 -5.390 -8.303 1.00 97.56 289 GLN A N 1
ATOM 2286 C CA . GLN A 1 289 ? 13.176 -5.361 -9.340 1.00 97.56 289 GLN A CA 1
ATOM 2287 C C . GLN A 1 289 ? 12.628 -5.935 -10.646 1.00 97.56 289 GLN A C 1
ATOM 2289 O O . GLN A 1 289 ? 12.100 -7.044 -10.672 1.00 97.56 289 GLN A O 1
ATOM 2294 N N . PHE A 1 290 ? 12.825 -5.189 -11.725 1.00 98.12 290 PHE A N 1
ATOM 2295 C CA . PHE A 1 290 ? 12.637 -5.600 -13.107 1.00 98.12 290 PHE A CA 1
ATOM 2296 C C . PHE A 1 290 ? 13.995 -5.683 -13.791 1.00 98.12 290 PHE A C 1
ATOM 2298 O O . PHE A 1 290 ? 14.832 -4.788 -13.657 1.00 98.12 290 PHE A O 1
ATOM 2305 N N . THR A 1 291 ? 14.217 -6.743 -14.553 1.00 97.38 291 THR A N 1
ATOM 2306 C CA . THR A 1 291 ? 15.387 -6.897 -15.419 1.00 97.38 291 THR A CA 1
ATOM 2307 C C . THR A 1 291 ? 14.901 -7.304 -16.797 1.00 97.38 291 THR A C 1
ATOM 2309 O O . THR A 1 291 ? 14.249 -8.333 -16.946 1.00 97.38 291 THR A O 1
ATOM 2312 N N . LEU A 1 292 ? 15.150 -6.466 -17.800 1.00 96.75 292 LEU A N 1
ATOM 2313 C CA . LEU A 1 292 ? 14.745 -6.744 -19.173 1.00 96.75 292 LEU A CA 1
ATOM 2314 C C . LEU A 1 292 ? 15.482 -7.990 -19.654 1.00 96.75 292 LEU A C 1
ATOM 2316 O O . LEU A 1 292 ? 16.691 -8.053 -19.515 1.00 96.75 292 LEU A O 1
ATOM 2320 N N . LEU A 1 293 ? 14.777 -8.969 -20.203 1.00 95.44 293 LEU A N 1
ATOM 2321 C CA . LEU A 1 293 ? 15.341 -10.199 -20.759 1.00 95.44 293 LEU A CA 1
ATOM 2322 C C . LEU A 1 293 ? 15.524 -10.084 -22.271 1.00 95.44 293 LEU A C 1
ATOM 2324 O O . LEU A 1 293 ? 16.583 -10.421 -22.791 1.00 95.44 293 LEU A O 1
ATOM 2328 N N . SER A 1 294 ? 14.504 -9.592 -22.974 1.00 94.44 294 SER A N 1
ATOM 2329 C CA . SER A 1 294 ? 14.535 -9.423 -24.427 1.00 94.44 294 SER A CA 1
ATOM 2330 C C . SER A 1 294 ? 13.636 -8.278 -24.888 1.00 94.44 294 SER A C 1
ATOM 2332 O O . SER A 1 294 ? 12.641 -7.934 -24.240 1.00 94.44 294 SER A O 1
ATOM 2334 N N . VAL A 1 295 ? 14.003 -7.704 -26.037 1.00 93.62 295 VAL A N 1
ATOM 2335 C CA . VAL A 1 295 ? 13.155 -6.816 -26.839 1.00 93.62 295 VAL A CA 1
ATOM 2336 C C . VAL A 1 295 ? 12.998 -7.453 -28.211 1.00 93.62 295 VAL A C 1
ATOM 2338 O O . VAL A 1 295 ? 13.968 -7.621 -28.946 1.00 93.62 295 VAL A O 1
ATOM 2341 N N . GLU A 1 296 ? 11.773 -7.818 -28.557 1.00 94.25 296 GLU A N 1
ATOM 2342 C CA . GLU A 1 296 ? 11.446 -8.548 -29.779 1.00 94.25 296 GLU A CA 1
ATOM 2343 C C . GLU A 1 296 ? 10.528 -7.712 -30.671 1.00 94.25 296 GLU A C 1
ATOM 2345 O O . GLU A 1 296 ? 9.805 -6.829 -30.203 1.00 94.25 296 GLU A O 1
ATOM 2350 N N . GLN A 1 297 ? 10.546 -7.981 -31.978 1.00 93.81 297 GLN A N 1
ATOM 2351 C CA . GLN A 1 297 ? 9.560 -7.406 -32.886 1.00 93.81 297 GLN A CA 1
ATOM 2352 C C . GLN A 1 297 ? 8.228 -8.139 -32.718 1.00 93.81 297 GLN A C 1
ATOM 2354 O O . GLN A 1 297 ? 8.163 -9.363 -32.824 1.00 93.81 297 GLN A O 1
ATOM 2359 N N . ASP A 1 298 ? 7.155 -7.389 -32.504 1.00 92.38 298 ASP A N 1
ATOM 2360 C CA . ASP A 1 298 ? 5.828 -7.934 -32.280 1.00 92.38 298 ASP A CA 1
ATOM 2361 C C . ASP A 1 298 ? 4.945 -7.828 -33.526 1.00 92.38 298 ASP A C 1
ATOM 2363 O O . ASP A 1 298 ? 4.259 -6.832 -33.748 1.00 92.38 298 ASP A O 1
ATOM 2367 N N . ASN A 1 299 ? 4.932 -8.901 -34.315 1.00 88.38 299 ASN A N 1
ATOM 2368 C CA . ASN A 1 299 ? 4.075 -9.027 -35.499 1.00 88.38 299 ASN A CA 1
ATOM 2369 C C . ASN A 1 299 ? 2.808 -9.858 -35.232 1.00 88.38 299 ASN A C 1
ATOM 2371 O O . ASN A 1 299 ? 2.015 -10.096 -36.142 1.00 88.38 299 ASN A O 1
ATOM 2375 N N . ALA A 1 300 ? 2.623 -10.352 -34.005 1.00 88.38 300 ALA A N 1
ATOM 2376 C CA . ALA A 1 300 ? 1.495 -11.209 -33.669 1.00 88.38 300 ALA A CA 1
ATOM 2377 C C . ALA A 1 300 ? 0.211 -10.381 -33.448 1.00 88.38 300 ALA A C 1
ATOM 2379 O O . ALA A 1 300 ? 0.287 -9.224 -33.010 1.00 88.38 300 ALA A O 1
ATOM 2380 N N . PRO A 1 301 ? -0.983 -10.967 -33.668 1.00 87.69 301 PRO A N 1
ATOM 2381 C CA . PRO A 1 301 ? -2.249 -10.288 -33.395 1.00 87.69 301 PRO A CA 1
ATOM 2382 C C . PRO A 1 301 ? -2.348 -9.831 -31.931 1.00 87.69 301 PRO A C 1
ATOM 2384 O O . PRO A 1 301 ? -1.654 -10.357 -31.045 1.00 87.69 301 PRO A O 1
ATOM 2387 N N . GLU A 1 302 ? -3.183 -8.817 -31.678 1.00 88.25 302 GLU A N 1
ATOM 2388 C CA . GLU A 1 302 ? -3.516 -8.388 -30.314 1.00 88.25 302 GLU A CA 1
ATOM 2389 C C . GLU A 1 302 ? -4.055 -9.569 -29.507 1.00 88.25 302 GLU A C 1
ATOM 2391 O O . GLU A 1 302 ? -4.706 -10.472 -30.039 1.00 88.25 302 GLU A O 1
ATOM 2396 N N . TRP A 1 303 ? -3.747 -9.589 -28.212 1.00 89.88 303 TRP A N 1
ATOM 2397 C CA . TRP A 1 303 ? -4.391 -10.559 -27.342 1.00 89.88 303 TRP A CA 1
ATOM 2398 C C . TRP A 1 303 ? -5.874 -10.218 -27.204 1.00 89.88 303 TRP A C 1
ATOM 2400 O O . TRP A 1 303 ? -6.242 -9.046 -27.143 1.00 89.88 303 TRP A O 1
ATOM 2410 N N . HIS A 1 304 ? -6.716 -11.249 -27.135 1.00 82.88 304 HIS A N 1
ATOM 2411 C CA .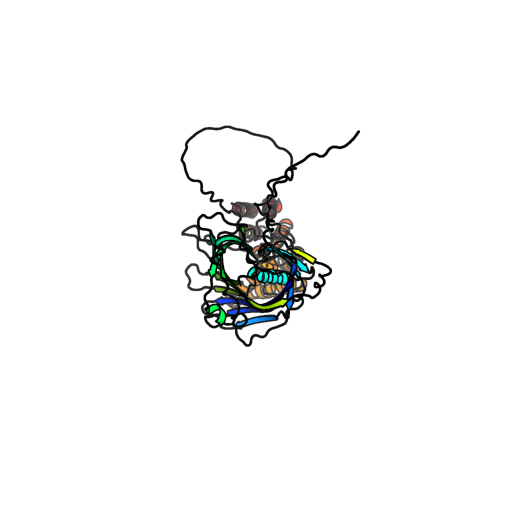 HIS A 1 304 ? -8.145 -11.068 -26.916 1.00 82.88 304 HIS A CA 1
ATOM 2412 C C . HIS A 1 304 ? -8.374 -10.431 -25.545 1.00 82.88 304 HIS A C 1
ATOM 2414 O O . HIS A 1 304 ? -7.962 -10.985 -24.521 1.00 82.88 304 HIS A O 1
ATOM 2420 N N . SER A 1 305 ? -9.034 -9.275 -25.531 1.00 74.38 305 SER A N 1
ATOM 2421 C CA . SER A 1 305 ? -9.420 -8.610 -24.293 1.00 74.38 305 SER A CA 1
ATOM 2422 C C . SER A 1 305 ? -10.386 -9.496 -23.488 1.00 74.38 305 SER A C 1
ATOM 2424 O O . SER A 1 305 ? -11.209 -10.206 -24.079 1.00 74.38 305 SER A O 1
ATOM 2426 N N . PRO A 1 306 ? -10.321 -9.470 -22.145 1.00 76.94 306 PRO A N 1
ATOM 2427 C CA . PRO A 1 306 ? -11.295 -10.159 -21.303 1.00 76.94 306 PRO A CA 1
ATOM 2428 C C . PRO A 1 306 ? -12.728 -9.714 -21.633 1.00 76.94 306 PRO A C 1
ATOM 2430 O O . PRO A 1 306 ? -12.959 -8.541 -21.913 1.00 76.94 306 PRO A O 1
ATOM 2433 N N . GLN A 1 307 ? -13.707 -10.623 -21.541 1.00 73.69 307 GLN A N 1
ATOM 2434 C CA . GLN A 1 307 ? -15.119 -10.316 -21.845 1.00 73.69 307 GLN A CA 1
ATOM 2435 C C . GLN A 1 307 ? -15.707 -9.199 -20.969 1.00 73.69 307 GLN A C 1
ATOM 2437 O O . GLN A 1 307 ? -16.610 -8.489 -21.400 1.00 73.69 307 GLN A O 1
ATOM 2442 N N . SER A 1 308 ? -15.208 -9.056 -19.739 1.00 87.19 308 SER A N 1
ATOM 2443 C CA . SER A 1 308 ? -15.603 -8.005 -18.805 1.00 87.19 308 SER A CA 1
ATOM 2444 C C . SER A 1 308 ? -14.357 -7.361 -18.218 1.00 87.19 308 SER A C 1
ATOM 2446 O O . SER A 1 308 ? -13.568 -8.020 -17.531 1.00 87.19 308 SER A O 1
ATOM 2448 N N . THR A 1 309 ? -14.199 -6.066 -18.469 1.00 89.19 309 THR A N 1
ATOM 2449 C CA . THR A 1 309 ? -13.093 -5.253 -17.963 1.00 89.19 309 THR A CA 1
ATOM 2450 C C . THR A 1 309 ? -13.613 -4.099 -17.122 1.00 89.19 309 THR A C 1
ATOM 2452 O O . THR A 1 309 ? -14.699 -3.575 -17.361 1.00 89.19 309 THR A O 1
ATOM 2455 N N . ARG A 1 310 ? -12.806 -3.664 -16.158 1.00 89.56 310 ARG A N 1
ATOM 2456 C CA . ARG A 1 310 ? -12.994 -2.415 -15.423 1.00 89.56 310 ARG A CA 1
ATOM 2457 C C . ARG A 1 310 ? -11.775 -1.524 -15.622 1.00 89.56 310 ARG A C 1
ATOM 2459 O O . ARG A 1 310 ? -10.642 -1.984 -15.487 1.00 89.56 310 ARG A O 1
ATOM 2466 N N . GLN A 1 311 ? -12.020 -0.259 -15.920 1.00 89.75 311 GLN A N 1
ATOM 2467 C CA . GLN A 1 311 ? -10.974 0.748 -16.031 1.00 89.75 311 GLN A CA 1
ATOM 2468 C C . GLN A 1 311 ? -10.677 1.334 -14.653 1.00 89.75 311 GLN A C 1
ATOM 2470 O O . GLN A 1 311 ? -11.605 1.683 -13.928 1.00 89.75 311 GLN A O 1
ATOM 2475 N N . ILE A 1 312 ? -9.402 1.439 -14.290 1.00 90.06 312 ILE A N 1
ATOM 2476 C CA . ILE A 1 312 ? -8.926 2.160 -13.109 1.00 90.06 312 ILE A CA 1
ATOM 2477 C C . ILE A 1 312 ? -8.078 3.351 -13.559 1.00 90.06 312 ILE A C 1
ATOM 2479 O O . ILE A 1 312 ? -7.191 3.203 -14.393 1.00 90.06 312 ILE A O 1
ATOM 2483 N N . ASN A 1 313 ? -8.337 4.532 -13.001 1.00 88.12 313 ASN A N 1
ATOM 2484 C CA . ASN A 1 313 ? -7.700 5.790 -13.426 1.00 88.12 313 ASN A CA 1
ATOM 2485 C C . ASN A 1 313 ? -6.563 6.231 -12.494 1.00 88.12 313 ASN A C 1
ATOM 2487 O O . ASN A 1 313 ? -6.160 7.387 -12.495 1.00 88.12 313 ASN A O 1
ATOM 2491 N N . THR A 1 314 ? -6.092 5.337 -11.626 1.00 88.25 314 THR A N 1
ATOM 2492 C CA . THR A 1 314 ? -5.049 5.657 -10.654 1.00 88.25 314 THR A CA 1
ATOM 2493 C C . THR A 1 314 ? -4.235 4.429 -10.279 1.00 88.25 314 THR A C 1
ATOM 2495 O O . THR A 1 314 ? -4.750 3.306 -10.245 1.00 88.25 314 THR A O 1
ATOM 2498 N N . LEU A 1 315 ? -2.960 4.663 -9.966 1.00 92.00 315 LEU A N 1
ATOM 2499 C CA . LEU A 1 315 ? -2.067 3.662 -9.398 1.00 92.00 315 LEU A CA 1
ATOM 2500 C C . LEU A 1 315 ? -2.163 3.559 -7.875 1.00 92.00 315 LEU A C 1
ATOM 2502 O O . LEU A 1 315 ? -1.610 2.606 -7.343 1.00 92.00 315 LEU A O 1
ATOM 2506 N N . LEU A 1 316 ? -2.876 4.459 -7.185 1.00 90.56 316 LEU A N 1
ATOM 2507 C CA . LEU A 1 316 ? -3.013 4.426 -5.723 1.00 90.56 316 LEU A CA 1
ATOM 2508 C C . LEU A 1 316 ? -3.511 3.057 -5.234 1.00 90.56 316 LEU A C 1
ATOM 2510 O O . LEU A 1 316 ? -4.424 2.466 -5.825 1.00 90.56 316 LEU A O 1
ATOM 2514 N N . TYR A 1 317 ? -2.924 2.560 -4.142 1.00 86.88 317 TYR A N 1
ATOM 2515 C CA . TYR A 1 317 ? -3.382 1.342 -3.480 1.00 86.88 317 TYR A CA 1
ATOM 2516 C C . TYR A 1 317 ? -4.858 1.466 -3.095 1.00 86.88 317 TYR A C 1
ATOM 2518 O O . TYR A 1 317 ? -5.278 2.433 -2.465 1.00 86.88 317 TYR A O 1
ATOM 2526 N N . SER A 1 318 ? -5.645 0.456 -3.448 1.00 81.44 318 SER A N 1
ATOM 2527 C CA . SER A 1 318 ? -7.080 0.436 -3.188 1.00 81.44 318 SER A CA 1
ATOM 2528 C C . SER A 1 318 ? -7.400 -0.487 -2.019 1.00 81.44 318 SER A C 1
ATOM 2530 O O . SER A 1 318 ? -7.105 -1.683 -2.043 1.00 81.44 318 SER A O 1
ATOM 2532 N N . VAL A 1 319 ? -8.013 0.072 -0.977 1.00 73.62 319 VAL A N 1
ATOM 2533 C CA . VAL A 1 319 ? -8.443 -0.673 0.218 1.00 73.62 319 VAL A CA 1
ATOM 2534 C C . VAL A 1 319 ? -9.766 -1.397 -0.053 1.00 73.62 319 VAL A C 1
ATOM 2536 O O . VAL A 1 319 ? -9.954 -2.525 0.420 1.00 73.62 319 VAL A O 1
ATOM 2539 N N . THR A 1 320 ? -10.633 -0.787 -0.869 1.00 69.69 320 THR A N 1
ATOM 2540 C CA . THR A 1 320 ? -11.890 -1.344 -1.380 1.00 69.69 320 THR A CA 1
ATOM 2541 C C . THR A 1 320 ? -11.941 -1.309 -2.912 1.00 69.69 320 THR A C 1
ATOM 2543 O O . THR A 1 320 ? -11.057 -0.772 -3.571 1.00 69.69 320 THR A O 1
ATOM 2546 N N . THR A 1 321 ? -12.977 -1.903 -3.509 1.00 62.28 321 THR A N 1
ATOM 2547 C CA . THR A 1 321 ? -13.205 -1.860 -4.965 1.00 62.28 321 THR A CA 1
ATOM 2548 C C . THR A 1 321 ? -13.902 -0.578 -5.435 1.00 62.28 321 THR A C 1
ATOM 2550 O O . THR A 1 321 ? -14.213 -0.467 -6.621 1.00 62.28 321 THR A O 1
ATOM 2553 N N . LYS A 1 322 ? -14.208 0.368 -4.533 1.00 61.75 322 LYS A N 1
ATOM 2554 C CA . LYS A 1 322 ? -14.809 1.656 -4.900 1.00 61.75 322 LYS A CA 1
ATOM 2555 C C . LYS A 1 322 ? -13.738 2.519 -5.570 1.00 61.75 322 LYS A C 1
ATOM 2557 O O . LYS A 1 322 ? -12.608 2.595 -5.100 1.00 61.75 322 LYS A O 1
ATOM 2562 N N . GLN A 1 323 ? -14.078 3.116 -6.710 1.00 52.59 323 GLN A N 1
ATOM 2563 C CA . GLN A 1 323 ? -13.139 3.948 -7.457 1.00 52.59 323 GLN A CA 1
ATOM 2564 C C . GLN A 1 323 ? -13.087 5.356 -6.883 1.00 52.59 323 GLN A C 1
ATOM 2566 O O . GLN A 1 323 ? -14.111 5.931 -6.517 1.00 52.59 323 GLN A O 1
ATOM 2571 N N . MET A 1 324 ? -11.880 5.904 -6.855 1.00 49.84 324 MET A N 1
ATOM 2572 C CA . MET A 1 324 ? -11.604 7.244 -6.371 1.00 49.84 324 MET A CA 1
ATOM 2573 C C . MET A 1 324 ? -11.557 8.238 -7.523 1.00 49.84 324 MET A C 1
ATOM 2575 O O . MET A 1 324 ? -10.931 7.964 -8.548 1.00 49.84 324 MET A O 1
ATOM 2579 N N . ALA A 1 325 ? -12.180 9.401 -7.341 1.00 42.97 325 ALA A N 1
ATOM 2580 C CA . ALA A 1 325 ? -11.978 10.548 -8.213 1.00 42.97 325 ALA A CA 1
ATOM 2581 C C . ALA A 1 325 ? -10.845 11.402 -7.629 1.00 42.97 325 ALA A C 1
ATOM 2583 O O . ALA A 1 325 ? -11.046 12.095 -6.635 1.00 42.97 325 ALA A O 1
ATOM 2584 N N . ILE A 1 326 ? -9.655 11.345 -8.229 1.00 44.62 326 ILE A N 1
ATOM 2585 C CA . ILE A 1 326 ? -8.604 12.324 -7.936 1.00 44.62 326 ILE A CA 1
ATOM 2586 C C . ILE A 1 326 ? -9.015 13.618 -8.645 1.00 44.62 326 ILE A C 1
ATOM 2588 O O . ILE A 1 326 ? -9.082 13.660 -9.872 1.00 44.62 326 ILE A O 1
ATOM 2592 N N . LEU A 1 327 ? -9.333 14.664 -7.881 1.00 37.69 327 LEU A N 1
ATOM 2593 C CA . LEU A 1 327 ? -9.486 16.010 -8.430 1.00 37.69 327 LEU A CA 1
ATOM 2594 C C . LEU A 1 327 ? -8.092 16.567 -8.733 1.00 37.69 327 LEU A C 1
ATOM 2596 O O . LEU A 1 327 ? -7.433 17.133 -7.858 1.00 37.69 327 LEU A O 1
ATOM 2600 N N . ASP A 1 328 ? -7.652 16.425 -9.981 1.00 33.75 328 ASP A N 1
ATOM 2601 C CA . ASP A 1 328 ? -6.529 17.199 -10.501 1.00 33.75 328 ASP A CA 1
ATOM 2602 C C . ASP A 1 328 ? -6.925 18.682 -10.490 1.00 33.75 328 ASP A C 1
ATOM 2604 O O . ASP A 1 328 ? -7.659 19.162 -11.352 1.00 33.75 328 ASP A O 1
ATOM 2608 N N . LYS A 1 329 ? -6.425 19.440 -9.506 1.00 34.06 329 LYS A N 1
ATOM 2609 C CA . LYS A 1 329 ? -6.637 20.898 -9.392 1.00 34.06 329 LYS A CA 1
ATOM 2610 C C . LYS A 1 329 ? -6.050 21.717 -10.556 1.00 34.06 329 LYS A C 1
ATOM 2612 O O . LYS A 1 329 ? -6.079 22.942 -10.511 1.00 34.06 329 LYS A O 1
ATOM 2617 N N . THR A 1 330 ? -5.522 21.075 -11.592 1.00 33.28 330 THR A N 1
ATOM 2618 C CA . THR A 1 330 ? -4.832 21.712 -12.719 1.00 33.28 330 THR A CA 1
ATOM 2619 C C . THR A 1 330 ? -5.558 21.600 -14.058 1.00 33.28 330 THR A C 1
ATOM 2621 O O . THR A 1 330 ? -5.043 22.112 -15.048 1.00 33.28 330 THR A O 1
ATOM 2624 N N . SER A 1 331 ? -6.768 21.035 -14.127 1.00 29.75 331 SER A N 1
ATOM 2625 C CA . SER A 1 331 ? -7.563 21.089 -15.363 1.00 29.75 331 SER A CA 1
ATOM 2626 C C . SER A 1 331 ? -9.037 21.418 -15.101 1.00 29.75 331 SER A C 1
ATOM 2628 O O . SER A 1 331 ? -9.690 20.791 -14.275 1.00 29.75 331 SER A O 1
ATOM 2630 N N . ASN A 1 332 ? -9.538 22.416 -15.841 1.00 24.38 332 ASN A N 1
ATOM 2631 C CA . ASN A 1 332 ? -10.916 22.936 -15.900 1.00 24.38 332 ASN A CA 1
ATOM 2632 C C . ASN A 1 332 ? -11.275 24.092 -14.946 1.00 24.38 332 ASN A C 1
ATOM 2634 O O . ASN A 1 332 ? -12.237 24.036 -14.184 1.00 24.38 332 ASN A O 1
ATOM 2638 N N . LEU A 1 333 ? -10.609 25.237 -15.127 1.00 30.41 333 LEU A N 1
ATOM 2639 C CA . LEU A 1 333 ? -11.362 26.492 -15.191 1.00 30.41 333 LEU A CA 1
ATOM 2640 C C . LEU A 1 333 ? -12.090 26.497 -16.538 1.00 30.41 333 LEU A C 1
ATOM 2642 O O . LEU A 1 333 ? -11.474 26.834 -17.542 1.00 30.41 333 LEU A O 1
ATOM 2646 N N . LEU A 1 334 ? -13.340 26.027 -16.553 1.00 27.20 334 LEU A N 1
ATOM 2647 C CA . LEU A 1 334 ? -14.463 26.517 -17.366 1.00 27.20 334 LEU A CA 1
ATOM 2648 C C . LEU A 1 334 ? -15.655 25.550 -17.232 1.00 27.20 334 LEU A C 1
ATOM 2650 O O . LEU A 1 334 ? -15.598 24.403 -17.657 1.00 27.20 334 LEU A O 1
ATOM 2654 N N . GLN A 1 335 ? -16.735 26.086 -16.656 1.00 27.14 335 GLN A N 1
ATOM 2655 C CA . GLN A 1 335 ? -18.127 25.623 -16.714 1.00 27.14 335 GLN A CA 1
ATOM 2656 C C . GLN A 1 335 ? -18.463 24.201 -16.227 1.00 27.14 335 GLN A C 1
ATOM 2658 O O . GLN A 1 335 ? -18.541 23.250 -16.996 1.00 27.14 335 GLN A O 1
ATOM 2663 N N . SER A 1 336 ? -18.951 24.126 -14.987 1.00 22.92 336 SER A N 1
ATOM 2664 C CA . SER A 1 336 ? -20.231 23.451 -14.745 1.00 22.92 336 SER A CA 1
ATOM 2665 C C . SER A 1 336 ? -20.975 24.139 -13.606 1.00 22.92 336 SER A C 1
ATOM 2667 O O . SER A 1 336 ? -20.441 24.305 -12.512 1.00 22.92 336 SER A O 1
ATOM 2669 N N . SER A 1 337 ? -22.182 24.578 -13.939 1.00 23.77 337 SER A N 1
ATOM 2670 C CA . SER A 1 337 ? -23.057 25.462 -13.189 1.00 23.77 337 SER A CA 1
ATOM 2671 C C . SER A 1 337 ? -23.406 24.987 -11.785 1.00 23.77 337 SER A C 1
ATOM 2673 O O . SER A 1 337 ? -23.695 23.817 -11.536 1.00 23.77 337 SER A O 1
ATOM 2675 N N . GLU A 1 338 ? -23.469 25.977 -10.905 1.00 23.77 338 GLU A N 1
ATOM 2676 C CA . GLU A 1 338 ? -24.158 25.946 -9.630 1.00 23.77 338 GLU A CA 1
ATOM 2677 C C . GLU A 1 338 ? -25.619 25.517 -9.807 1.00 23.77 338 GLU A C 1
ATOM 2679 O O . GLU A 1 338 ? -26.347 26.012 -10.668 1.00 23.77 338 GLU A O 1
ATOM 2684 N N . SER A 1 339 ? -26.075 24.649 -8.914 1.00 22.80 339 SER A N 1
ATOM 2685 C CA . SER A 1 339 ? -27.443 24.723 -8.425 1.00 22.80 339 SER A CA 1
ATOM 2686 C C . SER A 1 339 ? -27.387 24.398 -6.946 1.00 22.80 339 SER A C 1
ATOM 2688 O O . SER A 1 339 ? -27.188 23.248 -6.595 1.00 22.80 339 SER A O 1
ATOM 2690 N N . HIS A 1 340 ? -27.451 25.418 -6.091 1.00 25.72 340 HIS A N 1
ATOM 2691 C CA . HIS A 1 340 ? -28.221 25.376 -4.852 1.00 25.72 340 HIS A CA 1
ATOM 2692 C C . HIS A 1 340 ? -28.448 26.799 -4.336 1.00 25.72 340 HIS A C 1
ATOM 2694 O O . HIS A 1 340 ? -27.567 27.653 -4.334 1.00 25.72 340 HIS A O 1
ATOM 2700 N N . GLU A 1 341 ? -29.708 27.019 -3.996 1.00 23.17 341 GLU A N 1
ATOM 2701 C CA . GLU A 1 341 ? -30.384 28.284 -3.789 1.00 23.17 341 GLU A CA 1
ATOM 2702 C C . GLU A 1 341 ? -29.980 29.008 -2.496 1.00 23.17 341 GLU A C 1
ATOM 2704 O O . GLU A 1 341 ? -29.660 28.388 -1.486 1.00 23.17 341 GLU A O 1
ATOM 2709 N N . HIS A 1 342 ? -30.066 30.340 -2.574 1.00 23.95 342 HIS A N 1
ATOM 2710 C CA . HIS A 1 342 ? -30.437 31.316 -1.544 1.00 23.95 342 HIS A CA 1
ATOM 2711 C C . HIS A 1 342 ? -30.198 30.982 -0.058 1.00 23.95 342 HIS A C 1
ATOM 2713 O O . HIS A 1 342 ? -30.871 30.136 0.519 1.00 23.95 342 HIS A O 1
ATOM 2719 N N . LEU A 1 343 ? -29.441 31.857 0.623 1.00 25.22 343 LEU A N 1
ATOM 2720 C CA . LEU A 1 343 ? -30.015 32.802 1.598 1.00 25.22 343 LEU A CA 1
ATOM 2721 C C . LEU A 1 343 ? -29.041 33.955 1.929 1.00 25.22 343 LEU A C 1
ATOM 2723 O O . LEU A 1 343 ? -27.827 33.798 1.989 1.00 25.22 343 LEU A O 1
ATOM 2727 N N . ASN A 1 344 ? -29.655 35.124 2.087 1.00 23.83 344 ASN A N 1
ATOM 2728 C CA . ASN A 1 344 ? -29.154 36.498 2.081 1.00 23.83 344 ASN A CA 1
ATOM 2729 C C . ASN A 1 344 ? -28.110 36.921 3.140 1.00 23.83 344 ASN A C 1
ATOM 2731 O O . ASN A 1 344 ? -28.228 36.588 4.314 1.00 23.83 344 ASN A O 1
ATOM 2735 N N . ASN A 1 345 ? -27.199 37.796 2.684 1.00 23.14 345 ASN A N 1
ATOM 2736 C CA . ASN A 1 345 ? -26.778 39.097 3.244 1.00 23.14 345 ASN A CA 1
ATOM 2737 C C . ASN A 1 345 ? -26.848 39.328 4.767 1.00 23.14 345 ASN A C 1
ATOM 2739 O O . ASN A 1 345 ? -27.941 39.503 5.297 1.00 23.14 345 ASN A O 1
ATOM 2743 N N . VAL A 1 346 ? -25.686 39.608 5.380 1.00 26.64 346 VAL A N 1
ATOM 2744 C CA . VAL A 1 346 ? -25.448 40.869 6.115 1.00 26.64 346 VAL A CA 1
ATOM 2745 C C . VAL A 1 346 ? -24.003 41.323 5.878 1.00 26.64 346 VAL A C 1
ATOM 2747 O O . VAL A 1 346 ? -23.040 40.610 6.142 1.00 26.64 346 VAL A O 1
ATOM 2750 N N . GLU A 1 347 ? -23.905 42.538 5.359 1.00 23.75 347 GLU A N 1
ATOM 2751 C CA . GLU A 1 347 ? -22.718 43.339 5.096 1.00 23.75 347 GLU A CA 1
ATOM 2752 C C . GLU A 1 347 ? -22.399 44.167 6.353 1.00 23.75 347 GLU A C 1
ATOM 2754 O O . GLU A 1 347 ? -23.307 44.781 6.918 1.00 23.75 347 GLU A O 1
ATOM 2759 N N . THR A 1 348 ? -21.139 44.242 6.800 1.00 25.38 348 THR A N 1
ATOM 2760 C CA . THR A 1 348 ? -20.677 45.399 7.599 1.00 25.38 348 THR A CA 1
ATOM 2761 C C . THR A 1 348 ? -19.155 45.598 7.525 1.00 25.38 348 THR A C 1
ATOM 2763 O O . THR A 1 348 ? -18.370 44.901 8.158 1.00 25.38 348 THR A O 1
ATOM 2766 N N . GLN A 1 349 ? -18.787 46.536 6.647 1.00 26.11 349 GLN A N 1
ATOM 2767 C CA . GLN A 1 349 ? -17.751 47.590 6.708 1.00 26.11 349 GLN A CA 1
ATOM 2768 C C . GLN A 1 349 ? -16.718 47.535 7.862 1.00 26.11 349 GLN A C 1
ATOM 2770 O O . GLN A 1 349 ? -17.085 47.518 9.028 1.00 26.11 349 GLN A O 1
ATOM 2775 N N . ARG A 1 350 ? -15.413 47.392 7.566 1.00 24.62 350 ARG A N 1
ATOM 2776 C CA . ARG A 1 350 ? -14.390 48.427 7.228 1.00 24.62 350 ARG A CA 1
ATOM 2777 C C . ARG A 1 350 ? -13.972 49.338 8.393 1.00 24.62 350 ARG A C 1
ATOM 2779 O O . ARG A 1 350 ? -14.728 50.221 8.758 1.00 24.62 350 ARG A O 1
ATOM 2786 N N . GLU A 1 351 ? -12.713 49.175 8.815 1.00 23.86 351 GLU A N 1
ATOM 2787 C CA . GLU A 1 351 ? -11.711 50.162 9.285 1.00 23.86 351 GLU A CA 1
ATOM 2788 C C . GLU A 1 351 ? -10.483 49.347 9.770 1.00 23.86 351 GLU A C 1
ATOM 2790 O O . GLU A 1 351 ? -10.670 48.268 10.317 1.00 23.86 351 GLU A O 1
ATOM 2795 N N . ASN A 1 352 ? -9.203 49.706 9.659 1.00 24.12 352 ASN A N 1
ATOM 2796 C CA . ASN A 1 352 ? -8.429 50.626 8.831 1.00 24.12 352 ASN A CA 1
ATOM 2797 C C . ASN A 1 352 ? -6.940 50.207 8.994 1.00 24.12 352 ASN A C 1
ATOM 2799 O O . ASN A 1 352 ? -6.554 49.752 10.063 1.00 24.12 352 ASN A O 1
ATOM 2803 N N . ALA A 1 353 ? -6.160 50.361 7.919 1.00 24.48 353 ALA A N 1
ATOM 2804 C CA . ALA A 1 353 ? -4.696 50.478 7.784 1.00 24.48 353 ALA A CA 1
ATOM 2805 C C . ALA A 1 353 ? -3.732 49.884 8.844 1.00 24.48 353 ALA A C 1
ATOM 2807 O O . ALA A 1 353 ? -3.717 50.312 9.991 1.00 24.48 353 ALA A O 1
ATOM 2808 N N . LEU A 1 354 ? -2.769 49.075 8.376 1.00 25.09 354 LEU A N 1
ATOM 2809 C CA . LEU A 1 354 ? -1.336 49.424 8.340 1.00 25.09 354 LEU A CA 1
ATOM 2810 C C . LEU A 1 354 ? -0.584 48.402 7.467 1.00 25.09 354 LEU A C 1
ATOM 2812 O O . LEU A 1 354 ? -0.699 47.193 7.656 1.00 25.09 354 LEU A O 1
ATOM 2816 N N . ASN A 1 355 ? 0.134 48.916 6.467 1.00 25.45 355 ASN A N 1
ATOM 2817 C CA . ASN A 1 355 ? 0.989 48.149 5.567 1.00 25.45 355 ASN A CA 1
ATOM 2818 C C . ASN A 1 355 ? 2.241 47.687 6.319 1.00 25.45 355 ASN A C 1
ATOM 2820 O O . ASN A 1 355 ? 3.083 48.516 6.659 1.00 25.45 355 ASN A O 1
ATOM 2824 N N . GLU A 1 356 ? 2.392 46.379 6.493 1.00 24.77 356 GLU A N 1
ATOM 2825 C CA . GLU A 1 356 ? 3.702 45.746 6.623 1.00 24.77 356 GLU A CA 1
ATOM 2826 C C . GLU A 1 356 ? 3.875 44.777 5.453 1.00 24.77 356 GLU A C 1
ATOM 2828 O O . GLU A 1 356 ? 3.116 43.818 5.286 1.00 24.77 356 GLU A O 1
ATOM 2833 N N . ASP A 1 357 ? 4.865 45.083 4.615 1.00 25.09 357 ASP A N 1
ATOM 2834 C CA . ASP A 1 357 ? 5.378 44.203 3.576 1.00 25.09 357 ASP A CA 1
ATOM 2835 C C . ASP A 1 357 ? 5.948 42.943 4.231 1.00 25.09 357 ASP A C 1
ATOM 2837 O O . ASP A 1 357 ? 7.082 42.911 4.709 1.00 25.09 357 ASP A O 1
ATOM 2841 N N . VAL A 1 358 ? 5.149 41.880 4.238 1.00 25.08 358 VAL A N 1
ATOM 2842 C CA . VAL A 1 358 ? 5.617 40.528 4.525 1.00 25.08 358 VAL A CA 1
ATOM 2843 C C . VAL A 1 358 ? 5.353 39.699 3.285 1.00 25.08 358 VAL A C 1
ATOM 2845 O O . VAL A 1 358 ? 4.205 39.434 2.923 1.00 25.08 358 VAL A O 1
ATOM 2848 N N . SER A 1 359 ? 6.438 39.313 2.621 1.00 23.23 359 SER A N 1
ATOM 2849 C CA . SER A 1 359 ? 6.484 38.318 1.559 1.00 23.23 359 SER A CA 1
ATOM 2850 C C . SER A 1 359 ? 5.706 37.073 1.985 1.00 23.23 359 SER A C 1
ATOM 2852 O O . SER A 1 359 ? 6.226 36.204 2.682 1.00 23.23 359 SER A O 1
ATOM 2854 N N . ARG A 1 360 ? 4.435 36.984 1.586 1.00 21.89 360 ARG A N 1
ATOM 2855 C CA . ARG A 1 360 ? 3.610 35.797 1.795 1.00 21.89 360 ARG A CA 1
ATOM 2856 C C . ARG A 1 360 ? 4.040 34.746 0.781 1.00 21.89 360 ARG A C 1
ATOM 2858 O O . ARG A 1 360 ? 3.458 34.627 -0.293 1.00 21.89 360 ARG A O 1
ATOM 2865 N N . SER A 1 361 ? 5.058 33.967 1.134 1.00 21.70 361 SER A N 1
ATOM 2866 C CA . SER A 1 361 ? 5.106 32.579 0.690 1.00 21.70 361 SER A CA 1
ATOM 2867 C C . SER A 1 361 ? 3.805 31.941 1.163 1.00 21.70 361 SER A C 1
ATOM 2869 O O . SER A 1 361 ? 3.545 31.898 2.366 1.00 21.70 361 SER A O 1
ATOM 2871 N N . SER A 1 362 ? 2.954 31.514 0.236 1.00 22.58 362 SER A N 1
ATOM 2872 C CA . SER A 1 362 ? 1.761 30.751 0.570 1.00 22.58 362 SER A CA 1
ATOM 2873 C C . SER A 1 362 ? 2.188 29.382 1.102 1.00 22.58 362 SER A C 1
ATOM 2875 O O . SER A 1 362 ? 2.256 28.405 0.360 1.00 22.58 362 SER A O 1
ATOM 2877 N N . SER A 1 363 ? 2.493 29.302 2.393 1.00 25.31 363 SER A N 1
ATOM 2878 C CA . SER A 1 363 ? 2.369 28.062 3.141 1.00 25.31 363 SER A CA 1
ATOM 2879 C C . SER A 1 363 ? 0.873 27.794 3.245 1.00 25.31 363 SER A C 1
ATOM 2881 O O . SER A 1 363 ? 0.197 28.244 4.167 1.00 25.31 363 SER A O 1
ATOM 2883 N N . SER A 1 364 ? 0.319 27.151 2.219 1.00 26.84 364 SER A N 1
ATOM 2884 C CA . SER A 1 364 ? -0.962 26.487 2.374 1.00 26.84 364 SER A CA 1
ATOM 2885 C C . SER A 1 364 ? -0.745 25.405 3.422 1.00 26.84 364 SER A C 1
ATOM 2887 O O . SER A 1 364 ? -0.152 24.368 3.116 1.00 26.84 364 SER A O 1
ATOM 2889 N N . ASP A 1 365 ? -1.176 25.685 4.650 1.00 28.45 365 ASP A N 1
ATOM 2890 C CA . ASP A 1 365 ? -1.376 24.689 5.692 1.00 28.45 365 ASP A CA 1
ATOM 2891 C C . ASP A 1 365 ? -2.161 23.532 5.077 1.00 28.45 365 ASP A C 1
ATOM 2893 O O . ASP A 1 365 ? -3.353 23.630 4.768 1.00 28.45 365 ASP A O 1
ATOM 2897 N N . SER A 1 366 ? -1.453 22.440 4.804 1.00 29.61 366 SER A N 1
ATOM 2898 C CA . SER A 1 366 ? -2.007 21.244 4.191 1.00 29.61 366 SER A CA 1
ATOM 2899 C C . SER A 1 366 ? -2.688 20.408 5.270 1.00 29.61 366 SER A C 1
ATOM 2901 O O . SER A 1 366 ? -2.330 19.266 5.536 1.00 29.61 366 SER A O 1
ATOM 2903 N N . LEU A 1 367 ? -3.767 20.953 5.835 1.00 31.09 367 LEU A N 1
ATOM 2904 C CA . LEU A 1 367 ? -4.749 20.238 6.661 1.00 31.09 367 LEU A CA 1
ATOM 2905 C C . LEU A 1 367 ? -5.518 19.145 5.869 1.00 31.09 367 LEU A C 1
ATOM 2907 O O . LEU A 1 367 ? -6.660 18.822 6.177 1.00 31.09 367 LEU A O 1
ATOM 2911 N N . SER A 1 368 ? -4.925 18.565 4.817 1.00 33.62 368 SER A N 1
ATOM 2912 C CA . SER A 1 368 ? -5.545 17.524 3.980 1.00 33.62 368 SER A CA 1
ATOM 2913 C C . SER A 1 368 ? -4.570 16.523 3.332 1.00 33.62 368 SER A C 1
ATOM 2915 O O . SER A 1 368 ? -4.956 15.835 2.394 1.00 33.62 368 SER A O 1
ATOM 2917 N N . ALA A 1 369 ? -3.335 16.365 3.830 1.00 32.94 369 ALA A N 1
ATOM 2918 C CA . ALA A 1 369 ? -2.386 15.387 3.260 1.00 32.94 369 ALA A CA 1
ATOM 2919 C C . ALA A 1 369 ? -2.771 13.904 3.502 1.00 32.94 369 ALA A C 1
ATOM 2921 O O . ALA A 1 369 ? -2.271 13.007 2.818 1.00 32.94 369 ALA A O 1
ATOM 2922 N N . TYR A 1 370 ? -3.676 13.640 4.452 1.00 39.62 370 TYR A N 1
ATOM 2923 C CA . TYR A 1 370 ? -4.173 12.304 4.792 1.00 39.62 370 TYR A CA 1
ATOM 2924 C C . TYR A 1 370 ? -5.680 12.256 4.611 1.00 39.62 370 TYR A C 1
ATOM 2926 O O . TYR A 1 370 ? -6.445 12.510 5.542 1.00 39.62 370 TYR A O 1
ATOM 2934 N N . VAL A 1 371 ? -6.135 11.902 3.417 1.00 42.19 371 VAL A N 1
ATOM 2935 C CA . VAL A 1 371 ? -7.507 11.429 3.297 1.00 42.19 371 VAL A CA 1
ATOM 2936 C C . VAL A 1 371 ? -7.472 9.956 3.732 1.00 42.19 371 VAL A C 1
ATOM 2938 O O . VAL A 1 371 ? -6.769 9.129 3.158 1.00 42.19 371 VAL A O 1
ATOM 2941 N N . ASN A 1 372 ? -8.153 9.617 4.830 1.00 45.88 372 ASN A N 1
ATOM 2942 C CA . ASN A 1 372 ? -8.456 8.220 5.155 1.00 45.88 372 ASN A CA 1
ATOM 2943 C C . ASN A 1 372 ? -9.532 7.778 4.153 1.00 45.88 372 ASN A C 1
ATOM 2945 O O . ASN A 1 372 ? -10.724 7.927 4.411 1.00 45.88 372 ASN A O 1
ATOM 2949 N N . GLU A 1 373 ? -9.104 7.329 2.975 1.00 50.47 373 GLU A N 1
ATOM 2950 C CA . GLU A 1 373 ? -9.922 7.320 1.749 1.00 50.47 373 GLU A CA 1
ATOM 2951 C C . GLU A 1 373 ? -11.045 6.285 1.658 1.00 50.47 373 GLU A C 1
ATOM 2953 O O . GLU A 1 373 ? -11.759 6.242 0.666 1.00 50.47 373 GLU A O 1
ATOM 2958 N N . ASP A 1 374 ? -11.299 5.531 2.722 1.00 55.78 374 ASP A N 1
ATOM 2959 C CA . ASP A 1 374 ? -12.503 4.714 2.842 1.00 55.78 374 ASP A CA 1
ATOM 2960 C C . ASP A 1 374 ? -13.002 4.769 4.289 1.00 55.78 374 ASP A C 1
ATOM 2962 O O . ASP A 1 374 ? -12.726 3.883 5.105 1.00 55.78 374 ASP A O 1
ATOM 2966 N N . VAL A 1 375 ? -13.746 5.828 4.631 1.00 62.53 375 VAL A N 1
ATOM 2967 C CA . VAL A 1 375 ? -14.628 5.778 5.803 1.00 62.53 375 VAL A CA 1
ATOM 2968 C C . VAL A 1 375 ? -15.666 4.693 5.504 1.00 62.53 375 VAL A C 1
ATOM 2970 O O . VAL A 1 375 ? -16.447 4.852 4.563 1.00 62.53 375 VAL A O 1
ATOM 2973 N N . PRO A 1 376 ? -15.677 3.569 6.243 1.00 65.75 376 PRO A N 1
ATOM 2974 C CA . PRO A 1 376 ? -16.643 2.516 5.992 1.00 65.75 376 PRO A CA 1
ATOM 2975 C C . PRO A 1 376 ? -18.055 3.068 6.191 1.00 65.75 376 PRO A C 1
ATOM 2977 O O . PRO A 1 376 ? -18.308 3.850 7.113 1.00 65.75 376 PRO A O 1
ATOM 2980 N N . ASN A 1 377 ? -18.983 2.626 5.344 1.00 69.56 377 ASN A N 1
ATOM 2981 C CA . ASN A 1 377 ? -20.402 2.876 5.567 1.00 69.56 377 ASN A CA 1
ATOM 2982 C C . ASN A 1 377 ? -20.804 2.357 6.956 1.00 69.56 377 ASN A C 1
ATOM 2984 O O . ASN A 1 377 ? -20.217 1.400 7.460 1.00 69.56 377 ASN A O 1
ATOM 2988 N N . MET A 1 378 ? -21.861 2.919 7.546 1.00 69.56 378 MET A N 1
ATOM 2989 C CA . MET A 1 378 ? -22.290 2.588 8.914 1.00 69.56 378 MET A CA 1
ATOM 2990 C C . MET A 1 378 ? -22.488 1.085 9.187 1.00 69.56 378 MET A C 1
ATOM 2992 O O . MET A 1 378 ? -22.334 0.648 10.326 1.00 69.56 378 MET A O 1
ATOM 2996 N N . ASN A 1 379 ? -22.816 0.300 8.154 1.00 68.88 379 ASN A N 1
ATOM 2997 C CA . ASN A 1 379 ? -23.054 -1.145 8.250 1.00 68.88 379 ASN A CA 1
ATOM 2998 C C . ASN A 1 379 ? -21.882 -2.012 7.772 1.00 68.88 379 ASN A C 1
ATOM 3000 O O . ASN A 1 379 ? -21.926 -3.237 7.910 1.00 68.88 379 ASN A O 1
ATOM 3004 N N . GLU A 1 380 ? -20.847 -1.402 7.199 1.00 68.00 380 GLU A N 1
ATOM 3005 C CA . GLU A 1 380 ? -19.692 -2.111 6.665 1.00 68.00 380 GLU A CA 1
ATOM 3006 C C . GLU A 1 380 ? -18.583 -2.216 7.724 1.00 68.00 380 GLU A C 1
ATOM 3008 O O . GLU A 1 380 ? -18.390 -1.302 8.533 1.00 68.00 380 GLU A O 1
ATOM 3013 N N . PRO A 1 381 ? -17.840 -3.335 7.751 1.00 66.00 381 PRO A N 1
ATOM 3014 C CA . PRO A 1 381 ? -16.685 -3.460 8.623 1.00 66.00 381 PRO A CA 1
ATOM 3015 C C . PRO A 1 381 ? -15.601 -2.451 8.241 1.00 66.00 381 PRO A C 1
ATOM 3017 O O . PRO A 1 381 ? -15.485 -2.017 7.095 1.00 66.00 381 PRO A O 1
ATOM 3020 N N . ALA A 1 382 ? -14.751 -2.113 9.206 1.00 66.06 382 ALA A N 1
ATOM 3021 C CA . ALA A 1 382 ? -13.600 -1.263 8.949 1.00 66.06 382 ALA A CA 1
ATOM 3022 C C . ALA A 1 382 ? -12.573 -2.019 8.098 1.00 66.06 382 ALA A C 1
ATOM 3024 O O . ALA A 1 382 ? -11.842 -2.863 8.618 1.00 66.06 382 ALA A O 1
ATOM 3025 N N . TYR A 1 383 ? -12.495 -1.729 6.795 1.00 60.97 383 TYR A N 1
ATOM 3026 C CA . TYR A 1 383 ? -11.622 -2.479 5.885 1.00 60.97 383 TYR A CA 1
ATOM 3027 C C . TYR A 1 383 ? -10.148 -2.418 6.289 1.00 60.97 383 TYR A C 1
ATOM 3029 O O . TYR A 1 383 ? -9.452 -3.424 6.196 1.00 60.97 383 TYR A O 1
ATOM 3037 N N . ALA A 1 384 ? -9.683 -1.305 6.856 1.00 56.56 384 ALA A N 1
ATOM 3038 C CA . ALA A 1 384 ? -8.332 -1.223 7.403 1.00 56.56 384 ALA A CA 1
ATOM 3039 C C . ALA A 1 384 ? -8.095 -2.189 8.585 1.00 56.56 384 ALA A C 1
ATOM 3041 O O . ALA A 1 384 ? -7.000 -2.727 8.740 1.00 56.56 384 ALA A O 1
ATOM 3042 N N . ALA A 1 385 ? -9.128 -2.486 9.384 1.00 51.84 385 ALA A N 1
ATOM 3043 C CA . ALA A 1 385 ? -9.057 -3.505 10.432 1.00 51.84 385 ALA A CA 1
ATOM 3044 C C . ALA A 1 385 ? -9.004 -4.937 9.868 1.00 51.84 385 ALA A C 1
ATOM 3046 O O . ALA A 1 385 ? -8.394 -5.805 10.495 1.00 51.84 385 ALA A O 1
ATOM 3047 N N . LEU A 1 386 ? -9.561 -5.177 8.672 1.00 54.06 386 LEU A N 1
ATOM 3048 C CA . LEU A 1 386 ? -9.478 -6.474 7.985 1.00 54.06 386 LEU A CA 1
ATOM 3049 C C . LEU A 1 386 ? -8.032 -6.831 7.619 1.00 54.06 386 LEU A C 1
ATOM 3051 O O . LEU A 1 386 ? -7.620 -7.969 7.839 1.00 54.06 386 LEU A O 1
ATOM 3055 N N . TYR A 1 387 ? -7.247 -5.860 7.139 1.00 54.34 387 TYR A N 1
ATOM 3056 C CA . TYR A 1 387 ? -5.837 -6.065 6.770 1.00 54.34 387 TYR A CA 1
ATOM 3057 C C . TYR A 1 387 ? -4.912 -6.295 7.980 1.00 54.34 387 TYR A C 1
ATOM 3059 O O . TYR A 1 387 ? -3.823 -6.836 7.826 1.00 54.34 387 TYR A O 1
ATOM 3067 N N . MET A 1 388 ? -5.347 -5.935 9.193 1.00 45.62 388 MET A N 1
ATOM 3068 C CA . MET A 1 388 ? -4.608 -6.183 10.443 1.00 45.62 388 MET A CA 1
ATOM 3069 C C . MET A 1 388 ? -4.973 -7.517 11.120 1.00 45.62 388 MET A C 1
ATOM 3071 O O . MET A 1 388 ? -4.422 -7.848 12.181 1.00 45.62 388 MET A O 1
ATOM 3075 N N . SER A 1 389 ? -5.918 -8.274 10.554 1.00 47.44 389 SER A N 1
ATOM 3076 C CA . SER A 1 389 ? -6.315 -9.581 11.073 1.00 47.44 389 SER A CA 1
ATOM 3077 C C . SER A 1 389 ? -5.474 -10.691 10.431 1.00 47.44 389 SER A C 1
ATOM 3079 O O . SER A 1 389 ? -5.419 -10.829 9.216 1.00 47.44 389 SER A O 1
ATOM 3081 N N . VAL A 1 390 ? -4.792 -11.483 11.267 1.00 40.44 390 VAL A N 1
ATOM 3082 C CA . VAL A 1 390 ? -3.931 -12.611 10.843 1.00 40.44 390 VAL A CA 1
ATOM 3083 C C . VAL A 1 390 ? -4.763 -13.775 10.283 1.00 40.44 390 VAL A C 1
ATOM 3085 O O . VAL A 1 390 ? -4.245 -14.672 9.624 1.00 40.44 390 VAL A O 1
ATOM 3088 N N . GLN A 1 391 ? -6.071 -13.786 10.544 1.00 44.59 391 GLN A N 1
ATOM 3089 C CA . GLN A 1 391 ? -6.952 -14.853 10.096 1.00 44.59 391 GLN A CA 1
ATOM 3090 C C . GLN A 1 391 ? -7.416 -14.581 8.662 1.00 44.59 391 GLN A C 1
ATOM 3092 O O . GLN A 1 391 ? -8.049 -13.563 8.389 1.00 44.59 391 GLN A O 1
ATOM 3097 N N . SER A 1 392 ? -7.117 -15.532 7.766 1.00 40.50 392 SER A N 1
ATOM 3098 C CA . SER A 1 392 ? -7.767 -15.692 6.457 1.00 40.50 392 SER A CA 1
ATOM 3099 C C . SER A 1 392 ? -9.245 -15.351 6.577 1.00 40.50 392 SER A C 1
ATOM 3101 O O . SER A 1 392 ? -9.856 -15.848 7.522 1.00 40.50 392 SER A O 1
ATOM 3103 N N . ARG A 1 393 ? -9.780 -14.550 5.635 1.00 44.66 393 ARG A N 1
ATOM 3104 C CA . ARG A 1 393 ? -11.203 -14.178 5.480 1.00 44.66 393 ARG A CA 1
ATOM 3105 C C . ARG A 1 393 ? -12.112 -15.317 5.952 1.00 44.66 393 ARG A C 1
ATOM 3107 O O . ARG A 1 393 ? -12.475 -16.196 5.178 1.00 44.66 393 ARG A O 1
ATOM 3114 N N . GLY A 1 394 ? -12.414 -15.332 7.245 1.00 43.47 394 GLY A N 1
ATOM 3115 C CA . GLY A 1 394 ? -13.192 -16.392 7.851 1.00 43.47 394 GLY A CA 1
ATOM 3116 C C . GLY A 1 394 ? -14.631 -16.170 7.446 1.00 43.47 394 GLY A C 1
ATOM 3117 O O . GLY A 1 394 ? -15.137 -15.051 7.568 1.00 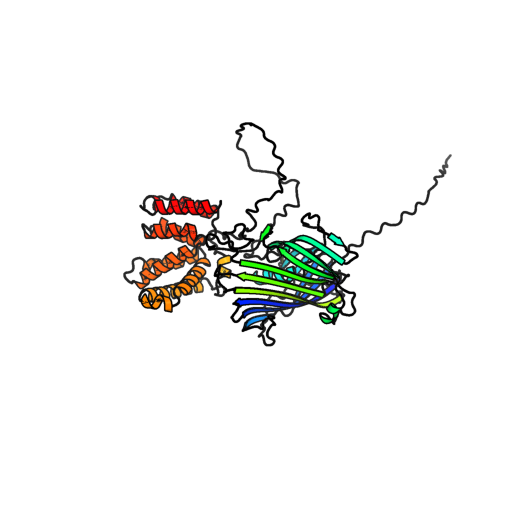43.47 394 GLY A O 1
ATOM 3118 N N . ASP A 1 395 ? -15.291 -17.220 6.963 1.00 53.81 395 ASP A N 1
ATOM 3119 C CA . ASP A 1 395 ? -16.727 -17.192 6.720 1.00 53.81 395 ASP A CA 1
ATOM 3120 C C . ASP A 1 395 ? -17.474 -16.629 7.932 1.00 53.81 395 ASP A C 1
ATOM 3122 O O . ASP A 1 395 ? -17.049 -16.778 9.083 1.00 53.81 395 ASP A O 1
ATOM 3126 N N . LYS A 1 396 ? -18.650 -16.036 7.690 1.00 56.84 396 LYS A N 1
ATOM 3127 C CA . LYS A 1 396 ? -19.480 -15.396 8.729 1.00 56.84 396 LYS A CA 1
ATOM 3128 C C . LYS A 1 396 ? -19.666 -16.264 9.987 1.00 56.84 396 LYS A C 1
ATOM 3130 O O . LYS A 1 396 ? -19.758 -15.728 11.088 1.00 56.84 396 LYS A O 1
ATOM 3135 N N . LYS A 1 397 ? -19.704 -17.593 9.825 1.00 61.50 397 LYS A N 1
ATOM 3136 C CA . LYS A 1 397 ? -19.824 -18.576 10.915 1.00 61.50 397 LYS A CA 1
ATOM 3137 C C . LYS A 1 397 ? -18.521 -18.785 11.695 1.00 61.50 397 LYS A C 1
ATOM 3139 O O . LYS A 1 397 ? -18.573 -18.961 12.910 1.00 61.50 397 LYS A O 1
ATOM 3144 N N . GLN A 1 398 ? -17.372 -18.739 11.024 1.00 70.75 398 GLN A N 1
ATOM 3145 C CA . GLN A 1 398 ? -16.071 -18.956 11.649 1.00 70.75 398 GLN A CA 1
ATOM 3146 C C . GLN A 1 398 ? -15.725 -17.824 12.617 1.00 70.75 398 GLN A C 1
ATOM 3148 O O . GLN A 1 398 ? -15.287 -18.088 13.733 1.00 70.75 398 GLN A O 1
ATOM 3153 N N . ASN A 1 399 ? -16.006 -16.572 12.241 1.00 71.69 399 ASN A N 1
ATOM 3154 C CA . ASN A 1 399 ? -15.718 -15.423 13.103 1.00 71.69 399 ASN A CA 1
ATOM 3155 C C . ASN A 1 399 ? -16.564 -15.446 14.386 1.00 71.69 399 ASN A C 1
ATOM 3157 O O . ASN A 1 399 ? -16.042 -15.191 15.467 1.00 71.69 399 ASN A O 1
ATOM 3161 N N . ALA A 1 400 ? -17.845 -15.820 14.294 1.00 77.88 400 ALA A N 1
ATOM 3162 C CA . ALA A 1 400 ? -18.714 -15.949 15.464 1.00 77.88 400 ALA A CA 1
ATOM 3163 C C . ALA A 1 400 ? -18.237 -17.048 16.431 1.00 77.88 400 ALA A C 1
ATOM 3165 O O . ALA A 1 400 ? -18.170 -16.816 17.639 1.00 77.88 400 ALA A O 1
ATOM 3166 N N . MET A 1 401 ? -17.848 -18.217 15.906 1.00 81.69 401 MET A N 1
ATOM 3167 C CA . MET A 1 401 ? -17.278 -19.297 16.721 1.00 81.69 401 MET A CA 1
ATOM 3168 C C . MET A 1 401 ? -15.941 -18.898 17.351 1.00 81.69 401 MET A C 1
ATOM 3170 O O . MET A 1 401 ? -15.718 -19.167 18.531 1.00 81.69 401 MET A O 1
ATOM 3174 N N . ASN A 1 402 ? -15.068 -18.224 16.597 1.00 83.06 402 ASN A N 1
ATOM 3175 C CA . ASN A 1 402 ? -13.780 -17.749 17.099 1.00 83.06 402 ASN A CA 1
ATOM 3176 C C . ASN A 1 402 ? -13.969 -16.758 18.255 1.00 83.06 402 ASN A C 1
ATOM 3178 O O . ASN A 1 402 ? -13.302 -16.899 19.277 1.00 83.06 402 ASN A O 1
ATOM 3182 N N . VAL A 1 403 ? -14.912 -15.813 18.131 1.00 87.19 403 VAL A N 1
ATOM 3183 C CA . VAL A 1 403 ? -15.258 -14.879 19.215 1.00 87.19 403 VAL A CA 1
ATOM 3184 C C . VAL A 1 403 ? -15.751 -15.627 20.447 1.00 87.19 403 VAL A C 1
ATOM 3186 O O . VAL A 1 403 ? -15.237 -15.392 21.535 1.00 87.19 403 VAL A O 1
ATOM 3189 N N . GLN A 1 404 ? -16.699 -16.556 20.300 1.00 88.44 404 GLN A N 1
ATOM 3190 C CA . GLN A 1 404 ? -17.225 -17.312 21.441 1.00 88.44 404 GLN A CA 1
ATOM 3191 C C . GLN A 1 404 ? -16.140 -18.130 22.149 1.00 88.44 404 GLN A C 1
ATOM 3193 O O . GLN A 1 404 ? -16.051 -18.091 23.375 1.00 88.44 404 GLN A O 1
ATOM 3198 N N . LYS A 1 405 ? -15.285 -18.823 21.387 1.00 89.50 405 LYS A N 1
ATOM 3199 C CA . LYS A 1 405 ? -14.181 -19.618 21.935 1.00 89.50 405 LYS A CA 1
ATOM 3200 C C . LYS A 1 405 ? -13.169 -18.744 22.675 1.00 89.50 405 LYS A C 1
ATOM 3202 O O . LYS A 1 405 ? -12.741 -19.103 23.768 1.00 89.50 405 LYS A O 1
ATOM 3207 N N . LEU A 1 406 ? -12.808 -17.600 22.093 1.00 90.00 406 LEU A N 1
ATOM 3208 C CA . LEU A 1 406 ? -11.846 -16.672 22.680 1.00 90.00 406 LEU A CA 1
ATOM 3209 C C . LEU A 1 406 ? -12.400 -16.022 23.953 1.00 90.00 406 LEU A C 1
ATOM 3211 O O . LEU A 1 406 ? -11.704 -15.968 24.961 1.00 90.00 406 LEU A O 1
ATOM 3215 N N . LEU A 1 407 ? -13.672 -15.613 23.941 1.00 91.81 407 LEU A N 1
ATOM 3216 C CA . LEU A 1 407 ? -14.361 -15.094 25.123 1.00 91.81 407 LEU A CA 1
ATOM 3217 C C . LEU A 1 407 ? -14.429 -16.123 26.248 1.00 91.81 407 LEU A C 1
ATOM 3219 O O . LEU A 1 407 ? -14.194 -15.771 27.398 1.00 91.81 407 LEU A O 1
ATOM 3223 N N . GLN A 1 408 ? -14.739 -17.381 25.930 1.00 90.88 408 GLN A N 1
ATOM 3224 C CA . GLN A 1 408 ? -14.811 -18.442 26.931 1.00 90.88 408 GLN A CA 1
ATOM 3225 C C . GLN A 1 408 ? -13.440 -18.715 27.566 1.00 90.88 408 GLN A C 1
ATOM 3227 O O . GLN A 1 408 ? -13.354 -18.806 28.788 1.00 90.88 408 GLN A O 1
ATOM 3232 N N . ASP A 1 409 ? -12.378 -18.801 26.761 1.00 89.62 409 ASP A N 1
ATOM 3233 C CA . ASP A 1 409 ? -11.001 -18.966 27.251 1.00 89.62 409 ASP A CA 1
ATOM 3234 C C . ASP A 1 409 ? -10.577 -17.785 28.145 1.00 89.62 409 ASP A C 1
ATOM 3236 O O . ASP A 1 409 ? -10.075 -17.970 29.253 1.00 89.62 409 ASP A O 1
ATOM 3240 N N . MET A 1 410 ? -10.851 -16.552 27.716 1.00 90.88 410 MET A N 1
ATOM 3241 C CA . MET A 1 410 ? -10.530 -15.351 28.492 1.00 90.88 410 MET A CA 1
ATOM 3242 C C . MET A 1 410 ? -11.337 -15.251 29.792 1.00 90.88 410 MET A C 1
ATOM 3244 O O . MET A 1 410 ? -10.774 -14.949 30.843 1.00 90.88 410 MET A O 1
ATOM 3248 N N . ALA A 1 411 ? -12.634 -15.554 29.758 1.00 90.38 411 ALA A N 1
ATOM 3249 C CA . ALA A 1 411 ? -13.473 -15.563 30.952 1.00 90.38 411 ALA A CA 1
ATOM 3250 C C . ALA A 1 411 ? -13.016 -16.629 31.962 1.00 90.38 411 ALA A C 1
ATOM 3252 O O . ALA A 1 411 ? -13.010 -16.385 33.163 1.00 90.38 411 ALA A O 1
ATOM 3253 N N . GLN A 1 412 ? -12.552 -17.794 31.497 1.00 88.69 412 GLN A N 1
ATOM 3254 C CA . GLN A 1 412 ? -11.952 -18.805 32.376 1.00 88.69 412 GLN A CA 1
ATOM 3255 C C . GLN A 1 412 ? -10.639 -18.328 33.014 1.00 88.69 412 GLN A C 1
ATOM 3257 O O . GLN A 1 412 ? -10.372 -18.649 34.172 1.00 88.69 412 GLN A O 1
ATOM 3262 N N . GLN A 1 413 ? -9.831 -17.544 32.298 1.00 87.50 413 GLN A N 1
ATOM 3263 C CA . GLN A 1 413 ? -8.607 -16.956 32.854 1.00 87.50 413 GLN A CA 1
ATOM 3264 C C . GLN A 1 413 ? -8.902 -15.891 33.916 1.00 87.50 413 GLN A C 1
ATOM 3266 O O . GLN A 1 413 ? -8.162 -15.812 34.896 1.00 87.50 413 GLN A O 1
ATOM 3271 N N . LEU A 1 414 ? -9.991 -15.123 33.774 1.00 86.38 414 LEU A N 1
ATOM 3272 C CA . LEU A 1 414 ? -10.431 -14.162 34.795 1.00 86.38 414 LEU A CA 1
ATOM 3273 C C . LEU A 1 414 ? -10.776 -14.843 36.119 1.00 86.38 414 LEU A C 1
ATOM 3275 O O . LEU A 1 414 ? -10.434 -14.326 37.174 1.00 86.38 414 LEU A O 1
ATOM 3279 N N . GLN A 1 415 ? -11.333 -16.055 36.089 1.00 85.62 415 GLN A N 1
ATOM 3280 C CA . GLN A 1 415 ? -11.590 -16.809 37.321 1.00 85.62 415 GLN A CA 1
ATOM 3281 C C . GLN A 1 415 ? -10.300 -17.109 38.116 1.00 85.62 415 GLN A C 1
ATOM 3283 O O . GLN A 1 415 ? -10.359 -17.300 39.327 1.00 85.62 415 GLN A O 1
ATOM 3288 N N . ASN A 1 416 ? -9.130 -17.094 37.462 1.00 82.06 416 ASN A N 1
ATOM 3289 C CA . ASN A 1 416 ? -7.815 -17.329 38.061 1.00 82.06 416 ASN A CA 1
ATOM 3290 C C . ASN A 1 416 ? -6.854 -16.152 37.805 1.00 82.06 416 ASN A C 1
ATOM 3292 O O . ASN A 1 416 ? -5.801 -16.322 37.183 1.00 82.06 416 ASN A O 1
ATOM 3296 N N . HIS A 1 417 ? -7.196 -14.967 38.325 1.00 73.88 417 HIS A N 1
ATOM 3297 C CA . HIS A 1 417 ? -6.472 -13.698 38.130 1.00 73.88 417 HIS A CA 1
ATOM 3298 C C . HIS A 1 417 ? -4.933 -13.790 38.217 1.00 73.88 417 HIS A C 1
ATOM 3300 O O . HIS A 1 417 ? -4.231 -13.156 37.431 1.00 73.88 417 HIS A O 1
ATOM 3306 N N . ASN A 1 418 ? -4.390 -14.623 39.113 1.00 75.38 418 ASN A N 1
ATOM 3307 C CA . ASN A 1 418 ? -2.941 -14.775 39.312 1.00 75.38 418 ASN A CA 1
ATOM 3308 C C . ASN A 1 418 ? -2.185 -15.321 38.083 1.00 75.38 418 ASN A C 1
ATOM 3310 O O . ASN A 1 418 ? -0.970 -15.149 37.984 1.00 75.38 418 ASN A O 1
ATOM 3314 N N . ASN A 1 419 ? -2.879 -15.961 37.137 1.00 74.38 419 ASN A N 1
ATOM 3315 C CA . ASN A 1 419 ? -2.279 -16.511 35.919 1.00 74.38 419 ASN A CA 1
ATOM 3316 C C . ASN A 1 419 ? -2.473 -15.619 34.685 1.00 74.38 419 ASN A C 1
ATOM 3318 O O . ASN A 1 419 ? -1.948 -15.942 33.621 1.00 74.38 419 ASN A O 1
ATOM 3322 N N . MET A 1 420 ? -3.176 -14.490 34.812 1.00 70.38 420 MET A N 1
ATOM 3323 C CA . MET A 1 420 ? -3.531 -13.634 33.677 1.00 70.38 420 MET A CA 1
ATOM 3324 C C . MET A 1 420 ? -2.312 -13.123 32.876 1.00 70.38 420 MET A C 1
ATOM 3326 O O . MET A 1 420 ? -2.346 -13.240 31.649 1.00 70.38 420 MET A O 1
ATOM 3330 N N . PRO A 1 421 ? -1.207 -12.644 33.495 1.00 71.75 421 PRO A N 1
ATOM 3331 C CA . PRO A 1 421 ? -0.026 -12.216 32.737 1.00 71.75 421 PRO A CA 1
ATOM 3332 C C . PRO A 1 421 ? 0.661 -13.362 31.985 1.00 71.75 421 PRO A C 1
ATOM 3334 O O . PRO A 1 421 ? 1.274 -13.137 30.951 1.00 71.75 421 PRO A O 1
ATOM 3337 N N . LYS A 1 422 ? 0.552 -14.596 32.497 1.00 68.62 422 LYS A N 1
ATOM 3338 C CA . LYS A 1 422 ? 1.166 -15.795 31.906 1.00 68.62 422 LYS A CA 1
ATOM 3339 C C . LYS A 1 422 ? 0.324 -16.409 30.785 1.00 68.62 422 LYS A C 1
ATOM 3341 O O . LYS A 1 422 ? 0.816 -17.273 30.072 1.00 68.62 422 LYS A O 1
ATOM 3346 N N . ALA A 1 423 ? -0.941 -16.009 30.660 1.00 75.69 423 ALA A N 1
ATOM 3347 C CA . ALA A 1 423 ? -1.903 -16.585 29.722 1.00 75.69 423 ALA A CA 1
ATOM 3348 C C . ALA A 1 423 ? -2.124 -15.728 28.461 1.00 75.69 423 ALA A C 1
ATOM 3350 O O . ALA A 1 423 ? -3.075 -15.972 27.711 1.00 75.69 423 ALA A O 1
ATOM 3351 N N . ASP A 1 424 ? -1.272 -14.719 28.239 1.00 81.38 424 ASP A N 1
ATOM 3352 C CA . ASP A 1 424 ? -1.342 -13.781 27.113 1.00 81.38 424 ASP A CA 1
ATOM 3353 C C . ASP A 1 424 ? -2.711 -13.093 26.969 1.00 81.38 424 ASP A C 1
ATOM 3355 O O . ASP A 1 424 ? -3.167 -12.800 25.860 1.00 81.38 424 ASP A O 1
ATOM 3359 N N . PHE A 1 425 ? -3.384 -12.820 28.094 1.00 86.62 425 PHE A N 1
ATOM 3360 C CA . PHE A 1 425 ? -4.749 -12.284 28.113 1.00 86.62 425 PHE A CA 1
ATOM 3361 C C . PHE A 1 425 ? -4.896 -11.010 27.265 1.00 86.62 425 PHE A C 1
ATOM 3363 O O . PHE A 1 425 ? -5.839 -10.890 26.486 1.00 86.62 425 PHE A O 1
ATOM 3370 N N . LEU A 1 426 ? -3.938 -10.079 27.357 1.00 86.81 426 LEU A N 1
ATOM 3371 C CA . LEU A 1 426 ? -3.947 -8.832 26.579 1.00 86.81 426 LEU A CA 1
ATOM 3372 C C . LEU A 1 426 ? -3.781 -9.077 25.073 1.00 86.81 426 LEU A C 1
ATOM 3374 O O . LEU A 1 426 ? -4.457 -8.444 24.263 1.00 86.81 426 LEU A O 1
ATOM 3378 N N . SER A 1 427 ? -2.923 -10.019 24.681 1.00 85.56 427 SER A N 1
ATOM 3379 C CA . SER A 1 427 ? -2.751 -10.406 23.277 1.00 85.56 427 SER A CA 1
ATOM 3380 C C . SER A 1 427 ? -4.038 -11.021 22.725 1.00 85.56 427 SER A C 1
ATOM 3382 O O . SER A 1 427 ? -4.487 -10.645 21.642 1.00 85.56 427 SER A O 1
ATOM 3384 N N . LYS A 1 428 ? -4.687 -11.899 23.503 1.00 88.75 428 LYS A N 1
ATOM 3385 C CA . LYS A 1 428 ? -5.999 -12.479 23.177 1.00 88.75 428 LYS A CA 1
ATOM 3386 C C . LYS A 1 428 ? -7.083 -11.405 23.072 1.00 88.75 428 LYS A C 1
ATOM 3388 O O . LYS A 1 428 ? -7.836 -11.408 22.102 1.00 88.75 428 LYS A O 1
ATOM 3393 N N . PHE A 1 429 ? -7.113 -10.440 23.992 1.00 90.56 429 PHE A N 1
ATOM 3394 C CA . PHE A 1 429 ? -8.034 -9.304 23.930 1.00 90.56 429 PHE A CA 1
ATOM 3395 C C . PHE A 1 429 ? -7.832 -8.475 22.654 1.00 90.56 429 PHE A C 1
ATOM 3397 O O . PHE A 1 429 ? -8.793 -8.172 21.953 1.00 90.56 429 PHE A O 1
ATOM 3404 N N . ASN A 1 430 ? -6.586 -8.177 22.280 1.00 86.31 430 ASN A N 1
ATOM 3405 C CA . ASN A 1 430 ? -6.289 -7.458 21.039 1.00 86.31 430 ASN A CA 1
ATOM 3406 C C . ASN A 1 430 ? -6.730 -8.237 19.788 1.00 86.31 430 ASN A C 1
ATOM 3408 O O . ASN A 1 430 ? -7.231 -7.637 18.835 1.00 86.31 430 ASN A O 1
ATOM 3412 N N . ILE A 1 431 ? -6.587 -9.566 19.785 1.00 84.62 431 ILE A N 1
ATOM 3413 C CA . ILE A 1 431 ? -7.111 -10.426 18.712 1.00 84.62 431 ILE A CA 1
ATOM 3414 C C . ILE A 1 431 ? -8.642 -10.346 18.668 1.00 84.62 431 ILE A C 1
ATOM 3416 O O . ILE A 1 431 ? -9.207 -10.162 17.590 1.00 84.62 431 ILE A O 1
ATOM 3420 N N . LEU A 1 432 ? -9.314 -10.417 19.821 1.00 89.19 432 LEU A N 1
ATOM 3421 C CA . LEU A 1 432 ? -10.769 -10.292 19.920 1.00 89.19 432 LEU A CA 1
ATOM 3422 C C . LEU A 1 432 ? -11.262 -8.958 19.347 1.00 89.19 432 LEU A C 1
ATOM 3424 O O . LEU A 1 432 ? -12.162 -8.949 18.510 1.00 89.19 432 LEU A O 1
ATOM 3428 N N . VAL A 1 433 ? -10.637 -7.845 19.740 1.00 88.81 433 VAL A N 1
ATOM 3429 C CA . VAL A 1 433 ? -10.950 -6.500 19.230 1.00 88.81 433 VAL A CA 1
ATOM 3430 C C . VAL A 1 433 ? -10.828 -6.444 17.705 1.00 88.81 433 VAL A C 1
ATOM 3432 O O . VAL A 1 433 ? -11.705 -5.895 17.040 1.00 88.81 433 VAL A O 1
ATOM 3435 N N . ARG A 1 434 ? -9.781 -7.049 17.124 1.00 82.25 434 ARG A N 1
ATOM 3436 C CA . ARG A 1 434 ? -9.593 -7.103 15.661 1.00 82.25 434 ARG A CA 1
ATOM 3437 C C . ARG A 1 434 ? -10.670 -7.931 14.959 1.00 82.25 434 ARG A C 1
ATOM 3439 O O . ARG A 1 434 ? -11.140 -7.522 13.903 1.00 82.25 434 ARG A O 1
ATOM 3446 N N . ILE A 1 435 ? -11.076 -9.061 15.542 1.00 84.62 435 ILE A N 1
ATOM 3447 C CA . ILE A 1 435 ? -12.158 -9.899 15.000 1.00 84.62 435 ILE A CA 1
ATOM 3448 C C . ILE A 1 435 ? -13.510 -9.175 15.090 1.00 84.62 435 ILE A C 1
ATOM 3450 O O . ILE A 1 435 ? -14.326 -9.284 14.186 1.00 84.62 435 ILE A O 1
ATOM 3454 N N . ILE A 1 436 ? -13.766 -8.413 16.152 1.00 88.12 436 ILE A N 1
ATOM 3455 C CA . ILE A 1 436 ? -15.000 -7.622 16.284 1.00 88.12 436 ILE A CA 1
ATOM 3456 C C . ILE A 1 436 ? -15.004 -6.450 15.294 1.00 88.12 436 ILE A C 1
ATOM 3458 O O . ILE A 1 436 ? -16.023 -6.177 14.664 1.00 88.12 436 ILE A O 1
ATOM 3462 N N . ALA A 1 437 ? -13.865 -5.781 15.102 1.00 84.38 437 ALA A N 1
ATOM 3463 C CA . ALA A 1 437 ? -13.737 -4.672 14.156 1.00 84.38 437 ALA A CA 1
ATOM 3464 C C . ALA A 1 437 ? -13.955 -5.088 12.684 1.00 84.38 437 ALA A C 1
ATOM 3466 O O . ALA A 1 437 ? -14.287 -4.242 11.851 1.00 84.38 437 ALA A O 1
ATOM 3467 N N . SER A 1 438 ? -13.801 -6.377 12.361 1.00 79.50 438 SER A N 1
ATOM 3468 C CA . SER A 1 438 ? -14.055 -6.934 11.028 1.00 79.50 438 SER A CA 1
ATOM 3469 C C . SER A 1 438 ? -15.498 -7.391 10.785 1.00 79.50 438 SER A C 1
ATOM 3471 O O . SER A 1 438 ? -15.803 -7.868 9.690 1.00 79.50 438 SER A O 1
ATOM 3473 N N . MET A 1 439 ? -16.393 -7.262 11.767 1.00 82.44 439 MET A N 1
ATOM 3474 C CA . MET A 1 439 ? -17.783 -7.718 11.660 1.00 82.44 439 MET A CA 1
ATOM 3475 C C . MET A 1 439 ? -18.737 -6.627 11.159 1.00 82.44 439 MET A C 1
ATOM 3477 O O . MET A 1 439 ? -18.572 -5.448 11.468 1.00 82.44 439 MET A O 1
ATOM 3481 N N . SER A 1 440 ? -19.778 -7.040 10.426 1.00 85.38 440 SER A N 1
ATOM 3482 C CA . SER A 1 440 ? -20.912 -6.175 10.065 1.00 85.38 440 SER A CA 1
ATOM 3483 C C . SER A 1 440 ? -21.884 -5.977 11.234 1.00 85.38 440 SER A C 1
ATOM 3485 O O . SER A 1 440 ? -21.852 -6.714 12.228 1.00 85.38 440 SER A O 1
ATOM 3487 N N . THR A 1 441 ? -22.808 -5.021 11.093 1.00 87.94 441 THR A N 1
ATOM 3488 C CA . THR A 1 441 ? -23.862 -4.749 12.086 1.00 87.94 441 THR A CA 1
ATOM 3489 C C . THR A 1 441 ? -24.695 -5.995 12.393 1.00 87.94 441 THR A C 1
ATOM 3491 O O . THR A 1 441 ? -24.974 -6.289 13.555 1.00 87.94 441 THR A O 1
ATOM 3494 N N . GLU A 1 442 ? -25.050 -6.788 11.379 1.00 87.00 442 GLU A N 1
ATOM 3495 C CA . GLU A 1 442 ? -25.862 -7.998 11.551 1.00 87.00 442 GLU A CA 1
ATOM 3496 C C . GLU A 1 442 ? -25.108 -9.080 12.329 1.00 87.00 442 GLU A C 1
ATOM 3498 O O . GLU A 1 442 ? -25.687 -9.744 13.194 1.00 87.00 442 GLU A O 1
ATOM 3503 N N . GLN A 1 443 ? -23.813 -9.247 12.041 1.00 86.19 443 GLN A N 1
ATOM 3504 C CA . GLN A 1 443 ? -22.964 -10.225 12.721 1.00 86.19 443 GLN A CA 1
ATOM 3505 C C . GLN A 1 443 ? -22.788 -9.868 14.197 1.00 86.19 443 GLN A C 1
ATOM 3507 O O . GLN A 1 443 ? -22.986 -10.726 15.063 1.00 86.19 443 GLN A O 1
ATOM 3512 N N . LEU A 1 444 ? -22.486 -8.598 14.489 1.00 90.25 444 LEU A N 1
ATOM 3513 C CA . LEU A 1 444 ? -22.375 -8.112 15.864 1.00 90.25 444 LEU A CA 1
ATOM 3514 C C . LEU A 1 444 ? -23.699 -8.251 16.614 1.00 90.25 444 LEU A C 1
ATOM 3516 O O . LEU A 1 444 ? -23.709 -8.770 17.729 1.00 90.25 444 LEU A O 1
ATOM 3520 N N . ALA A 1 445 ? -24.825 -7.898 15.990 1.00 90.94 445 ALA A N 1
ATOM 3521 C CA . ALA A 1 445 ? -26.143 -8.037 16.602 1.00 90.94 445 ALA A CA 1
ATOM 3522 C C . ALA A 1 445 ? -26.524 -9.502 16.880 1.00 90.94 445 ALA A C 1
ATOM 3524 O O . ALA A 1 445 ? -27.225 -9.788 17.856 1.00 90.94 445 ALA A O 1
ATOM 3525 N N . GLN A 1 446 ? -26.107 -10.449 16.034 1.00 89.56 446 GLN A N 1
ATOM 3526 C CA . GLN A 1 446 ? -26.334 -11.879 16.262 1.00 89.56 446 GLN A CA 1
ATOM 3527 C C . GLN A 1 446 ? -25.507 -12.400 17.444 1.00 89.56 446 GLN A C 1
ATOM 3529 O O . GLN A 1 446 ? -26.053 -13.064 18.325 1.00 89.56 446 GLN A O 1
ATOM 3534 N N . ILE A 1 447 ? -24.210 -12.091 17.477 1.00 90.19 447 ILE A N 1
ATOM 3535 C CA . ILE A 1 447 ? -23.302 -12.536 18.541 1.00 90.19 447 ILE A CA 1
ATOM 3536 C C . ILE A 1 447 ? -23.696 -11.906 19.877 1.00 90.19 447 ILE A C 1
ATOM 3538 O O . ILE A 1 447 ? -23.787 -12.607 20.885 1.00 90.19 447 ILE A O 1
ATOM 3542 N N . SER A 1 448 ? -24.019 -10.611 19.862 1.00 91.69 448 SER A N 1
ATOM 3543 C CA . SER A 1 448 ? -24.467 -9.870 21.038 1.00 91.69 448 SER A CA 1
ATOM 3544 C C . SER A 1 448 ? -25.665 -10.542 21.702 1.00 91.69 448 SER A C 1
ATOM 3546 O O . SER A 1 448 ? -25.622 -10.808 22.897 1.00 91.69 448 SER A O 1
ATOM 3548 N N . ARG A 1 449 ? -26.692 -10.933 20.933 1.00 88.94 449 ARG A N 1
ATOM 3549 C CA . ARG A 1 449 ? -27.868 -11.638 21.473 1.00 88.94 449 ARG A CA 1
ATOM 3550 C C . ARG A 1 449 ? -27.511 -12.928 22.219 1.00 88.94 449 ARG A C 1
ATOM 3552 O O . ARG A 1 449 ? -28.151 -13.237 23.217 1.00 88.94 449 ARG A O 1
ATOM 3559 N N . GLY A 1 450 ? -26.505 -13.672 21.753 1.00 86.25 450 GLY A N 1
ATOM 3560 C CA . GLY A 1 450 ? -26.057 -14.904 22.408 1.00 86.25 450 GLY A CA 1
ATOM 3561 C C . GLY A 1 450 ? -25.281 -14.662 23.707 1.00 86.25 450 GLY A C 1
ATOM 3562 O O . GLY A 1 450 ? -25.399 -15.447 24.644 1.00 86.25 450 GLY A O 1
ATOM 3563 N N . ILE A 1 451 ? -24.511 -13.573 23.776 1.00 88.12 451 ILE A N 1
ATOM 3564 C CA . ILE A 1 451 ? -23.668 -13.235 24.935 1.00 88.12 451 ILE A CA 1
ATOM 3565 C C . ILE A 1 451 ? -24.458 -12.467 26.002 1.00 88.12 451 ILE A C 1
ATOM 3567 O O . ILE A 1 451 ? -24.222 -12.655 27.191 1.00 88.12 451 ILE A O 1
ATOM 3571 N N . GLU A 1 452 ? -25.440 -11.656 25.602 1.00 83.62 452 GLU A N 1
ATOM 3572 C CA . GLU A 1 452 ? -26.302 -10.873 26.501 1.00 83.62 452 GLU A CA 1
ATOM 3573 C C . GLU A 1 452 ? -27.038 -11.738 27.537 1.00 83.62 452 GLU A C 1
ATOM 3575 O O . GLU A 1 452 ? -27.284 -11.279 28.650 1.00 83.62 452 GLU A O 1
ATOM 3580 N N . VAL A 1 453 ? -27.327 -13.006 27.216 1.00 78.12 453 VAL A N 1
ATOM 3581 C CA . VAL A 1 453 ? -27.904 -13.983 28.163 1.00 78.12 453 VAL A CA 1
ATOM 3582 C C . VAL A 1 453 ? -27.005 -14.177 29.395 1.00 78.12 453 VAL A C 1
ATOM 3584 O O . VAL A 1 453 ? -27.477 -14.550 30.467 1.00 78.12 453 VAL A O 1
ATOM 3587 N N . GLY A 1 454 ? -25.704 -13.908 29.268 1.00 74.19 454 GLY A N 1
ATOM 3588 C CA . GLY A 1 454 ? -24.744 -13.955 30.363 1.00 74.19 454 GLY A CA 1
ATOM 3589 C C . GLY A 1 454 ? -24.837 -12.794 31.353 1.00 74.19 454 GLY A C 1
ATOM 3590 O O . GLY A 1 454 ? -24.369 -12.953 32.476 1.00 74.19 454 GLY A O 1
ATOM 3591 N N . LYS A 1 455 ? -25.483 -11.671 31.001 1.00 74.12 455 LYS A N 1
ATOM 3592 C CA . LYS A 1 455 ? -25.543 -10.471 31.855 1.00 74.12 455 LYS A CA 1
ATOM 3593 C C . LYS A 1 455 ? -26.280 -10.710 33.178 1.00 74.12 455 LYS A C 1
ATOM 3595 O O . LYS A 1 455 ? -25.890 -10.179 34.210 1.00 74.12 455 LYS A O 1
ATOM 3600 N N . SER A 1 456 ? -27.355 -11.493 33.140 1.00 75.12 456 SER A N 1
ATOM 3601 C CA . SER A 1 456 ? -28.207 -11.824 34.293 1.00 75.12 456 SER A CA 1
ATOM 3602 C C . SER A 1 456 ? -27.947 -13.229 34.845 1.00 75.12 456 SER A C 1
ATOM 3604 O O . SER A 1 456 ? -28.717 -13.742 35.654 1.00 75.12 456 SER A O 1
ATOM 3606 N N . SER A 1 457 ? -26.879 -13.882 34.386 1.00 76.94 457 SER A N 1
ATOM 3607 C CA . SER A 1 457 ? -26.543 -15.244 34.776 1.00 76.94 457 SER A CA 1
ATOM 3608 C C . SER A 1 457 ? -25.772 -15.267 36.097 1.00 76.94 457 SER A C 1
ATOM 3610 O O . SER A 1 457 ? -24.758 -14.595 36.231 1.00 76.94 457 SER A O 1
ATOM 3612 N N . ASN A 1 458 ? -26.159 -16.159 37.013 1.00 77.12 458 ASN A N 1
ATOM 3613 C CA . ASN A 1 458 ? -25.405 -16.440 38.248 1.00 77.12 458 ASN A CA 1
ATOM 3614 C C . ASN A 1 458 ? -24.049 -17.131 37.997 1.00 77.12 458 ASN A C 1
ATOM 3616 O O . ASN A 1 458 ? -23.259 -17.317 38.915 1.00 77.12 458 ASN A O 1
ATOM 3620 N N . ASN A 1 459 ? -23.784 -17.572 36.764 1.00 85.88 459 ASN A N 1
ATOM 3621 C CA . ASN A 1 459 ? -22.486 -18.114 36.376 1.00 85.88 459 ASN A CA 1
ATOM 3622 C C . ASN A 1 459 ? -21.498 -16.972 36.088 1.00 85.88 459 ASN A C 1
ATOM 3624 O O . ASN A 1 459 ? -21.624 -16.313 35.053 1.00 85.88 459 ASN A O 1
ATOM 3628 N N . ASN A 1 460 ? -20.498 -16.815 36.963 1.00 85.44 460 ASN A N 1
ATOM 3629 C CA . ASN A 1 460 ? -19.441 -15.802 36.861 1.00 85.44 460 ASN A CA 1
ATOM 3630 C C . ASN A 1 460 ? -18.749 -15.791 35.491 1.00 85.44 460 ASN A C 1
ATOM 3632 O O . ASN A 1 460 ? -18.528 -14.727 34.931 1.00 85.44 460 ASN A O 1
ATOM 3636 N N . VAL A 1 461 ? -18.506 -16.959 34.884 1.00 86.75 461 VAL A N 1
ATOM 3637 C CA . VAL A 1 461 ? -17.876 -17.050 33.554 1.00 86.75 461 VAL A CA 1
ATOM 3638 C C . VAL A 1 461 ? -18.747 -16.378 32.491 1.00 86.75 461 VAL A C 1
ATOM 3640 O O . VAL A 1 461 ? -18.238 -15.695 31.610 1.00 86.75 461 VAL A O 1
ATOM 3643 N N . LYS A 1 462 ? -20.075 -16.532 32.562 1.00 87.50 462 LYS A N 1
ATOM 3644 C CA . LYS A 1 462 ? -20.986 -15.896 31.598 1.00 87.50 462 LYS A CA 1
ATOM 3645 C C . LYS A 1 462 ? -21.082 -14.381 31.805 1.00 87.50 462 LYS A C 1
ATOM 3647 O O . LYS A 1 462 ? -21.208 -13.657 30.818 1.00 87.50 462 LYS A O 1
ATOM 3652 N N . ALA A 1 463 ? -21.004 -13.914 33.052 1.00 88.50 463 ALA A N 1
ATOM 3653 C CA . ALA A 1 463 ? -20.944 -12.488 33.365 1.00 88.50 463 ALA A CA 1
ATOM 3654 C C . ALA A 1 463 ? -19.630 -11.861 32.858 1.00 88.50 463 ALA A C 1
ATOM 3656 O O . ALA A 1 463 ? -19.651 -10.811 32.214 1.00 88.50 463 ALA A O 1
ATOM 3657 N N . ASP A 1 464 ? -18.506 -12.557 33.040 1.00 90.44 464 ASP A N 1
ATOM 3658 C CA . ASP A 1 464 ? -17.194 -12.146 32.531 1.00 90.44 464 ASP A CA 1
ATOM 3659 C C . ASP A 1 464 ? -17.154 -12.108 31.000 1.00 90.44 464 ASP A C 1
ATOM 3661 O O . ASP A 1 464 ? -16.618 -11.168 30.415 1.00 90.44 464 ASP A O 1
ATOM 3665 N N . MET A 1 465 ? -17.770 -13.086 30.324 1.00 92.12 465 MET A N 1
ATOM 3666 C CA . MET A 1 465 ? -17.895 -13.070 28.862 1.00 92.12 465 MET A CA 1
ATOM 3667 C C . MET A 1 465 ? -18.625 -11.816 28.364 1.00 92.12 465 MET A C 1
ATOM 3669 O O . MET A 1 465 ? -18.203 -11.235 27.365 1.00 92.12 465 MET A O 1
ATOM 3673 N N . TRP A 1 466 ? -19.696 -11.387 29.047 1.00 92.50 466 TRP A N 1
ATOM 3674 C CA . TRP A 1 466 ? -20.389 -10.134 28.727 1.00 92.50 466 TRP A CA 1
ATOM 3675 C C . TRP A 1 466 ? -19.469 -8.926 28.911 1.00 92.50 466 TRP A C 1
ATOM 3677 O O . TRP A 1 466 ? -19.377 -8.097 28.007 1.00 92.50 466 TRP A O 1
ATOM 3687 N N . MET A 1 467 ? -18.758 -8.855 30.038 1.00 91.50 467 MET A N 1
ATOM 3688 C CA . MET A 1 467 ? -17.838 -7.759 30.342 1.00 91.50 467 MET A CA 1
ATOM 3689 C C . MET A 1 467 ? -16.731 -7.636 29.285 1.00 91.50 467 MET A C 1
ATOM 3691 O O . MET A 1 467 ? -16.578 -6.576 28.679 1.00 91.50 467 MET A O 1
ATOM 3695 N N . ILE A 1 468 ? -16.025 -8.737 28.993 1.00 93.88 468 ILE A N 1
ATOM 3696 C CA . ILE A 1 468 ? -14.953 -8.770 27.989 1.00 93.88 468 ILE A CA 1
ATOM 3697 C C . ILE A 1 468 ? -15.500 -8.399 26.608 1.00 93.88 468 ILE A C 1
ATOM 3699 O O . ILE A 1 468 ? -14.881 -7.615 25.890 1.00 93.88 468 ILE A O 1
ATOM 3703 N N . PHE A 1 469 ? -16.654 -8.952 26.218 1.00 95.19 469 PHE A N 1
ATOM 3704 C CA . PHE A 1 469 ? -17.248 -8.676 24.912 1.00 95.19 469 PHE A CA 1
ATOM 3705 C C . PHE A 1 469 ? -17.649 -7.209 24.767 1.00 95.19 469 PHE A C 1
ATOM 3707 O O . PHE A 1 469 ? -17.306 -6.587 23.764 1.00 95.19 469 PHE A O 1
ATOM 3714 N N . ARG A 1 470 ? -18.331 -6.642 25.769 1.00 94.62 470 ARG A N 1
ATOM 3715 C CA . ARG A 1 470 ? -18.708 -5.225 25.810 1.00 94.62 470 ARG A CA 1
ATOM 3716 C C . ARG A 1 470 ? -17.478 -4.344 25.627 1.00 94.62 470 ARG A C 1
ATOM 3718 O O . ARG A 1 470 ? -17.470 -3.501 24.733 1.00 94.62 470 ARG A O 1
ATOM 3725 N N . ASP A 1 471 ? -16.432 -4.576 26.414 1.00 94.69 471 ASP A N 1
ATOM 3726 C CA . ASP A 1 471 ? -15.214 -3.765 26.365 1.00 94.69 471 ASP A CA 1
ATOM 3727 C C . ASP A 1 471 ? -14.491 -3.924 25.024 1.00 94.69 471 ASP A C 1
ATOM 3729 O O . ASP A 1 471 ? -14.017 -2.942 24.451 1.00 94.69 471 ASP A O 1
ATOM 3733 N N . ALA A 1 472 ? -14.484 -5.129 24.453 1.00 94.38 472 ALA A N 1
ATOM 3734 C CA . ALA A 1 472 ? -13.919 -5.366 23.133 1.00 94.38 472 ALA A CA 1
ATOM 3735 C C . ALA A 1 472 ? -14.723 -4.680 22.009 1.00 94.38 472 ALA A C 1
ATOM 3737 O O . ALA A 1 472 ? -14.121 -4.179 21.060 1.00 94.38 472 ALA A O 1
ATOM 3738 N N . VAL A 1 473 ? -16.056 -4.582 22.117 1.00 94.81 473 VAL A N 1
ATOM 3739 C CA . VAL A 1 473 ? -16.897 -3.797 21.189 1.00 94.81 473 VAL A CA 1
ATOM 3740 C C . VAL A 1 473 ? -16.587 -2.304 21.294 1.00 94.81 473 VAL A C 1
ATOM 3742 O O . VAL A 1 473 ? -16.452 -1.641 20.267 1.00 94.81 473 VAL A O 1
ATOM 3745 N N . VAL A 1 474 ? -16.381 -1.771 22.501 1.00 94.62 474 VAL A N 1
ATOM 3746 C CA . VAL A 1 474 ? -15.960 -0.368 22.675 1.00 94.62 474 VAL A CA 1
ATOM 3747 C C . VAL A 1 474 ? -14.593 -0.113 22.042 1.00 94.62 474 VAL A C 1
ATOM 3749 O O . VAL A 1 474 ? -14.430 0.867 21.317 1.00 94.62 474 VAL A O 1
ATOM 3752 N N . GLN A 1 475 ? -13.625 -1.001 22.276 1.00 91.56 475 GLN A N 1
ATOM 3753 C CA . GLN A 1 475 ? -12.264 -0.901 21.733 1.00 91.56 475 GLN A CA 1
ATOM 3754 C C . GLN A 1 475 ? -12.195 -1.158 20.220 1.00 91.56 475 GLN A C 1
ATOM 3756 O O . GLN A 1 475 ? -11.279 -0.684 19.543 1.00 91.56 475 GLN A O 1
ATOM 3761 N N . ALA A 1 476 ? -13.166 -1.884 19.658 1.00 89.75 476 ALA A N 1
ATOM 3762 C CA . ALA A 1 476 ? -13.268 -2.070 18.217 1.00 89.75 476 ALA A CA 1
ATOM 3763 C C . ALA A 1 476 ? -13.519 -0.738 17.508 1.00 89.75 476 ALA A C 1
ATOM 3765 O O . ALA A 1 476 ? -12.906 -0.501 16.472 1.00 89.75 476 ALA A O 1
ATOM 3766 N N . GLY A 1 477 ? -14.357 0.143 18.068 1.00 88.38 477 GLY A N 1
ATOM 3767 C CA . GLY A 1 477 ? -14.443 1.540 17.627 1.00 88.38 477 GLY A CA 1
ATOM 3768 C C . GLY A 1 477 ? -14.903 1.753 16.180 1.00 88.38 477 GLY A C 1
ATOM 3769 O O . GLY A 1 477 ? -14.652 2.807 15.597 1.00 88.38 477 GLY A O 1
ATOM 3770 N N . THR A 1 478 ? -15.527 0.747 15.567 1.00 88.00 478 THR A N 1
ATOM 3771 C CA . THR A 1 478 ? -16.041 0.801 14.192 1.00 88.00 478 THR A CA 1
ATOM 3772 C C . THR A 1 478 ? -17.480 1.329 14.156 1.00 88.00 478 THR A C 1
ATOM 3774 O O . THR A 1 478 ? -18.171 1.269 15.179 1.00 88.00 478 THR A O 1
ATOM 3777 N N . PRO A 1 479 ? -17.985 1.805 13.001 1.00 88.94 479 PRO A N 1
ATOM 3778 C CA . PRO A 1 479 ? -19.385 2.217 12.890 1.00 88.94 479 PRO A CA 1
ATOM 3779 C C . PRO A 1 479 ? -20.398 1.126 13.296 1.00 88.94 479 PRO A C 1
ATOM 3781 O O . PRO A 1 479 ? -21.291 1.441 14.091 1.00 88.94 479 PRO A O 1
ATOM 3784 N N . PRO A 1 480 ? -20.230 -0.162 12.910 1.00 90.94 480 PRO A N 1
ATOM 3785 C CA . PRO A 1 480 ? -21.081 -1.242 13.416 1.00 90.94 480 PRO A CA 1
ATOM 3786 C C . PRO A 1 480 ? -21.028 -1.416 14.940 1.00 90.94 480 PRO A C 1
ATOM 3788 O O . PRO A 1 480 ? -22.059 -1.622 15.584 1.00 90.94 480 PRO A O 1
ATOM 3791 N N . ALA A 1 481 ? -19.841 -1.298 15.545 1.00 92.81 481 ALA A N 1
ATOM 3792 C CA . ALA A 1 481 ? -19.678 -1.396 16.994 1.00 92.81 481 ALA A CA 1
ATOM 3793 C C . ALA A 1 481 ? -20.384 -0.241 17.726 1.00 92.81 481 ALA A C 1
ATOM 3795 O O . ALA A 1 481 ? -21.091 -0.460 18.712 1.00 92.81 481 ALA A O 1
ATOM 3796 N N . PHE A 1 482 ? -20.269 0.982 17.202 1.00 93.56 482 PHE A N 1
ATOM 3797 C CA . PHE A 1 482 ? -20.984 2.142 17.730 1.00 93.56 482 PHE A CA 1
ATOM 3798 C C . PHE A 1 482 ? -22.511 1.983 17.607 1.00 93.56 482 PHE A C 1
ATOM 3800 O O . PHE A 1 482 ? -23.245 2.234 18.568 1.00 93.56 482 PHE A O 1
ATOM 3807 N N . ALA A 1 483 ? -23.002 1.485 16.468 1.00 92.88 483 ALA A N 1
ATOM 3808 C CA . ALA A 1 483 ? -24.420 1.185 16.271 1.00 92.88 483 ALA A CA 1
ATOM 3809 C C . ALA A 1 483 ? -24.940 0.127 17.265 1.00 92.88 483 ALA A C 1
ATOM 3811 O O . ALA A 1 483 ? -26.048 0.261 17.802 1.00 92.88 483 ALA A O 1
ATOM 3812 N N . GLN A 1 484 ? -24.131 -0.893 17.566 1.00 95.06 484 GLN A N 1
ATOM 3813 C CA . GLN A 1 484 ? -24.460 -1.908 18.564 1.00 95.06 484 GLN A CA 1
ATOM 3814 C C . GLN A 1 484 ? -24.540 -1.314 19.982 1.00 95.06 484 GLN A C 1
ATOM 3816 O O . GLN A 1 484 ? -25.502 -1.584 20.702 1.00 95.06 484 GLN A O 1
ATOM 3821 N N . ILE A 1 485 ? -23.603 -0.442 20.368 1.00 95.25 485 ILE A N 1
ATOM 3822 C CA . ILE A 1 485 ? -23.629 0.241 21.674 1.00 95.25 485 ILE A CA 1
ATOM 3823 C C . ILE A 1 485 ? -24.852 1.154 21.801 1.00 95.25 485 ILE A C 1
ATOM 3825 O O . ILE A 1 485 ? -25.550 1.120 22.817 1.00 95.25 485 ILE A O 1
ATOM 3829 N N . LYS A 1 486 ? -25.181 1.909 20.746 1.00 94.50 486 LYS A N 1
ATOM 3830 C CA . LYS A 1 486 ? -26.412 2.710 20.677 1.00 94.50 486 LYS A CA 1
ATOM 3831 C C . LYS A 1 486 ? -27.649 1.839 20.910 1.00 94.50 486 LYS A C 1
ATOM 3833 O O . LYS A 1 486 ? -28.541 2.217 21.668 1.00 94.50 486 LYS A O 1
ATOM 3838 N N . THR A 1 487 ? -27.681 0.654 20.302 1.00 94.31 487 THR A N 1
ATOM 3839 C CA . THR A 1 487 ? -28.761 -0.328 20.481 1.00 94.31 487 THR A CA 1
ATOM 3840 C C . THR A 1 487 ? -28.836 -0.836 21.921 1.00 94.31 487 THR A C 1
ATOM 3842 O O . THR A 1 487 ? -29.935 -0.979 22.456 1.00 94.31 487 THR A O 1
ATOM 3845 N N . TRP A 1 488 ? -27.699 -1.077 22.581 1.00 94.81 488 TRP A N 1
ATOM 3846 C CA . TRP A 1 488 ? -27.682 -1.472 23.990 1.00 94.81 488 TRP A CA 1
ATOM 3847 C C . TRP A 1 488 ? -28.242 -0.393 24.915 1.00 94.81 488 TRP A C 1
ATOM 3849 O O . TRP A 1 488 ? -29.041 -0.713 25.793 1.00 94.81 488 TRP A O 1
ATOM 3859 N N . ILE A 1 489 ? -27.875 0.871 24.707 1.00 94.19 489 ILE A N 1
ATOM 3860 C CA . ILE A 1 489 ? -28.332 1.987 25.546 1.00 94.19 489 ILE A CA 1
ATOM 3861 C C . ILE A 1 489 ? -29.824 2.258 25.324 1.00 94.19 489 ILE A C 1
ATOM 3863 O O . ILE A 1 489 ? -30.589 2.287 26.289 1.00 94.19 489 ILE A O 1
ATOM 3867 N N . LYS A 1 490 ? -30.269 2.368 24.063 1.00 93.25 490 LYS A N 1
ATOM 3868 C CA . LYS A 1 490 ? -31.682 2.634 23.732 1.00 93.25 490 LYS A CA 1
ATOM 3869 C C . LYS A 1 490 ? -32.621 1.545 24.244 1.00 93.25 490 LYS A C 1
ATOM 3871 O O . LYS A 1 490 ? -33.688 1.836 24.772 1.00 93.25 490 LYS A O 1
ATOM 3876 N N . ASN A 1 491 ? -32.194 0.286 24.164 1.00 92.94 491 ASN A N 1
ATOM 3877 C CA . ASN A 1 491 ? -32.969 -0.843 24.678 1.00 92.94 491 ASN A CA 1
ATOM 3878 C C . ASN A 1 491 ? -32.773 -1.083 26.181 1.00 92.94 491 ASN A C 1
ATOM 3880 O O . ASN A 1 491 ? -33.160 -2.141 26.675 1.00 92.94 491 ASN A O 1
ATOM 3884 N N . LYS A 1 492 ? -32.144 -0.147 26.908 1.00 91.00 492 LYS A N 1
ATOM 3885 C CA . LYS A 1 492 ? -31.892 -0.238 28.355 1.00 91.00 492 LYS A CA 1
ATOM 3886 C C . LYS A 1 492 ? -31.095 -1.485 28.771 1.00 91.00 492 LYS A C 1
ATOM 3888 O O . LYS A 1 492 ? -31.127 -1.893 29.926 1.00 91.00 492 LYS A O 1
ATOM 3893 N N . LYS A 1 493 ? -30.341 -2.083 27.841 1.00 89.75 493 LYS A N 1
ATOM 3894 C CA . LYS A 1 493 ? -29.435 -3.214 28.098 1.00 89.75 493 LYS A CA 1
ATOM 3895 C C . LYS A 1 493 ? -28.114 -2.766 28.709 1.00 89.75 493 LYS A C 1
ATOM 3897 O O . LYS A 1 493 ? -27.451 -3.572 29.349 1.00 89.75 493 LYS A O 1
ATOM 3902 N N . LEU A 1 494 ? -27.734 -1.506 28.526 1.00 90.62 494 LEU A N 1
ATOM 3903 C CA . LEU A 1 494 ? -26.565 -0.878 29.136 1.00 90.62 494 LEU A CA 1
ATOM 3904 C C . LEU A 1 494 ? -27.024 0.401 29.843 1.00 90.62 494 LEU A C 1
ATOM 3906 O O . LEU A 1 494 ? -27.632 1.260 29.206 1.00 90.62 494 LEU A O 1
ATOM 3910 N N . GLN A 1 495 ? -26.788 0.500 31.153 1.00 91.56 495 GLN A N 1
ATOM 3911 C CA . GLN A 1 495 ? -27.332 1.573 31.992 1.00 91.56 495 GLN A CA 1
ATOM 3912 C C . GLN A 1 495 ? -26.344 2.014 33.080 1.00 91.56 495 GLN A C 1
ATOM 3914 O O . GLN A 1 495 ? -25.395 1.301 33.403 1.00 91.56 495 GLN A O 1
ATOM 3919 N N . ASN A 1 496 ? -26.617 3.176 33.669 1.00 91.19 496 ASN A N 1
ATOM 3920 C CA . ASN A 1 496 ? -25.947 3.773 34.816 1.00 91.19 496 ASN A CA 1
ATOM 3921 C C . ASN A 1 496 ? -24.429 3.870 34.609 1.00 91.19 496 ASN A C 1
ATOM 3923 O O . ASN A 1 496 ? -23.968 4.318 33.559 1.00 91.19 496 ASN A O 1
ATOM 3927 N N . GLU A 1 497 ? -23.656 3.460 35.611 1.00 90.88 497 GLU A N 1
ATOM 3928 C CA . GLU A 1 497 ? -22.197 3.516 35.603 1.00 90.88 497 GLU A CA 1
ATOM 3929 C C . GLU A 1 497 ? -21.585 2.704 34.454 1.00 90.88 497 GLU A C 1
ATOM 3931 O O . GLU A 1 497 ? -20.678 3.188 33.779 1.00 90.88 497 GLU A O 1
ATOM 3936 N N . GLU A 1 498 ? -22.136 1.521 34.164 1.00 91.50 498 GLU A N 1
ATOM 3937 C CA . GLU A 1 498 ? -21.675 0.659 33.069 1.00 91.50 498 GLU A CA 1
ATOM 3938 C C . GLU A 1 498 ? -21.778 1.386 31.718 1.00 91.50 498 GLU A C 1
ATOM 3940 O O . GLU A 1 498 ? -20.841 1.392 30.919 1.00 91.50 498 GLU A O 1
ATOM 3945 N N . ALA A 1 499 ? -22.908 2.059 31.477 1.00 93.56 499 ALA A N 1
ATOM 3946 C CA . ALA A 1 499 ? -23.094 2.877 30.284 1.00 93.56 499 ALA A CA 1
ATOM 3947 C C . ALA A 1 499 ? -22.174 4.100 30.276 1.00 93.56 499 ALA A C 1
ATOM 3949 O O . ALA A 1 499 ? -21.619 4.437 29.231 1.00 93.56 499 ALA A O 1
ATOM 3950 N N . ALA A 1 500 ? -22.008 4.766 31.422 1.00 93.31 500 ALA A N 1
ATOM 3951 C CA . ALA A 1 500 ? -21.192 5.970 31.527 1.00 93.31 500 ALA A CA 1
ATOM 3952 C C . ALA A 1 500 ? -19.720 5.682 31.194 1.00 93.31 500 ALA A C 1
ATOM 3954 O O . ALA A 1 500 ? -19.102 6.453 30.454 1.00 93.31 500 ALA A O 1
ATOM 3955 N N . GLN A 1 501 ? -19.180 4.555 31.668 1.00 92.19 501 GLN A N 1
ATOM 3956 C CA . GLN A 1 501 ? -17.824 4.101 31.345 1.00 92.19 501 GLN A CA 1
ATOM 3957 C C . GLN A 1 501 ? -17.675 3.821 29.844 1.00 92.19 501 GLN A C 1
ATOM 3959 O O . GLN A 1 501 ? -16.797 4.392 29.199 1.00 92.19 501 GLN A O 1
ATOM 3964 N N . VAL A 1 502 ? -18.588 3.029 29.269 1.00 94.44 502 VAL A N 1
ATOM 3965 C CA . VAL A 1 502 ? -18.592 2.702 27.833 1.00 94.44 502 VAL A CA 1
ATOM 3966 C C . VAL A 1 502 ? -18.625 3.962 26.966 1.00 94.44 502 VAL A C 1
ATOM 3968 O O . VAL A 1 502 ? -17.791 4.120 26.075 1.00 94.44 502 VAL A O 1
ATOM 3971 N N . VAL A 1 503 ? -19.553 4.884 27.235 1.00 93.38 503 VAL A N 1
ATOM 3972 C CA . VAL A 1 503 ? -19.707 6.105 26.432 1.00 93.38 503 VAL A CA 1
ATOM 3973 C C . VAL A 1 503 ? -18.511 7.043 26.593 1.00 93.38 503 VAL A C 1
ATOM 3975 O O . VAL A 1 503 ? -18.068 7.634 25.610 1.00 93.38 503 VAL A O 1
ATOM 3978 N N . SER A 1 504 ? -17.935 7.139 27.794 1.00 91.00 504 SER A N 1
ATOM 3979 C CA . SER A 1 504 ? -16.738 7.958 28.031 1.00 91.00 504 SER A CA 1
ATOM 3980 C C . SER A 1 504 ? -15.532 7.470 27.222 1.00 91.00 504 SER A C 1
ATOM 3982 O O . SER A 1 504 ? -14.733 8.283 26.752 1.00 91.00 504 SER A O 1
ATOM 3984 N N . SER A 1 505 ? -15.400 6.154 27.036 1.00 91.44 505 SER A N 1
ATOM 3985 C CA . SER A 1 505 ? -14.320 5.549 26.252 1.00 91.44 505 SER A CA 1
ATOM 3986 C C . SER A 1 505 ? -14.471 5.764 24.745 1.00 91.44 505 SER A C 1
ATOM 3988 O O . SER A 1 505 ? -13.459 5.898 24.058 1.00 91.44 505 SER A O 1
ATOM 3990 N N . LEU A 1 506 ? -15.701 5.858 24.229 1.00 89.81 506 LEU A N 1
ATOM 3991 C CA . LEU A 1 506 ? -15.956 5.980 22.788 1.00 89.81 506 LEU A CA 1
ATOM 3992 C C . LEU A 1 506 ? -15.273 7.185 22.136 1.00 89.81 506 LEU A C 1
ATOM 3994 O O . LEU A 1 506 ? -14.805 7.073 21.006 1.00 89.81 506 LEU A O 1
ATOM 3998 N N . ALA A 1 507 ? -15.150 8.307 22.850 1.00 84.12 507 ALA A N 1
ATOM 3999 C CA . ALA A 1 507 ? -14.473 9.498 22.334 1.00 84.12 507 ALA A CA 1
ATOM 4000 C C . ALA A 1 507 ? -13.005 9.242 21.945 1.00 84.12 507 ALA A C 1
ATOM 4002 O O . ALA A 1 507 ? -12.451 9.984 21.143 1.00 84.12 507 ALA A O 1
ATOM 4003 N N . ARG A 1 508 ? -12.371 8.210 22.518 1.00 83.62 508 ARG A N 1
ATOM 4004 C CA . ARG A 1 508 ? -10.980 7.827 22.232 1.00 83.62 508 ARG A CA 1
ATOM 4005 C C . ARG A 1 508 ? -10.860 6.583 21.359 1.00 83.62 508 ARG A C 1
ATOM 4007 O O . ARG A 1 508 ? -9.790 6.341 20.813 1.00 83.62 508 ARG A O 1
ATOM 4014 N N . THR A 1 509 ? -11.911 5.770 21.266 1.00 88.12 509 THR A N 1
ATOM 4015 C CA . THR A 1 509 ? -11.849 4.492 20.548 1.00 88.12 509 THR A CA 1
ATOM 4016 C C . THR A 1 509 ? -12.468 4.542 19.158 1.00 88.12 509 THR A C 1
ATOM 4018 O O . THR A 1 509 ? -12.108 3.709 18.330 1.00 88.12 509 THR A O 1
ATOM 4021 N N . ILE A 1 510 ? -13.361 5.497 18.864 1.00 86.94 510 ILE A N 1
ATOM 4022 C CA . ILE A 1 510 ? -13.942 5.664 17.523 1.00 86.94 510 ILE A CA 1
ATOM 4023 C C . ILE A 1 510 ? -12.824 5.875 16.494 1.00 86.94 510 ILE A C 1
ATOM 4025 O O . ILE A 1 510 ? -12.058 6.831 16.563 1.00 86.94 510 ILE A O 1
ATOM 4029 N N . ARG A 1 511 ? -12.748 4.966 15.517 1.00 80.88 511 ARG A N 1
ATOM 4030 C CA . ARG A 1 511 ? -11.699 4.936 14.485 1.00 80.88 511 ARG A CA 1
ATOM 4031 C C . ARG A 1 511 ? -11.952 5.891 13.324 1.00 80.88 511 ARG A C 1
ATOM 4033 O O . ARG A 1 511 ? -11.008 6.266 12.641 1.00 80.88 511 ARG A O 1
ATOM 4040 N N . TYR A 1 512 ? -13.217 6.230 13.080 1.00 77.88 512 TYR A N 1
ATOM 4041 C CA . TYR A 1 512 ? -13.658 7.028 11.936 1.00 77.88 512 TYR A CA 1
ATOM 4042 C C . TYR A 1 512 ? -14.615 8.130 12.412 1.00 77.88 512 TYR A C 1
ATOM 4044 O O . TYR A 1 512 ? -15.833 7.941 12.360 1.00 77.88 512 TYR A O 1
ATOM 4052 N N . PRO A 1 513 ? -14.098 9.262 12.923 1.00 78.56 513 PRO A N 1
ATOM 4053 C CA . PRO A 1 513 ? -14.917 10.384 13.376 1.00 78.56 513 PRO A CA 1
ATOM 4054 C C . PRO A 1 513 ? -15.491 11.159 12.174 1.00 78.56 513 PRO A C 1
ATOM 4056 O O . PRO A 1 513 ? -15.091 12.279 11.872 1.00 78.56 513 PRO A O 1
ATOM 4059 N N . SER A 1 514 ? -16.426 10.546 11.443 1.00 81.75 514 SER A N 1
ATOM 4060 C CA . SER A 1 514 ? -17.141 11.204 10.346 1.00 81.75 514 SER A CA 1
ATOM 4061 C C . SER A 1 514 ? -18.223 12.139 10.883 1.00 81.75 514 SER A C 1
ATOM 4063 O O . SER A 1 514 ? -18.735 11.943 11.990 1.00 81.75 514 SER A O 1
ATOM 4065 N N . LYS A 1 515 ? -18.626 13.136 10.080 1.00 83.56 515 LYS A N 1
ATOM 4066 C CA . LYS A 1 515 ? -19.742 14.037 10.423 1.00 83.56 515 LYS A CA 1
ATOM 4067 C C . LYS A 1 515 ? -20.992 13.250 10.828 1.00 83.56 515 LYS A C 1
ATOM 4069 O O . LYS A 1 515 ? -21.624 13.585 11.821 1.00 83.56 515 LYS A O 1
ATOM 4074 N N . GLU A 1 516 ? -21.293 12.169 10.111 1.00 85.81 516 GLU A N 1
ATOM 4075 C CA . GLU A 1 516 ? -22.416 11.284 10.423 1.00 85.81 516 GLU A CA 1
ATOM 4076 C C . GLU A 1 516 ? -22.271 10.612 11.800 1.00 85.81 516 GLU A C 1
ATOM 4078 O O . GLU A 1 516 ? -23.213 10.641 12.593 1.00 85.81 516 GLU A O 1
ATOM 4083 N N . ILE A 1 517 ? -21.097 10.051 12.121 1.00 87.94 517 ILE A N 1
ATOM 4084 C CA . ILE A 1 517 ? -20.835 9.431 13.430 1.00 87.94 517 ILE A CA 1
ATOM 4085 C C . ILE A 1 517 ? -20.967 10.459 14.554 1.00 87.94 517 ILE A C 1
ATOM 4087 O O . ILE A 1 517 ? -21.595 10.170 15.572 1.00 87.94 517 ILE A O 1
ATOM 4091 N N . MET A 1 518 ? -20.429 11.665 14.365 1.00 88.50 518 MET A N 1
ATOM 4092 C CA . MET A 1 518 ? -20.517 12.742 15.353 1.00 88.50 518 MET A CA 1
ATOM 4093 C C . MET A 1 518 ? -21.957 13.187 15.598 1.00 88.50 518 MET A C 1
ATOM 4095 O O . MET A 1 518 ? -22.360 13.309 16.754 1.00 88.50 518 MET A O 1
ATOM 4099 N N . THR A 1 519 ? -22.752 13.370 14.540 1.00 90.31 519 THR A N 1
ATOM 4100 C CA . THR A 1 519 ? -24.179 13.690 14.670 1.00 90.31 519 THR A CA 1
ATOM 4101 C C . THR A 1 519 ? -24.913 12.585 15.426 1.00 90.31 519 THR A C 1
ATOM 4103 O O . THR A 1 519 ? -25.574 12.863 16.420 1.00 90.31 519 THR A O 1
ATOM 4106 N N . GLN A 1 520 ? -24.717 11.317 15.052 1.00 90.94 520 GLN A N 1
ATOM 4107 C CA . GLN A 1 520 ? -25.360 10.201 15.752 1.00 90.94 520 GLN A CA 1
ATOM 4108 C C . GLN A 1 520 ? -24.920 10.070 17.217 1.00 90.94 520 GLN A C 1
ATOM 4110 O O . GLN A 1 520 ? -25.710 9.636 18.060 1.00 90.94 520 GLN A O 1
ATOM 4115 N N . PHE A 1 521 ? -23.669 10.413 17.532 1.00 92.62 521 PHE A N 1
ATOM 4116 C CA . PHE A 1 521 ? -23.170 10.452 18.904 1.00 92.62 521 PHE A CA 1
ATOM 4117 C C . PHE A 1 521 ? -23.845 11.555 19.710 1.00 92.62 521 PHE A C 1
ATOM 4119 O O . PHE A 1 521 ? -24.306 11.304 20.824 1.00 92.62 521 PHE A O 1
ATOM 4126 N N . PHE A 1 522 ? -23.943 12.755 19.144 1.00 92.75 522 PHE A N 1
ATOM 4127 C CA . PHE A 1 522 ? -24.629 13.875 19.773 1.00 92.75 522 PHE A CA 1
ATOM 4128 C C . PHE A 1 522 ? -26.115 13.566 20.007 1.00 92.75 522 PHE A C 1
ATOM 4130 O O . PHE A 1 522 ? -26.610 13.747 21.118 1.00 92.75 522 PHE A O 1
ATOM 4137 N N . ASP A 1 523 ? -26.798 12.992 19.017 1.00 93.38 523 ASP A N 1
ATOM 4138 C CA . ASP A 1 523 ? -28.201 12.580 19.135 1.00 93.38 523 ASP A CA 1
ATOM 4139 C C . ASP A 1 523 ? -28.398 11.520 20.226 1.00 93.38 523 ASP A C 1
ATOM 4141 O O . ASP A 1 523 ? -29.373 11.554 20.977 1.00 93.38 523 ASP A O 1
ATOM 4145 N N . LEU A 1 524 ? -27.461 10.571 20.352 1.00 93.88 524 LEU A N 1
ATOM 4146 C CA . LEU A 1 524 ? -27.470 9.604 21.448 1.00 93.88 524 LEU A CA 1
ATOM 4147 C C . LEU A 1 524 ? -27.277 10.304 22.798 1.00 93.88 524 LEU A C 1
ATOM 4149 O O . LEU A 1 524 ? -28.022 10.012 23.732 1.00 93.88 524 LEU A O 1
ATOM 4153 N N . ALA A 1 525 ? -26.332 11.240 22.905 1.00 93.81 525 ALA A N 1
ATOM 4154 C CA . ALA A 1 525 ? -26.101 12.003 24.130 1.00 93.81 525 ALA A CA 1
ATOM 4155 C C . ALA A 1 525 ? -27.332 12.830 24.546 1.00 93.81 525 ALA A C 1
ATOM 4157 O O . ALA A 1 525 ? -27.591 12.985 25.738 1.00 93.81 525 ALA A O 1
ATOM 4158 N N . MET A 1 526 ? -28.120 13.312 23.583 1.00 94.06 526 MET A N 1
ATOM 4159 C CA . MET A 1 526 ? -29.355 14.071 23.817 1.00 94.06 526 MET A CA 1
ATOM 4160 C C . MET A 1 526 ? -30.608 13.203 23.975 1.00 94.06 526 MET A C 1
ATOM 4162 O O . MET A 1 526 ? -31.680 13.719 24.288 1.00 94.06 526 MET A O 1
ATOM 4166 N N . SER A 1 527 ? -30.497 11.888 23.788 1.00 94.94 527 SER A N 1
ATOM 4167 C CA . SER A 1 527 ? -31.644 10.986 23.887 1.00 94.94 527 SER A CA 1
ATOM 4168 C C . SER A 1 527 ? -32.217 10.927 25.313 1.00 94.94 527 SER A C 1
ATOM 4170 O O . SER A 1 527 ? -31.454 10.991 26.286 1.00 94.94 527 SER A O 1
ATOM 4172 N N . PRO A 1 528 ? -33.544 10.755 25.479 1.00 93.56 528 PRO A N 1
ATOM 4173 C CA . PRO A 1 528 ? -34.161 10.617 26.797 1.00 93.56 528 PRO A CA 1
ATOM 4174 C C . PRO A 1 528 ? -33.547 9.481 27.619 1.00 93.56 528 PRO A C 1
ATOM 4176 O O . PRO A 1 528 ? -33.360 9.623 28.825 1.00 93.56 528 PRO A O 1
ATOM 4179 N N . GLU A 1 529 ? -33.182 8.374 26.967 1.00 93.94 529 GLU A N 1
ATOM 4180 C CA . GLU A 1 529 ? -32.576 7.215 27.619 1.00 93.94 529 GLU A CA 1
ATOM 4181 C C . GLU A 1 529 ? -31.234 7.558 28.269 1.00 93.94 529 GLU A C 1
ATOM 4183 O O . GLU A 1 529 ? -30.915 7.001 29.315 1.00 93.94 529 GLU A O 1
ATOM 4188 N N . VAL A 1 530 ? -30.461 8.479 27.686 1.00 94.06 530 VAL A N 1
ATOM 4189 C CA . VAL A 1 530 ? -29.190 8.963 28.245 1.00 94.06 530 VAL A CA 1
ATOM 4190 C C . VAL A 1 530 ? -29.419 10.077 29.263 1.00 94.06 530 VAL A C 1
ATOM 4192 O O . VAL A 1 530 ? -28.870 10.024 30.363 1.00 94.06 530 VAL A O 1
ATOM 4195 N N . GLN A 1 531 ? -30.260 11.059 28.932 1.00 93.31 531 GLN A N 1
ATOM 4196 C CA . GLN A 1 531 ? -30.499 12.249 29.755 1.00 93.31 531 GLN A CA 1
ATOM 4197 C C . GLN A 1 531 ? -31.128 11.925 31.117 1.00 93.31 531 GLN A C 1
ATOM 4199 O O . GLN A 1 531 ? -30.829 12.586 32.110 1.00 93.31 531 GLN A O 1
ATOM 4204 N N . GLN A 1 532 ? -31.956 10.880 31.189 1.00 93.25 532 GLN A N 1
ATOM 4205 C CA . GLN A 1 532 ? -32.598 10.442 32.433 1.00 93.25 532 GLN A CA 1
ATOM 4206 C C . GLN A 1 532 ? -31.643 9.716 33.396 1.00 93.25 532 GLN A C 1
ATOM 4208 O O . GLN A 1 532 ? -31.989 9.506 34.558 1.00 93.25 532 GLN A O 1
ATOM 4213 N N . GLN A 1 533 ? -30.450 9.318 32.943 1.00 92.88 533 GLN A N 1
ATOM 4214 C CA . GLN A 1 533 ? -29.501 8.547 33.741 1.00 92.88 533 GLN A CA 1
ATOM 4215 C C . GLN A 1 533 ? -28.397 9.451 34.299 1.00 92.88 533 GLN A C 1
ATOM 4217 O O . GLN A 1 533 ? -27.553 9.972 33.565 1.00 92.88 533 GLN A O 1
ATOM 4222 N N . LYS A 1 534 ? -28.385 9.611 35.628 1.00 87.81 534 LYS A N 1
ATOM 4223 C CA . LYS A 1 534 ? -27.388 10.421 36.340 1.00 87.81 534 LYS A CA 1
ATOM 4224 C C . LYS A 1 534 ? -25.979 9.867 36.095 1.00 87.81 534 LYS A C 1
ATOM 4226 O O . LYS A 1 534 ? -25.736 8.680 36.291 1.00 87.81 534 LYS A O 1
ATOM 4231 N N . GLY A 1 535 ? -25.053 10.728 35.681 1.00 88.31 535 GLY A N 1
ATOM 4232 C CA . GLY A 1 535 ? -23.667 10.364 35.369 1.00 88.31 535 GLY A CA 1
ATOM 4233 C C . GLY A 1 535 ? -23.469 10.032 33.891 1.00 88.31 535 GLY A C 1
ATOM 4234 O O . GLY A 1 535 ? -22.580 10.602 33.264 1.00 88.31 535 GLY A O 1
ATOM 4235 N N . LEU A 1 536 ? -24.343 9.205 33.303 1.00 92.56 536 LEU A N 1
ATOM 4236 C CA . LEU A 1 536 ? -24.313 8.916 31.864 1.00 92.56 536 LEU A CA 1
ATOM 4237 C C . LEU A 1 536 ? -24.572 10.180 31.031 1.00 92.56 536 LEU A C 1
ATOM 4239 O O . LEU A 1 536 ? -23.860 10.412 30.058 1.00 92.56 536 LEU A O 1
ATOM 4243 N N . ASN A 1 537 ? -25.530 11.018 31.434 1.00 92.56 537 ASN A N 1
ATOM 4244 C CA . ASN A 1 537 ? -25.825 12.290 30.770 1.00 92.56 537 ASN A CA 1
ATOM 4245 C C . ASN A 1 537 ? -24.594 13.216 30.672 1.00 92.56 537 ASN A C 1
ATOM 4247 O O . ASN A 1 537 ? -24.278 13.730 29.599 1.00 92.56 537 ASN A O 1
ATOM 4251 N N . THR A 1 538 ? -23.855 13.383 31.771 1.00 92.12 538 THR A N 1
ATOM 4252 C CA . THR A 1 538 ? -22.642 14.205 31.832 1.00 92.12 538 THR A CA 1
ATOM 4253 C C . THR A 1 538 ? -21.499 13.570 31.043 1.00 92.12 538 THR A C 1
ATOM 4255 O O . THR A 1 538 ? -20.864 14.247 30.236 1.00 92.12 538 THR A O 1
ATOM 4258 N N . SER A 1 539 ? -21.258 12.268 31.223 1.00 93.19 539 SER A N 1
ATOM 4259 C CA . SER A 1 539 ? -20.231 11.526 30.484 1.00 93.19 539 SER A CA 1
ATOM 4260 C C . SER A 1 539 ? -20.449 11.578 28.972 1.00 93.19 539 SER A C 1
ATOM 4262 O O . SER A 1 539 ? -19.496 11.806 28.228 1.00 93.19 539 SER A O 1
ATOM 4264 N N . ALA A 1 540 ? -21.693 11.414 28.513 1.00 93.19 540 ALA A N 1
ATOM 4265 C CA . ALA A 1 540 ? -22.041 11.448 27.098 1.00 93.19 540 ALA A CA 1
ATOM 4266 C C . ALA A 1 540 ? -21.792 12.822 26.473 1.00 93.19 540 ALA A C 1
ATOM 4268 O O . ALA A 1 540 ? -21.202 12.902 25.399 1.00 93.19 540 ALA A O 1
ATOM 4269 N N . LEU A 1 541 ? -22.165 13.900 27.166 1.00 91.00 541 LEU A N 1
ATOM 4270 C CA . LEU A 1 541 ? -21.894 15.265 26.714 1.00 91.00 541 LEU A CA 1
ATOM 4271 C C . LEU A 1 541 ? -20.394 15.559 26.624 1.00 91.00 541 LEU A C 1
ATOM 4273 O O . LEU A 1 541 ? -19.930 16.057 25.604 1.00 91.00 541 LEU A O 1
ATOM 4277 N N . ILE A 1 542 ? -19.618 15.205 27.654 1.00 91.12 542 ILE A N 1
ATOM 4278 C CA . ILE A 1 542 ? -18.160 15.411 27.651 1.00 91.12 542 ILE A CA 1
ATOM 4279 C C . ILE A 1 542 ? -17.501 14.612 26.519 1.00 91.12 542 ILE A C 1
ATOM 4281 O O . ILE A 1 542 ? -16.620 15.128 25.828 1.00 91.12 542 ILE A O 1
ATOM 4285 N N . ALA A 1 543 ? -17.923 13.361 26.317 1.00 91.44 543 ALA A N 1
ATOM 4286 C CA . ALA A 1 543 ? -17.421 12.513 25.243 1.00 91.44 543 ALA A CA 1
ATOM 4287 C C . ALA A 1 543 ? -17.764 13.081 23.855 1.00 91.44 543 ALA A C 1
ATOM 4289 O O . ALA A 1 543 ? -16.888 13.124 22.992 1.00 91.44 543 ALA A O 1
ATOM 4290 N N . ALA A 1 544 ? -18.991 13.578 23.662 1.00 89.06 544 ALA A N 1
ATOM 4291 C CA . ALA A 1 544 ? -19.418 14.214 22.417 1.00 89.06 544 ALA A CA 1
ATOM 4292 C C . ALA A 1 544 ? -18.571 15.455 22.106 1.00 89.06 544 ALA A C 1
ATOM 4294 O O . ALA A 1 544 ? -18.050 15.579 21.001 1.00 89.06 544 ALA A O 1
ATOM 4295 N N . THR A 1 545 ? -18.361 16.328 23.097 1.00 87.56 545 THR A N 1
ATOM 4296 C CA . THR A 1 545 ? -17.511 17.515 22.943 1.00 87.56 545 THR A CA 1
ATOM 4297 C C . THR A 1 545 ? -16.092 17.126 22.542 1.00 87.56 545 THR A C 1
ATOM 4299 O O . THR A 1 545 ? -15.570 17.674 21.581 1.00 87.56 545 THR A O 1
ATOM 4302 N N . ARG A 1 546 ? -15.482 16.139 23.214 1.00 85.00 546 ARG A N 1
ATOM 4303 C CA . ARG A 1 546 ? -14.130 15.659 22.876 1.00 85.00 546 ARG A CA 1
ATOM 4304 C C . ARG A 1 546 ? -14.028 15.119 21.451 1.00 85.00 546 ARG A C 1
ATOM 4306 O O . ARG A 1 546 ? -13.039 15.394 20.783 1.00 85.00 546 ARG A O 1
ATOM 4313 N N . LEU A 1 547 ? -15.032 14.365 21.002 1.00 83.00 547 LEU A N 1
ATOM 4314 C CA . LEU A 1 547 ? -15.066 13.817 19.646 1.00 83.00 547 LEU A CA 1
ATOM 4315 C C . LEU A 1 547 ? -15.154 14.931 18.590 1.00 83.00 547 LEU A C 1
ATOM 4317 O O . LEU A 1 547 ? -14.504 14.838 17.557 1.00 83.00 547 LEU A O 1
ATOM 4321 N N . ILE A 1 548 ? -15.913 15.996 18.868 1.00 80.50 548 ILE A N 1
ATOM 4322 C CA . ILE A 1 548 ? -16.055 17.155 17.974 1.00 80.50 548 ILE A CA 1
ATOM 4323 C C . ILE A 1 548 ? -14.768 17.987 17.926 1.00 80.50 548 ILE A C 1
ATOM 4325 O O . ILE A 1 548 ? -14.388 18.454 16.855 1.00 80.50 548 ILE A O 1
ATOM 4329 N N . THR A 1 549 ? -14.072 18.160 19.056 1.00 72.19 549 THR A N 1
ATOM 4330 C CA . THR A 1 549 ? -12.806 18.912 19.089 1.00 72.19 549 THR A CA 1
ATOM 4331 C C . THR A 1 549 ? -11.717 18.259 18.237 1.00 72.19 549 THR A C 1
ATOM 4333 O O . THR A 1 549 ? -10.850 18.969 17.757 1.00 72.19 549 THR A O 1
ATOM 4336 N N . TRP A 1 550 ? -11.791 16.948 17.979 1.00 61.28 550 TRP A N 1
ATOM 4337 C CA . TRP A 1 550 ? -10.842 16.213 17.128 1.00 61.28 550 TRP A CA 1
ATOM 4338 C C . TRP A 1 550 ? -10.810 16.680 15.656 1.00 61.28 550 TRP A C 1
ATOM 4340 O O . TRP A 1 550 ? -9.915 16.290 14.916 1.00 61.28 550 TRP A O 1
ATOM 4350 N N . LEU A 1 551 ? -11.790 17.480 15.209 1.00 48.75 551 LEU A N 1
ATOM 4351 C CA . LEU A 1 551 ? -11.820 18.087 13.870 1.00 48.75 551 LEU A CA 1
ATOM 4352 C C . LEU A 1 551 ? -11.060 19.422 13.761 1.00 48.75 551 LEU A C 1
ATOM 4354 O O . LEU A 1 551 ? -10.911 19.925 12.647 1.00 48.75 551 LEU A O 1
ATOM 4358 N N . ARG A 1 552 ? -10.678 20.030 14.888 1.00 34.25 552 ARG A N 1
ATOM 4359 C CA . ARG A 1 552 ? -9.863 21.251 14.930 1.00 34.25 552 ARG A CA 1
ATOM 4360 C C . ARG A 1 552 ? -8.415 20.882 15.167 1.00 34.25 552 ARG A C 1
ATOM 4362 O O . ARG A 1 552 ? -7.578 21.558 14.539 1.00 34.25 552 ARG A O 1
#